Protein AF-A0AB33KQP3-F1 (afdb_monomer_lite)

Secondary structure (DSSP, 8-state):
------------------------------------PPP-----------PPP---------------------------GGG----GGGB--S-HHHHSSSTT-SEEEEEETTEEEEEEGGGGGGT--TT-EEEEE-BPBP--EEEEEETTEEEEEEEEEEPTTS-EEEEEEEE-GGG-EE--PPPPTTPEEE-GGG-EEEEEEES-GGGTTTEEEEE-PPP---------------------------------------PPPPPPP------------TTHHHHHHHHHHHHHHTT-SPPSSHHHHHHHH-BPPPPTTSSS---HHHH--TT-B--TTS--BSS--GGGTT--HHHHHHHHHTT-EEEEEEEE--S--TTTTPPPPPEEEEE-HHHHHHHHHHHHTTTT-TTSS--EEEESHHHHHHHHHSB-TTS-B--EEEEE-----TTT--SS-SEEEEE---TTSTHHHHHHHHH-HHHHHHHHHHHHHTT--BSTTS-EEEEE--TT-----------

Sequence (527 aa):
MSAPGRRPGGVRMDEGRTSAPGPGRAGPSDLFRTAGPPRSGGARAAAEGVAAPGPGSAGAGDGPTGETAGRWGGGGGAGGLEALRVPDDLSARVPAEQRGAGRDDVRLLVSRGRAVSHRAFRELPGELRAGDVLVVNTSMTLPAAVNGRVGGERVVVHFSTRGADGRWAVELRAPGAAGVTGPRPGGPAGAVVRLPGGRTLVVEEPLGPASGARLWWARVPEPMSMSLSGPQSVPQSVPGAESMPGPERTRPGAEWRPTSVPKLDPMPESRSEAKSAQGLVPGLVRESEAAEEAARSMRGPVPDSVPEFLRRYGRPIRYGYTERDQPLSAYQTVFAAPSPDGSGSAEMPSAARPFTAALVAELVRRGVLFAPLSLHTGVASAEVHEPPYPERFSVPPATAWLVNSVRAARGGDRTTGGRVIAVGTTAVRALESAAGADGLVRPVAGWTDLVVTPRRGVRVVDGLLTGLHEPRASHLLMLEAVAGREALRLGYEAALQERYLWHEFGDVHLLLRDEERNAPDCSSNEW

Radius of gyration: 33.33 Å; chains: 1; bounding box: 126×97×94 Å

Structure (mmCIF, N/CA/C/O backbone):
data_AF-A0AB33KQP3-F1
#
_entry.id   AF-A0AB33KQP3-F1
#
loop_
_atom_site.group_PDB
_atom_site.id
_atom_site.type_symbol
_atom_site.label_atom_id
_atom_site.label_alt_id
_atom_site.label_comp_id
_atom_site.label_asym_id
_atom_site.label_entity_id
_atom_site.label_seq_id
_atom_site.pdbx_PDB_ins_code
_atom_site.Cartn_x
_atom_site.Cartn_y
_atom_site.Cartn_z
_atom_site.occupancy
_atom_site.B_iso_or_equiv
_atom_site.auth_seq_id
_atom_site.auth_comp_id
_atom_site.auth_asym_id
_atom_site.auth_atom_id
_atom_site.pdbx_PDB_model_num
ATOM 1 N N . MET A 1 1 ? 73.602 -33.283 -23.261 1.00 36.41 1 MET A N 1
ATOM 2 C CA . MET A 1 1 ? 74.527 -32.417 -24.025 1.00 36.41 1 MET A CA 1
ATOM 3 C C . MET A 1 1 ? 73.963 -31.003 -23.949 1.00 36.41 1 MET A C 1
ATOM 5 O O . MET A 1 1 ? 72.947 -30.744 -24.566 1.00 36.41 1 MET A O 1
ATOM 9 N N . SER A 1 2 ? 74.272 -30.271 -22.880 1.00 34.12 2 SER A N 1
ATOM 10 C CA . SER A 1 2 ? 75.409 -29.338 -22.730 1.00 34.12 2 SER A CA 1
ATOM 11 C C . SER A 1 2 ? 75.106 -27.954 -23.321 1.00 34.12 2 SER A C 1
ATOM 13 O O . SER A 1 2 ? 75.013 -27.793 -24.530 1.00 34.12 2 SER A O 1
ATOM 15 N N . ALA A 1 3 ? 74.936 -26.990 -22.410 1.00 38.94 3 ALA A N 1
ATOM 16 C CA . ALA A 1 3 ? 74.880 -25.534 -22.606 1.00 38.94 3 ALA A CA 1
ATOM 17 C C . ALA A 1 3 ? 76.307 -24.969 -22.902 1.00 38.94 3 ALA A C 1
ATOM 19 O O . ALA A 1 3 ? 77.156 -25.780 -23.276 1.00 38.94 3 ALA A O 1
ATOM 20 N N . PRO A 1 4 ? 76.708 -23.701 -22.605 1.00 66.19 4 PRO A N 1
ATOM 21 C CA . PRO A 1 4 ? 76.002 -22.417 -22.361 1.00 66.19 4 PRO A CA 1
ATOM 22 C C . PRO A 1 4 ? 76.714 -21.146 -22.947 1.00 66.19 4 PRO A C 1
ATOM 24 O O . PRO A 1 4 ? 77.852 -21.196 -23.397 1.00 66.19 4 PRO A O 1
ATOM 27 N N . GLY A 1 5 ? 76.103 -19.960 -22.759 1.00 36.47 5 GLY A N 1
ATOM 28 C CA . GLY A 1 5 ? 76.749 -18.850 -22.019 1.00 36.47 5 GLY A CA 1
ATOM 29 C C . GLY A 1 5 ? 77.304 -17.620 -22.768 1.00 36.47 5 GLY A C 1
ATOM 30 O O . GLY A 1 5 ? 78.184 -17.747 -23.609 1.00 36.47 5 GLY A O 1
ATOM 31 N N . ARG A 1 6 ? 76.899 -16.407 -22.332 1.00 34.81 6 ARG A N 1
ATOM 32 C CA . ARG A 1 6 ? 77.751 -15.408 -21.622 1.00 34.81 6 ARG A CA 1
ATOM 33 C C . ARG A 1 6 ? 77.057 -14.035 -21.430 1.00 34.81 6 ARG A C 1
ATOM 35 O O . ARG A 1 6 ? 76.687 -13.366 -22.384 1.00 34.81 6 ARG A O 1
ATOM 42 N N . ARG A 1 7 ? 76.960 -13.599 -20.167 1.00 39.78 7 ARG A N 1
ATOM 43 C CA . ARG A 1 7 ? 77.234 -12.217 -19.674 1.00 39.78 7 ARG A CA 1
ATOM 44 C C . ARG A 1 7 ? 78.721 -12.201 -19.198 1.00 39.78 7 ARG A C 1
ATOM 46 O O . ARG A 1 7 ? 79.265 -13.311 -19.182 1.00 39.78 7 ARG A O 1
ATOM 53 N N . PRO A 1 8 ? 79.409 -11.104 -18.766 1.00 54.09 8 PRO A N 1
ATOM 54 C CA . PRO A 1 8 ? 78.910 -9.858 -18.139 1.00 54.09 8 PRO A CA 1
ATOM 55 C C . PRO A 1 8 ? 79.732 -8.561 -18.415 1.00 54.09 8 PRO A C 1
ATOM 57 O O . PRO A 1 8 ? 80.705 -8.570 -19.158 1.00 54.09 8 PRO A O 1
ATOM 60 N N . GLY A 1 9 ? 79.367 -7.449 -17.758 1.00 32.12 9 GLY A N 1
ATOM 61 C CA . GLY A 1 9 ? 80.229 -6.267 -17.590 1.00 32.12 9 GLY A CA 1
ATOM 62 C C . GLY A 1 9 ? 79.466 -5.043 -17.069 1.00 32.12 9 GLY A C 1
ATOM 63 O O . GLY A 1 9 ? 78.677 -4.466 -17.805 1.00 32.12 9 GLY A O 1
ATOM 64 N N . GLY A 1 10 ? 79.665 -4.678 -15.799 1.00 29.55 10 GLY A N 1
ATOM 65 C CA . GLY A 1 10 ? 79.155 -3.438 -15.191 1.00 29.55 10 GLY A CA 1
ATOM 66 C C . GLY A 1 10 ? 80.271 -2.422 -14.924 1.00 29.55 10 GLY A C 1
ATOM 67 O O . GLY A 1 10 ? 81.421 -2.726 -15.223 1.00 29.55 10 GLY A O 1
ATOM 68 N N . VAL A 1 11 ? 79.919 -1.263 -14.338 1.00 32.75 11 VAL A N 1
ATOM 69 C CA . VAL A 1 11 ? 80.592 -0.554 -13.211 1.00 32.75 11 VAL A CA 1
ATOM 70 C C . VAL A 1 11 ? 79.998 0.870 -13.026 1.00 32.75 11 VAL A C 1
ATOM 72 O O . VAL A 1 11 ? 80.044 1.652 -13.964 1.00 32.75 11 VAL A O 1
ATOM 75 N N . ARG A 1 12 ? 79.457 1.117 -11.805 1.00 35.53 12 ARG A N 1
ATOM 76 C CA . ARG A 1 12 ? 79.526 2.279 -10.847 1.00 35.53 12 ARG A CA 1
ATOM 77 C C . ARG A 1 12 ? 79.388 3.740 -11.333 1.00 35.53 12 ARG A C 1
ATOM 79 O O . ARG A 1 12 ? 79.754 4.023 -12.456 1.00 35.53 12 ARG A O 1
ATOM 86 N N . MET A 1 13 ? 79.048 4.775 -10.546 1.00 31.12 13 MET A N 1
ATOM 87 C CA . MET A 1 13 ? 78.504 5.149 -9.199 1.00 31.12 13 MET A CA 1
ATOM 88 C C . MET A 1 13 ? 78.206 6.677 -9.346 1.00 31.12 13 MET A C 1
ATOM 90 O O . MET A 1 13 ? 78.775 7.288 -10.247 1.00 31.12 13 MET A O 1
ATOM 94 N N . ASP A 1 14 ? 77.268 7.330 -8.650 1.00 30.78 14 ASP A N 1
ATOM 95 C CA . ASP A 1 14 ? 77.466 8.045 -7.361 1.00 30.78 14 ASP A CA 1
ATOM 96 C C . ASP A 1 14 ? 76.129 8.766 -7.021 1.00 30.78 14 ASP A C 1
ATOM 98 O O . ASP A 1 14 ? 75.520 9.352 -7.914 1.00 30.78 14 ASP A O 1
ATOM 102 N N . GLU A 1 15 ? 75.429 8.436 -5.929 1.00 34.69 15 GLU A N 1
ATOM 103 C CA . GLU A 1 15 ? 75.382 9.071 -4.587 1.00 34.69 15 GLU A CA 1
ATOM 104 C C . GLU A 1 15 ? 74.583 10.386 -4.435 1.00 34.69 15 GLU A C 1
ATOM 106 O O . GLU A 1 15 ? 74.758 11.365 -5.149 1.00 34.69 15 GLU A O 1
ATOM 111 N N . GLY A 1 16 ? 73.700 10.386 -3.422 1.00 29.48 16 GLY A N 1
ATOM 112 C CA . GLY A 1 16 ? 72.908 11.533 -2.966 1.00 29.48 16 GLY A CA 1
ATOM 113 C C . GLY A 1 16 ? 71.768 11.150 -2.006 1.00 29.48 16 GLY A C 1
ATOM 114 O O . GLY A 1 16 ? 70.606 11.147 -2.393 1.00 29.48 16 GLY A O 1
ATOM 115 N N . ARG A 1 17 ? 72.116 10.783 -0.760 1.00 35.72 17 ARG A N 1
ATOM 116 C CA . ARG A 1 17 ? 71.227 10.560 0.417 1.00 35.72 17 ARG A CA 1
ATOM 117 C C . ARG A 1 17 ? 70.385 11.830 0.726 1.00 35.72 17 ARG A C 1
ATOM 119 O O . ARG A 1 17 ? 70.818 12.911 0.360 1.00 35.72 17 ARG A O 1
ATOM 126 N N . THR A 1 18 ? 69.226 11.802 1.406 1.00 33.19 18 THR A N 1
ATOM 127 C CA . THR A 1 18 ? 69.090 11.511 2.853 1.00 33.19 18 THR A CA 1
ATOM 128 C C . THR A 1 18 ? 67.635 11.285 3.349 1.00 33.19 18 THR A C 1
ATOM 130 O O . THR A 1 18 ? 66.735 12.085 3.128 1.00 33.19 18 THR A O 1
ATOM 133 N N . SER A 1 19 ? 67.483 10.181 4.102 1.00 31.70 19 SER A N 1
ATOM 134 C CA . SER A 1 19 ? 66.739 9.951 5.370 1.00 31.70 19 SER A CA 1
ATOM 135 C C . SER A 1 19 ? 65.216 10.157 5.522 1.00 31.70 19 SER A C 1
ATOM 137 O O . SER A 1 19 ? 64.724 11.270 5.673 1.00 31.70 19 SER A O 1
ATOM 139 N N . ALA A 1 20 ? 64.531 9.022 5.729 1.00 39.00 20 ALA A N 1
ATOM 140 C CA . ALA A 1 20 ? 63.404 8.842 6.661 1.00 39.00 20 ALA A CA 1
ATOM 141 C C . ALA A 1 20 ? 63.897 8.727 8.132 1.00 39.00 20 ALA A C 1
ATOM 143 O O . ALA A 1 20 ? 65.106 8.593 8.350 1.00 39.00 20 ALA A O 1
ATOM 144 N N . PRO A 1 21 ? 62.997 8.709 9.141 1.00 41.88 21 PRO A N 1
ATOM 145 C CA . PRO A 1 21 ? 62.577 7.404 9.677 1.00 41.88 21 PRO A CA 1
ATOM 146 C C . PRO A 1 21 ? 61.093 7.309 10.096 1.00 41.88 21 PRO A C 1
ATOM 148 O O . PRO A 1 21 ? 60.410 8.307 10.303 1.00 41.88 21 PRO A O 1
ATOM 151 N N . GLY A 1 22 ? 60.610 6.064 10.192 1.00 31.89 22 GLY A N 1
ATOM 152 C CA . GLY A 1 22 ? 59.230 5.685 10.511 1.00 31.89 22 GLY A CA 1
ATOM 153 C C . GLY A 1 22 ? 58.926 5.454 12.011 1.00 31.89 22 GLY A C 1
ATOM 154 O O . GLY A 1 22 ? 59.384 6.226 12.847 1.00 31.89 22 GLY A O 1
ATOM 155 N N . PRO A 1 23 ? 58.093 4.451 12.368 1.00 52.56 23 PRO A N 1
ATOM 156 C CA . PRO A 1 23 ? 56.886 4.672 13.172 1.00 52.56 23 PRO A CA 1
ATOM 157 C C . PRO A 1 23 ? 56.972 4.163 14.625 1.00 52.56 23 PRO A C 1
ATOM 159 O O . PRO A 1 23 ? 57.749 3.263 14.936 1.00 52.56 23 PRO A O 1
ATOM 162 N N . GLY A 1 24 ? 56.101 4.676 15.504 1.00 28.30 24 GLY A N 1
ATOM 163 C CA . GLY A 1 24 ? 55.976 4.246 16.902 1.00 28.30 24 GLY A CA 1
ATOM 164 C C . GLY A 1 24 ? 54.518 4.107 17.357 1.00 28.30 24 GLY A C 1
ATOM 165 O O . GLY A 1 24 ? 53.701 4.994 17.135 1.00 28.30 24 GLY A O 1
ATOM 166 N N . ARG A 1 25 ? 54.211 2.962 17.978 1.00 34.84 25 ARG A N 1
ATOM 167 C CA . ARG A 1 25 ? 52.941 2.587 18.629 1.00 34.84 25 ARG A CA 1
ATOM 168 C C . ARG A 1 25 ? 52.799 3.226 20.021 1.00 34.84 25 ARG A C 1
ATOM 170 O O . ARG A 1 25 ? 53.786 3.236 20.746 1.00 34.84 25 ARG A O 1
ATOM 177 N N . ALA A 1 26 ? 51.569 3.551 20.441 1.00 30.27 26 ALA A N 1
ATOM 178 C CA . ALA A 1 26 ? 51.039 3.366 21.809 1.00 30.27 26 ALA A CA 1
ATOM 179 C C . ALA A 1 26 ? 49.524 3.691 21.860 1.00 30.27 26 ALA A C 1
ATOM 181 O O . ALA A 1 26 ? 49.081 4.643 21.228 1.00 30.27 26 ALA A O 1
ATOM 182 N N . GLY A 1 27 ? 48.736 2.914 22.612 1.00 25.69 27 GLY A N 1
ATOM 183 C CA . GLY A 1 27 ? 47.415 3.316 23.148 1.00 25.69 27 GLY A CA 1
ATOM 184 C C . GLY A 1 27 ? 47.476 3.314 24.686 1.00 25.69 27 GLY A C 1
ATOM 185 O O . GLY A 1 27 ? 48.584 3.220 25.213 1.00 25.69 27 GLY A O 1
ATOM 186 N N . PRO A 1 28 ? 46.356 3.196 25.424 1.00 50.06 28 PRO A N 1
ATOM 187 C CA . PRO A 1 28 ? 45.097 3.957 25.406 1.00 50.06 28 PRO A CA 1
ATOM 188 C C . PRO A 1 28 ? 44.859 4.688 26.759 1.00 50.06 28 PRO A C 1
ATOM 190 O O . PRO A 1 28 ? 45.430 4.271 27.762 1.00 50.06 28 PRO A O 1
ATOM 193 N N . SER A 1 29 ? 44.007 5.725 26.824 1.00 30.06 29 SER A N 1
ATOM 194 C CA . SER A 1 29 ? 43.044 6.016 27.927 1.00 30.06 29 SER A CA 1
ATOM 195 C C . SER A 1 29 ? 42.424 7.425 27.832 1.00 30.06 29 SER A C 1
ATOM 197 O O . SER A 1 29 ? 43.120 8.415 27.638 1.00 30.06 29 SER A O 1
ATOM 199 N N . ASP A 1 30 ? 41.092 7.430 27.939 1.00 29.44 30 ASP A N 1
ATOM 200 C CA . ASP A 1 30 ? 40.150 8.384 28.541 1.00 29.44 30 ASP A CA 1
ATOM 201 C C . ASP A 1 30 ? 40.352 9.903 28.440 1.00 29.44 30 ASP A C 1
ATOM 203 O O . ASP A 1 30 ? 41.336 10.458 28.909 1.00 29.44 30 ASP A O 1
ATOM 207 N N . LEU A 1 31 ? 39.287 10.589 27.993 1.00 30.88 31 LEU A N 1
ATOM 208 C CA . LEU A 1 31 ? 38.600 11.617 28.790 1.00 30.88 31 LEU A CA 1
ATOM 209 C C . LEU A 1 31 ? 37.241 11.984 28.158 1.00 30.88 31 LEU A C 1
ATOM 211 O O . LEU A 1 31 ? 37.148 12.533 27.062 1.00 30.88 31 LEU A O 1
ATOM 215 N N . PHE A 1 32 ? 36.175 11.683 28.901 1.00 28.48 32 PHE A N 1
ATOM 216 C CA . PHE A 1 32 ? 34.813 12.186 28.718 1.00 28.48 32 PHE A CA 1
ATOM 217 C C . PHE A 1 32 ? 34.775 13.725 28.682 1.00 28.48 32 PHE A C 1
ATOM 219 O O . PHE A 1 32 ? 35.292 14.369 29.595 1.00 28.48 32 PHE A O 1
ATOM 226 N N . ARG A 1 33 ? 34.019 14.318 27.746 1.00 28.78 33 ARG A N 1
ATOM 227 C CA . ARG A 1 33 ? 33.221 15.523 28.042 1.00 28.78 33 ARG A CA 1
ATOM 228 C C . ARG A 1 33 ? 32.064 15.724 27.064 1.00 28.78 33 ARG A C 1
ATOM 230 O O . ARG A 1 33 ? 32.234 15.897 25.865 1.00 28.78 33 ARG A O 1
ATOM 237 N N . THR A 1 34 ? 30.879 15.712 27.654 1.00 30.91 34 THR A N 1
ATOM 238 C CA . THR A 1 34 ? 29.571 16.103 27.133 1.00 30.91 34 THR A CA 1
ATOM 239 C C . THR A 1 34 ? 29.511 17.597 26.801 1.00 30.91 34 THR A C 1
ATOM 241 O O . THR A 1 34 ? 29.961 18.408 27.611 1.00 30.91 34 THR A O 1
ATOM 244 N N . ALA A 1 35 ? 28.861 17.976 25.697 1.00 31.45 35 ALA A N 1
ATOM 245 C CA . ALA A 1 35 ? 28.413 19.350 25.461 1.00 31.45 35 ALA A CA 1
ATOM 246 C C . ALA A 1 35 ? 26.940 19.348 25.021 1.00 31.45 35 ALA A C 1
ATOM 248 O O . ALA A 1 35 ? 26.581 18.737 24.017 1.00 31.45 35 ALA A O 1
ATOM 249 N N . GLY A 1 36 ? 26.098 19.982 25.843 1.00 29.47 36 GLY A N 1
ATOM 250 C CA . GLY A 1 36 ? 24.672 20.210 25.610 1.00 29.47 36 GLY A CA 1
ATOM 251 C C . GLY A 1 36 ? 24.387 21.394 24.669 1.00 29.47 36 GLY A C 1
ATOM 252 O O . GLY A 1 36 ? 25.313 21.976 24.105 1.00 29.47 36 GLY A O 1
ATOM 253 N N . PRO A 1 37 ? 23.102 21.751 24.484 1.00 33.66 37 PRO A N 1
ATOM 254 C CA . PRO A 1 37 ? 22.644 22.582 23.374 1.00 33.66 37 PRO A CA 1
ATOM 255 C C . PRO A 1 37 ? 22.757 24.085 23.683 1.00 33.66 37 PRO A C 1
ATOM 257 O O . PRO A 1 37 ? 22.613 24.478 24.845 1.00 33.66 37 PRO A O 1
ATOM 260 N N . PRO A 1 38 ? 22.923 24.960 22.674 1.00 35.31 38 PRO A N 1
ATOM 261 C CA . PRO A 1 38 ? 22.830 26.393 22.899 1.00 35.31 38 PRO A CA 1
ATOM 262 C C . PRO A 1 38 ? 21.366 26.857 22.921 1.00 35.31 38 PRO A C 1
ATOM 264 O O . PRO A 1 38 ? 20.568 26.556 22.033 1.00 35.31 38 PRO A O 1
ATOM 267 N N . ARG A 1 39 ? 21.031 27.627 23.962 1.00 29.61 39 ARG A N 1
ATOM 268 C CA . ARG A 1 39 ? 19.798 28.408 24.103 1.00 29.61 39 ARG A CA 1
ATOM 269 C C . ARG A 1 39 ? 20.002 29.846 23.606 1.00 29.61 39 ARG A C 1
ATOM 271 O O . ARG A 1 39 ? 21.007 30.468 23.919 1.00 29.61 39 ARG A O 1
ATOM 278 N N . SER A 1 40 ? 18.978 30.328 22.901 1.00 32.44 40 SER A N 1
ATOM 279 C CA . SER A 1 40 ? 18.376 31.676 22.876 1.00 32.44 40 SER A CA 1
ATOM 280 C C . SER A 1 40 ? 19.236 32.939 23.062 1.00 32.44 40 SER A C 1
ATOM 282 O O . SER A 1 40 ? 19.749 33.205 24.146 1.00 32.44 40 SER A O 1
ATOM 284 N N . GLY A 1 41 ? 19.137 33.838 22.081 1.00 26.69 41 GLY A N 1
ATOM 285 C CA . GLY A 1 41 ? 19.290 35.285 22.250 1.00 26.69 41 GLY A CA 1
ATOM 286 C C . GLY A 1 41 ? 18.542 36.002 21.126 1.00 26.69 41 GLY A C 1
ATOM 287 O O . GLY A 1 41 ? 18.900 35.848 19.964 1.00 26.69 41 GLY A O 1
ATOM 288 N N . GLY A 1 42 ? 17.453 36.699 21.457 1.00 24.55 42 GLY A N 1
ATOM 289 C CA . GLY A 1 42 ? 16.604 37.405 20.496 1.00 24.55 42 GLY A CA 1
ATOM 290 C C . GLY A 1 42 ? 16.926 38.892 20.357 1.00 24.55 42 GLY A C 1
ATOM 291 O O . GLY A 1 42 ? 17.575 39.464 21.225 1.00 24.55 42 GLY A O 1
ATOM 292 N N . ALA A 1 43 ? 16.382 39.518 19.308 1.00 27.44 43 ALA A N 1
ATOM 293 C CA . ALA A 1 43 ? 15.942 40.917 19.302 1.00 27.44 43 ALA A CA 1
ATOM 294 C C . ALA A 1 43 ? 15.069 41.237 18.064 1.00 27.44 43 ALA A C 1
ATOM 296 O O . ALA A 1 43 ? 15.524 41.097 16.937 1.00 27.44 43 ALA A O 1
ATOM 297 N N . ARG A 1 44 ? 13.821 41.659 18.345 1.00 26.81 44 ARG A N 1
ATOM 298 C CA . ARG A 1 44 ? 12.986 42.737 17.744 1.00 26.81 44 ARG A CA 1
ATOM 299 C C . ARG A 1 44 ? 13.062 42.984 16.220 1.00 26.81 44 ARG A C 1
ATOM 301 O O . ARG A 1 44 ? 14.102 43.354 15.706 1.00 26.81 44 ARG A O 1
ATOM 308 N N . ALA A 1 45 ? 11.988 42.748 15.460 1.00 25.28 45 ALA A N 1
ATOM 309 C CA . ALA A 1 45 ? 10.745 43.536 15.295 1.00 25.28 45 ALA A CA 1
ATOM 310 C C . ALA A 1 45 ? 10.835 44.664 14.244 1.00 25.28 45 ALA A C 1
ATOM 312 O O . ALA A 1 45 ? 11.468 45.686 14.484 1.00 25.28 45 ALA A O 1
ATOM 313 N N . ALA A 1 46 ? 10.090 44.498 13.147 1.00 25.91 46 ALA A N 1
ATOM 314 C CA . ALA A 1 46 ? 9.417 45.563 12.402 1.00 25.91 46 ALA A CA 1
ATOM 315 C C . ALA A 1 46 ? 8.188 44.950 11.704 1.00 25.91 46 ALA A C 1
ATOM 317 O O . ALA A 1 46 ? 8.272 43.870 11.122 1.00 25.91 46 ALA A O 1
ATOM 318 N N . ALA A 1 47 ? 7.045 45.608 11.865 1.00 24.59 47 ALA A N 1
ATOM 319 C CA . ALA A 1 47 ? 5.736 45.213 11.372 1.00 24.59 47 ALA A CA 1
ATOM 320 C C . ALA A 1 47 ? 5.382 46.023 10.123 1.00 24.59 47 ALA A C 1
ATOM 322 O O . ALA A 1 47 ? 5.695 47.205 10.087 1.00 24.59 47 ALA A O 1
ATOM 323 N N . GLU A 1 48 ? 4.657 45.417 9.185 1.00 26.12 48 GLU A N 1
ATOM 324 C CA . GLU A 1 48 ? 3.734 46.089 8.264 1.00 26.12 48 GLU A CA 1
ATOM 325 C C . GLU A 1 48 ? 2.736 45.034 7.756 1.00 26.12 48 GLU A C 1
ATOM 327 O O . GLU A 1 48 ? 3.123 43.931 7.373 1.00 26.12 48 GLU A O 1
ATOM 332 N N . GLY A 1 49 ? 1.439 45.324 7.880 1.00 22.34 49 GLY A N 1
ATOM 333 C CA . GLY A 1 49 ? 0.348 44.381 7.630 1.00 22.34 49 GLY A CA 1
ATOM 334 C C . GLY A 1 49 ? -0.470 44.723 6.392 1.00 22.34 49 GLY A C 1
ATOM 335 O O . GLY A 1 49 ? -0.473 45.870 5.970 1.00 22.34 49 GLY A O 1
ATOM 336 N N . VAL A 1 50 ? -1.226 43.750 5.873 1.00 27.44 50 VAL A N 1
ATOM 337 C CA . VAL A 1 50 ? -2.416 43.969 5.030 1.00 27.44 50 VAL A CA 1
ATOM 338 C C . VAL A 1 50 ? -3.438 42.850 5.297 1.00 27.44 50 VAL A C 1
ATOM 340 O O . VAL A 1 50 ? -3.080 41.710 5.581 1.00 27.44 50 VAL A O 1
ATOM 343 N N . ALA A 1 51 ? -4.710 43.244 5.275 1.00 25.98 51 ALA A N 1
ATOM 344 C CA . ALA A 1 51 ? -5.901 42.602 5.818 1.00 25.98 51 ALA A CA 1
ATOM 345 C C . ALA A 1 51 ? -6.441 41.364 5.069 1.00 25.98 51 ALA A C 1
ATOM 347 O O . ALA A 1 51 ? -6.232 41.180 3.872 1.00 25.98 51 ALA A O 1
ATOM 348 N N . ALA A 1 52 ? -7.225 40.568 5.804 1.00 25.94 52 ALA A N 1
ATOM 349 C CA . ALA A 1 52 ? -8.035 39.444 5.334 1.00 25.94 52 ALA A CA 1
ATOM 350 C C . ALA A 1 52 ? -9.428 39.890 4.830 1.00 25.94 52 ALA A C 1
ATOM 352 O O . ALA A 1 52 ? -9.977 40.852 5.375 1.00 25.94 52 ALA A O 1
ATOM 353 N N . PRO A 1 53 ? -10.064 39.165 3.887 1.00 30.80 53 PRO A N 1
ATOM 354 C CA . PRO A 1 53 ? -11.490 39.305 3.613 1.00 30.80 53 PRO A CA 1
ATOM 355 C C . PRO A 1 53 ? -12.326 38.251 4.365 1.00 30.80 53 PRO A C 1
ATOM 357 O O . PRO A 1 53 ? -11.955 37.082 4.462 1.00 30.80 53 PRO A O 1
ATOM 360 N N . GLY A 1 54 ? -13.462 38.697 4.911 1.00 26.95 54 GLY A N 1
ATOM 361 C CA . GLY A 1 54 ? -14.464 37.879 5.606 1.00 26.95 54 GLY A CA 1
ATOM 362 C C . GLY A 1 54 ? -15.471 37.180 4.671 1.00 26.95 54 GLY A C 1
ATOM 363 O O . GLY A 1 54 ? -15.410 37.356 3.454 1.00 26.95 54 GLY A O 1
ATOM 364 N N . PRO A 1 55 ? -16.405 36.380 5.226 1.00 32.47 55 PRO A N 1
ATOM 365 C CA . PRO A 1 55 ? -17.255 35.476 4.456 1.00 32.47 55 PRO A CA 1
ATOM 366 C C . PRO A 1 55 ? -18.596 36.114 4.050 1.00 32.47 55 PRO A C 1
ATOM 368 O O . PRO A 1 55 ? -19.239 36.794 4.847 1.00 32.47 55 PRO A O 1
ATOM 371 N N . GLY A 1 56 ? -19.036 35.844 2.817 1.00 26.48 56 GLY A N 1
ATOM 372 C CA . GLY A 1 56 ? -20.353 36.212 2.287 1.00 26.48 56 GLY A CA 1
ATOM 373 C C . GLY A 1 56 ? -21.260 34.991 2.109 1.00 26.48 56 GLY A C 1
ATOM 374 O O . GLY A 1 56 ? -20.831 33.946 1.626 1.00 26.48 56 GLY A O 1
ATOM 375 N N . SER A 1 57 ? -22.512 35.137 2.531 1.00 26.62 57 SER A N 1
ATOM 376 C CA . SER A 1 57 ? -23.569 34.125 2.616 1.00 26.62 57 SER A CA 1
ATOM 377 C C . SER A 1 57 ? -24.472 34.029 1.373 1.00 26.62 57 SER A C 1
ATOM 379 O O . SER A 1 57 ? -24.851 35.057 0.828 1.00 26.62 57 SER A O 1
ATOM 381 N N . ALA A 1 58 ? -24.906 32.793 1.082 1.00 28.06 58 ALA A N 1
ATOM 382 C CA . ALA A 1 58 ? -26.222 32.321 0.603 1.00 28.06 58 ALA A CA 1
ATOM 383 C C . ALA A 1 58 ? -26.889 32.881 -0.680 1.00 28.06 58 ALA A C 1
ATOM 385 O O . ALA A 1 58 ? -27.144 34.071 -0.821 1.00 28.06 58 ALA A O 1
ATOM 386 N N . GLY A 1 59 ? -27.362 31.949 -1.521 1.00 24.11 59 GLY A N 1
ATOM 387 C CA . GLY A 1 59 ? -28.416 32.164 -2.519 1.00 24.11 59 GLY A CA 1
ATOM 388 C C . GLY A 1 59 ? -28.809 30.861 -3.233 1.00 24.11 59 GLY A C 1
ATOM 389 O O . GLY A 1 59 ? -27.974 30.249 -3.889 1.00 24.11 59 GLY A O 1
ATOM 390 N N . ALA A 1 60 ? -30.063 30.432 -3.068 1.00 28.06 60 ALA A N 1
ATOM 391 C CA . ALA A 1 60 ? -30.699 29.289 -3.732 1.00 28.06 60 ALA A CA 1
ATOM 392 C C . ALA A 1 60 ? -31.313 29.687 -5.093 1.00 28.06 60 ALA A C 1
ATOM 394 O O . ALA A 1 60 ? -31.679 30.848 -5.272 1.00 28.06 60 ALA A O 1
ATOM 395 N N . GLY A 1 61 ? -31.491 28.727 -6.011 1.00 25.25 61 GLY A N 1
ATOM 396 C CA . GLY A 1 61 ? -32.269 28.904 -7.247 1.00 25.25 61 GLY A CA 1
ATOM 397 C C . GLY A 1 61 ? -32.357 27.634 -8.110 1.00 25.25 61 GLY A C 1
ATOM 398 O O . GLY A 1 61 ? -31.338 27.001 -8.371 1.00 25.25 61 GLY A O 1
ATOM 399 N N . ASP A 1 62 ? -33.586 27.288 -8.501 1.00 27.28 62 ASP A N 1
ATOM 400 C CA . ASP A 1 62 ? -34.069 26.123 -9.269 1.00 27.28 62 ASP A CA 1
ATOM 401 C C . ASP A 1 62 ? -33.523 25.957 -10.715 1.00 27.28 62 ASP A C 1
ATOM 403 O O . ASP A 1 62 ? -32.977 26.889 -11.302 1.00 27.28 62 ASP A O 1
ATOM 407 N N . GLY A 1 63 ? -33.720 24.753 -11.298 1.00 25.08 63 GLY A N 1
ATOM 408 C CA . GLY A 1 63 ? -33.442 24.367 -12.709 1.00 25.08 63 GLY A CA 1
ATOM 409 C C . GLY A 1 63 ? -34.379 25.011 -13.765 1.00 25.08 63 GLY A C 1
ATOM 410 O O . GLY A 1 63 ? -35.058 25.969 -13.402 1.00 25.08 63 GLY A O 1
ATOM 411 N N . PRO A 1 64 ? -34.502 24.530 -15.042 1.00 38.94 64 PRO A N 1
ATOM 412 C CA . PRO A 1 64 ? -34.337 23.139 -15.523 1.00 38.94 64 PRO A CA 1
ATOM 413 C C . PRO A 1 64 ? -33.709 22.916 -16.947 1.00 38.94 64 PRO A C 1
ATOM 415 O O . PRO A 1 64 ? -33.435 23.849 -17.691 1.00 38.94 64 PRO A O 1
ATOM 418 N N . THR A 1 65 ? -33.534 21.626 -17.302 1.00 30.75 65 THR A N 1
ATOM 419 C CA . THR A 1 65 ? -33.600 20.932 -18.629 1.00 30.75 65 THR A CA 1
ATOM 420 C C . THR A 1 65 ? -32.930 21.482 -19.904 1.00 30.75 65 THR A C 1
ATOM 422 O O . THR A 1 65 ? -33.267 22.556 -20.388 1.00 30.75 65 THR A O 1
ATOM 425 N N . GLY A 1 66 ? -32.167 20.609 -20.585 1.00 25.12 66 GLY A N 1
ATOM 426 C CA . GLY A 1 66 ? -31.879 20.715 -22.022 1.00 25.12 66 GLY A CA 1
ATOM 427 C C . GLY A 1 66 ? -30.897 19.655 -22.538 1.00 25.12 66 GLY A C 1
ATOM 428 O O . GLY A 1 66 ? -29.690 19.802 -22.379 1.00 25.12 66 GLY A O 1
ATOM 429 N N . GLU A 1 67 ? -31.413 18.594 -23.166 1.00 31.91 67 GLU A N 1
ATOM 430 C CA . GLU A 1 67 ? -30.642 17.675 -24.014 1.00 31.91 67 GLU A CA 1
ATOM 431 C C . GLU A 1 67 ? -29.948 18.433 -25.153 1.00 31.91 67 GLU A C 1
ATOM 433 O O . GLU A 1 67 ? -30.575 19.246 -25.822 1.00 31.91 67 GLU A O 1
ATOM 438 N N . THR A 1 68 ? -28.692 18.102 -25.453 1.00 25.95 68 THR A N 1
ATOM 439 C CA . THR A 1 68 ? -28.213 18.009 -26.843 1.00 25.95 68 THR A CA 1
ATOM 440 C C . THR A 1 68 ? -26.972 17.125 -26.912 1.00 25.95 68 THR A C 1
ATOM 442 O O . THR A 1 68 ? -25.949 17.371 -26.276 1.00 25.95 68 THR A O 1
ATOM 445 N N . ALA A 1 69 ? -27.077 16.068 -27.715 1.00 33.72 69 ALA A N 1
ATOM 446 C CA . ALA A 1 69 ? -25.964 15.242 -28.141 1.00 33.72 69 ALA A CA 1
ATOM 447 C C . ALA A 1 69 ? -24.954 16.087 -28.938 1.00 33.72 69 ALA A C 1
ATOM 449 O O . ALA A 1 69 ? -25.293 16.672 -29.966 1.00 33.72 69 ALA A O 1
ATOM 450 N N . GLY A 1 70 ? -23.705 16.126 -28.470 1.00 25.28 70 GLY A N 1
ATOM 451 C CA . GLY A 1 70 ? -22.605 16.867 -29.083 1.00 25.28 70 GLY A CA 1
ATOM 452 C C . GLY A 1 70 ? -21.403 15.969 -29.356 1.00 25.28 70 GLY A C 1
ATOM 453 O O . GLY A 1 70 ? -20.545 15.782 -28.505 1.00 25.28 70 GLY A O 1
ATOM 454 N N . ARG A 1 71 ? -21.381 15.405 -30.565 1.00 25.00 71 ARG A N 1
ATOM 455 C CA . ARG A 1 71 ? -20.222 14.975 -31.367 1.00 25.00 71 ARG A CA 1
ATOM 456 C C . ARG A 1 71 ? -18.850 15.414 -30.805 1.00 25.00 71 ARG A C 1
ATOM 458 O O . ARG A 1 71 ? -18.516 16.594 -30.855 1.00 25.00 71 ARG A O 1
ATOM 465 N N . TRP A 1 72 ? -18.030 14.455 -30.361 1.00 31.83 72 TRP A N 1
ATOM 466 C CA . TRP A 1 72 ? -16.633 14.678 -29.961 1.00 31.83 72 TRP A CA 1
ATOM 467 C C . TRP A 1 72 ? -15.780 15.022 -31.192 1.00 31.83 72 TRP A C 1
ATOM 469 O O . TRP A 1 72 ? -15.256 14.150 -31.883 1.00 31.83 72 TRP A O 1
ATOM 479 N N . GLY A 1 73 ? -15.709 16.314 -31.509 1.00 24.92 73 GLY A N 1
ATOM 480 C CA . GLY A 1 73 ? -14.768 16.880 -32.467 1.00 24.92 73 GLY A CA 1
ATOM 481 C C . GLY A 1 73 ? -13.421 17.131 -31.797 1.00 24.92 73 GLY A C 1
ATOM 482 O O . GLY A 1 73 ? -13.360 17.721 -30.721 1.00 24.92 73 GLY A O 1
ATOM 483 N N . GLY A 1 74 ? -12.348 16.672 -32.441 1.00 35.72 74 GLY A N 1
ATOM 484 C CA . GLY A 1 74 ? -10.977 16.892 -32.003 1.00 35.72 74 GLY A CA 1
ATOM 485 C C . GLY A 1 74 ? -10.647 18.377 -31.857 1.00 35.72 74 GLY A C 1
ATOM 486 O O . GLY A 1 74 ? -10.805 19.163 -32.788 1.00 35.72 74 GLY A O 1
ATOM 487 N N . GLY A 1 75 ? -10.147 18.729 -30.679 1.00 25.28 75 GLY A N 1
ATOM 488 C CA . GLY A 1 75 ? -9.534 20.010 -30.373 1.00 25.28 75 GLY A CA 1
ATOM 489 C C . GLY A 1 75 ? -8.520 19.779 -29.265 1.00 25.28 75 GLY A C 1
ATOM 490 O O . GLY A 1 75 ? -8.897 19.538 -28.122 1.00 25.28 75 GLY A O 1
ATOM 491 N N . GLY A 1 76 ? -7.234 19.792 -29.618 1.00 34.75 76 GLY A N 1
ATOM 492 C CA . GLY A 1 76 ? -6.135 19.764 -28.660 1.00 34.75 76 GLY A CA 1
ATOM 493 C C . GLY A 1 76 ? -6.158 21.035 -27.817 1.00 34.75 76 GLY A C 1
ATOM 494 O O . GLY A 1 76 ? -5.633 22.064 -28.227 1.00 34.75 76 GLY A O 1
ATOM 495 N N . GLY A 1 77 ? -6.802 20.963 -26.657 1.00 30.97 77 GLY A N 1
ATOM 496 C CA . GLY A 1 77 ? -6.705 21.953 -25.594 1.00 30.97 77 GLY A CA 1
ATOM 497 C C . GLY A 1 77 ? -5.799 21.416 -24.493 1.00 30.97 77 GLY A C 1
ATOM 498 O O . GLY A 1 77 ? -5.950 20.272 -24.076 1.00 30.97 77 GLY A O 1
ATOM 499 N N . ALA A 1 78 ? -4.859 22.240 -24.035 1.00 36.75 78 ALA A N 1
ATOM 500 C CA . ALA A 1 78 ? -3.945 21.967 -22.932 1.00 36.75 78 ALA A CA 1
ATOM 501 C C . ALA A 1 78 ? -4.693 21.824 -21.589 1.00 36.75 78 ALA A C 1
ATOM 503 O O . ALA A 1 78 ? -4.665 22.716 -20.744 1.00 36.75 78 ALA A O 1
ATOM 504 N N . GLY A 1 79 ? -5.392 20.708 -21.394 1.00 45.34 79 GLY A N 1
ATOM 505 C CA . GLY A 1 79 ? -5.879 20.286 -20.087 1.00 45.34 79 GLY A CA 1
ATOM 506 C C . GLY A 1 79 ? -4.729 19.656 -19.309 1.00 45.34 79 GLY A C 1
ATOM 507 O O . GLY A 1 79 ? -4.230 18.601 -19.691 1.00 45.34 79 GLY A O 1
ATOM 508 N N . GLY A 1 80 ? -4.275 20.310 -18.240 1.00 64.06 80 GLY A N 1
ATOM 509 C CA . GLY A 1 80 ? -3.323 19.707 -17.304 1.00 64.06 80 GLY A CA 1
ATOM 510 C C . GLY A 1 80 ? -3.909 18.466 -16.615 1.00 64.06 80 GLY A C 1
ATOM 511 O O . GLY A 1 80 ? -5.128 18.276 -16.598 1.00 64.06 80 GLY A O 1
ATOM 512 N N . LEU A 1 81 ? -3.050 17.636 -16.009 1.00 74.62 81 LEU A N 1
ATOM 513 C CA . LEU A 1 81 ? -3.449 16.485 -15.175 1.00 74.62 81 LEU A CA 1
ATOM 514 C C . LEU A 1 81 ? -4.521 16.867 -14.136 1.00 74.62 81 LEU A C 1
ATOM 516 O O . LEU A 1 81 ? -5.400 16.075 -13.816 1.00 74.62 81 LEU A O 1
ATOM 520 N N . GLU A 1 82 ? -4.483 18.110 -13.666 1.00 72.56 82 GLU A N 1
ATOM 521 C CA . GLU A 1 82 ? -5.359 18.709 -12.662 1.00 72.56 82 GLU A CA 1
ATOM 522 C C . GLU A 1 82 ? -6.819 18.885 -13.146 1.00 72.56 82 GLU A C 1
ATOM 524 O O . GLU A 1 82 ? -7.765 18.974 -12.347 1.00 72.56 82 GLU A O 1
ATOM 529 N N . ALA A 1 83 ? -7.026 18.932 -14.465 1.00 76.06 83 ALA A N 1
ATOM 530 C CA . ALA A 1 83 ? -8.342 19.055 -15.083 1.00 76.06 83 ALA A CA 1
ATOM 531 C C . ALA A 1 83 ? -9.056 17.703 -15.228 1.00 76.06 83 ALA A C 1
ATOM 533 O O . ALA A 1 83 ? -10.281 17.681 -15.367 1.00 76.06 83 ALA A O 1
ATOM 534 N N . LEU A 1 84 ? -8.323 16.587 -15.152 1.00 81.38 84 LEU A N 1
ATOM 535 C CA . LEU A 1 84 ? -8.907 15.257 -15.282 1.00 81.38 84 LEU A CA 1
ATOM 536 C C . LEU A 1 84 ? -9.911 14.994 -14.150 1.00 81.38 84 LEU A C 1
ATOM 538 O O . LEU A 1 84 ? -9.739 15.410 -12.997 1.00 81.38 84 LEU A O 1
ATOM 542 N N . ARG A 1 85 ? -10.999 14.313 -14.500 1.00 84.00 85 ARG A N 1
ATOM 543 C CA . ARG A 1 85 ? -12.035 13.847 -13.577 1.00 84.00 85 ARG A CA 1
ATOM 544 C C . ARG A 1 85 ? -12.269 12.375 -13.854 1.00 84.00 85 ARG A C 1
ATOM 546 O O . ARG A 1 85 ? -12.369 11.985 -15.014 1.00 84.00 85 ARG A O 1
ATOM 553 N N . VAL A 1 86 ? -12.331 11.587 -12.790 1.00 87.69 86 VAL A N 1
ATOM 554 C CA . VAL A 1 86 ? -12.627 10.157 -12.859 1.00 87.69 86 VAL A CA 1
ATOM 555 C C . VAL A 1 86 ? -14.128 10.004 -12.636 1.00 87.69 86 VAL A C 1
ATOM 557 O O . VAL A 1 86 ? -14.607 10.433 -11.589 1.00 87.69 86 VAL A O 1
ATOM 560 N N . PRO A 1 87 ? -14.883 9.470 -13.605 1.00 91.75 87 PRO A N 1
ATOM 561 C CA . PRO A 1 87 ? -16.289 9.147 -13.401 1.00 91.75 87 PRO A CA 1
ATOM 562 C C . PRO A 1 87 ? -16.488 8.090 -12.301 1.00 91.75 87 PRO A C 1
ATOM 564 O O . PRO A 1 87 ? -15.751 7.104 -12.251 1.00 91.75 87 PRO A O 1
ATOM 567 N N . ASP A 1 88 ? -17.512 8.259 -11.459 1.00 89.62 88 ASP A N 1
ATOM 568 C CA . ASP A 1 88 ? -17.819 7.375 -10.316 1.00 89.62 88 ASP A CA 1
ATOM 569 C C . ASP A 1 88 ? -18.106 5.910 -10.707 1.00 89.62 88 ASP A C 1
ATOM 571 O O . ASP A 1 88 ? -18.038 4.996 -9.877 1.00 89.62 88 ASP A O 1
ATOM 575 N N . ASP A 1 89 ? -18.491 5.666 -11.961 1.00 93.12 89 ASP A N 1
ATOM 576 C CA . ASP A 1 89 ? -18.715 4.329 -12.514 1.00 93.12 89 ASP A CA 1
ATOM 577 C C . ASP A 1 89 ? -17.408 3.601 -12.859 1.00 93.12 89 ASP A C 1
ATOM 579 O O . ASP A 1 89 ? -17.426 2.386 -13.059 1.00 93.12 89 ASP A O 1
ATOM 583 N N . LEU A 1 90 ? -16.271 4.307 -12.882 1.00 95.50 90 LEU A N 1
ATOM 584 C CA . LEU A 1 90 ? -14.950 3.704 -13.060 1.00 95.50 90 LEU A CA 1
ATOM 585 C C . LEU A 1 90 ? -14.309 3.257 -11.738 1.00 95.50 90 LEU A C 1
ATOM 587 O O . LEU A 1 90 ? -13.258 2.619 -11.760 1.00 95.50 90 LEU A O 1
ATOM 591 N N . SER A 1 91 ? -14.915 3.527 -10.580 1.00 93.31 91 SER A N 1
ATOM 592 C CA . SER A 1 91 ? -14.421 3.000 -9.305 1.00 93.31 91 SER A CA 1
ATOM 593 C C . SER A 1 91 ? -14.696 1.497 -9.183 1.00 93.31 91 SER A C 1
ATOM 595 O O . SER A 1 91 ? -15.835 1.043 -9.303 1.00 93.31 91 SER A O 1
ATOM 597 N N . ALA A 1 92 ? -13.670 0.698 -8.883 1.00 94.38 92 ALA A N 1
ATOM 598 C CA . ALA A 1 92 ? -13.814 -0.747 -8.720 1.00 94.38 92 ALA A CA 1
ATOM 599 C C . ALA A 1 92 ? -14.530 -1.127 -7.408 1.00 94.38 92 ALA A C 1
ATOM 601 O O . ALA A 1 92 ? -13.901 -1.367 -6.381 1.00 94.38 92 ALA A O 1
ATOM 602 N N . ARG A 1 93 ? -15.864 -1.218 -7.431 1.00 93.56 93 ARG A N 1
ATOM 603 C CA . ARG A 1 93 ? -16.690 -1.355 -6.210 1.00 93.56 93 ARG A CA 1
ATOM 604 C C . ARG A 1 93 ? -16.615 -2.706 -5.492 1.00 93.56 93 ARG A C 1
ATOM 606 O O . ARG A 1 93 ? -17.010 -2.817 -4.328 1.00 93.56 93 ARG A O 1
ATOM 613 N N . VAL A 1 94 ? -16.105 -3.723 -6.173 1.00 94.31 94 VAL A N 1
ATOM 614 C CA . VAL A 1 94 ? -15.869 -5.077 -5.652 1.00 94.31 94 VAL A CA 1
ATOM 615 C C . VAL A 1 94 ? -14.490 -5.556 -6.105 1.00 94.31 94 VAL A C 1
ATOM 617 O O . VAL A 1 94 ? -13.983 -5.013 -7.074 1.00 94.31 94 VAL A O 1
ATOM 620 N N . PRO A 1 95 ? -13.873 -6.563 -5.475 1.00 94.88 95 PRO A N 1
ATOM 621 C CA . PRO A 1 95 ? -12.638 -7.187 -5.953 1.00 94.88 95 PRO A CA 1
ATOM 622 C C . PRO A 1 95 ? -12.713 -7.802 -7.359 1.00 94.88 95 PRO A C 1
ATOM 624 O O . PRO A 1 95 ? -13.778 -8.238 -7.790 1.00 94.88 95 PRO A O 1
ATOM 627 N N . ALA A 1 96 ? -11.569 -7.912 -8.044 1.00 94.81 96 ALA A N 1
ATOM 628 C CA . ALA A 1 96 ? -11.475 -8.484 -9.395 1.00 94.81 96 ALA A CA 1
ATOM 629 C C . ALA A 1 96 ? -12.032 -9.913 -9.496 1.00 94.81 96 ALA A C 1
ATOM 631 O O . ALA A 1 96 ? -12.802 -10.209 -10.401 1.00 94.81 96 ALA A O 1
ATOM 632 N N . GLU A 1 97 ? -11.764 -10.767 -8.509 1.00 93.88 97 GLU A N 1
ATOM 633 C CA . GLU A 1 97 ? -12.266 -12.145 -8.453 1.00 93.88 97 GLU A CA 1
ATOM 634 C C . GLU A 1 97 ? -13.792 -12.265 -8.271 1.00 93.88 97 GLU A C 1
ATOM 636 O O . GLU A 1 97 ? -14.331 -13.363 -8.339 1.00 93.88 97 GLU A O 1
ATOM 641 N N . GLN A 1 98 ? -14.495 -11.157 -8.009 1.00 94.56 98 GLN A N 1
ATOM 642 C CA . GLN A 1 98 ? -15.964 -11.110 -8.012 1.00 94.56 98 GLN A CA 1
ATOM 643 C C . GLN A 1 98 ? -16.528 -10.601 -9.344 1.00 94.56 98 GLN A C 1
ATOM 645 O O . GLN A 1 98 ? -17.728 -10.719 -9.574 1.00 94.56 98 GLN A O 1
ATOM 650 N N . ARG A 1 99 ? -15.681 -10.028 -10.208 1.00 91.94 99 ARG A N 1
ATOM 651 C CA . ARG A 1 99 ? -16.039 -9.559 -11.555 1.00 91.94 99 ARG A CA 1
ATOM 652 C C . ARG A 1 99 ? -15.601 -10.535 -12.646 1.00 91.94 99 ARG A C 1
ATOM 654 O O . ARG A 1 99 ? -16.235 -10.589 -13.692 1.00 91.94 99 ARG A O 1
ATOM 661 N N . GLY A 1 100 ? -14.507 -11.253 -12.410 1.00 87.31 100 GLY A N 1
ATOM 662 C CA . GLY A 1 100 ? -13.795 -12.042 -13.407 1.00 87.31 100 GLY A CA 1
ATOM 663 C C . GLY A 1 100 ? -13.289 -13.381 -12.873 1.00 87.31 100 GLY A C 1
ATOM 664 O O . GLY A 1 100 ? -13.782 -13.904 -11.874 1.00 87.31 100 GLY A O 1
ATOM 665 N N . ALA A 1 101 ? -12.298 -13.952 -13.555 1.00 88.88 101 ALA A N 1
ATOM 666 C CA . ALA A 1 101 ? -11.820 -15.316 -13.316 1.00 88.88 101 ALA A CA 1
ATOM 667 C C . ALA A 1 101 ? -10.835 -15.455 -12.137 1.00 88.88 101 ALA A C 1
ATOM 669 O O . ALA A 1 101 ? -10.542 -16.571 -11.704 1.00 88.88 101 ALA A O 1
ATOM 670 N N . GLY A 1 102 ? -10.303 -14.348 -11.615 1.00 93.12 102 GLY A N 1
ATOM 671 C CA . GLY A 1 102 ? -9.292 -14.370 -10.563 1.00 93.12 102 GLY A CA 1
ATOM 672 C C . GLY A 1 102 ? -8.806 -12.980 -10.170 1.00 93.12 102 GLY A C 1
ATOM 673 O O . GLY A 1 102 ? -9.247 -11.967 -10.705 1.00 93.12 102 GLY A O 1
ATOM 674 N N . ARG A 1 103 ? -7.877 -12.923 -9.210 1.00 93.50 103 ARG A N 1
ATOM 675 C CA . ARG A 1 103 ? -7.300 -11.648 -8.742 1.00 93.50 103 ARG A CA 1
ATOM 676 C C . ARG A 1 103 ? -6.396 -10.971 -9.776 1.00 93.50 103 ARG A C 1
ATOM 678 O O . ARG A 1 103 ? -6.241 -9.758 -9.716 1.00 93.50 103 ARG A O 1
ATOM 685 N N . ASP A 1 104 ? -5.808 -11.749 -10.681 1.00 95.69 104 ASP A N 1
ATOM 686 C CA . ASP A 1 104 ? -4.995 -11.310 -11.819 1.00 95.69 104 ASP A CA 1
ATOM 687 C C . ASP A 1 104 ? -5.830 -10.980 -13.067 1.00 95.69 104 ASP A C 1
ATOM 689 O O . ASP A 1 104 ? -5.265 -10.551 -14.075 1.00 95.69 104 ASP A O 1
ATOM 693 N N . ASP A 1 105 ? -7.160 -11.124 -13.003 1.00 96.44 105 ASP A N 1
ATOM 694 C CA . ASP A 1 105 ? -8.088 -10.713 -14.062 1.00 96.44 105 ASP A CA 1
ATOM 695 C C . ASP A 1 105 ? -8.374 -9.205 -13.988 1.00 96.44 105 ASP A C 1
ATOM 697 O O . ASP A 1 105 ? -9.491 -8.737 -13.759 1.00 96.44 105 ASP A O 1
ATOM 701 N N . VAL A 1 106 ? -7.292 -8.437 -14.104 1.00 97.88 106 VAL A N 1
ATOM 702 C CA . VAL A 1 106 ? -7.287 -6.977 -14.177 1.00 97.88 106 VAL A CA 1
ATOM 703 C C . VAL A 1 106 ? -6.458 -6.534 -15.373 1.00 97.88 106 VAL A C 1
ATOM 705 O O . VAL A 1 106 ? -5.599 -7.266 -15.884 1.00 97.88 106 VAL A O 1
ATOM 708 N N . ARG A 1 107 ? -6.701 -5.314 -15.835 1.00 98.50 107 ARG A N 1
ATOM 709 C CA . ARG A 1 107 ? -5.936 -4.721 -16.928 1.00 98.50 107 ARG A CA 1
ATOM 710 C C . ARG A 1 107 ? -4.631 -4.146 -16.398 1.00 98.50 107 ARG A C 1
ATOM 712 O O . ARG A 1 107 ? -4.510 -3.755 -15.238 1.00 98.50 107 ARG A O 1
ATOM 719 N N . LEU A 1 108 ? -3.653 -4.086 -17.287 1.00 98.75 108 LEU A N 1
ATOM 720 C CA . LEU A 1 108 ? -2.366 -3.454 -17.076 1.00 98.75 108 LEU A CA 1
ATOM 721 C C . LEU A 1 108 ? -2.189 -2.361 -18.128 1.00 98.75 108 LEU A C 1
ATOM 723 O 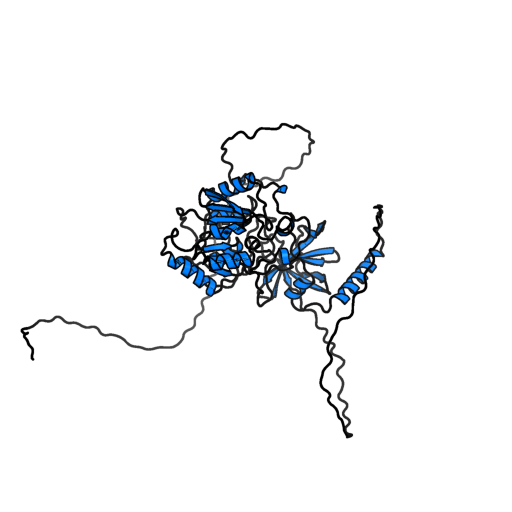O . LEU A 1 108 ? -2.136 -2.625 -19.328 1.00 98.75 108 LEU A O 1
ATOM 727 N N . LEU A 1 109 ? -2.123 -1.118 -17.678 1.00 98.69 109 LEU A N 1
ATOM 728 C CA . LEU A 1 109 ? -1.653 -0.003 -18.480 1.00 98.69 109 LEU A CA 1
ATOM 729 C C . LEU A 1 109 ? -0.132 0.057 -18.366 1.00 98.69 109 LEU A C 1
ATOM 731 O O . LEU A 1 109 ? 0.401 -0.044 -17.264 1.00 98.69 109 LEU A O 1
ATOM 735 N N . VAL A 1 110 ? 0.578 0.241 -19.472 1.00 98.12 110 VAL A N 1
ATOM 736 C CA . VAL A 1 110 ? 2.035 0.406 -19.463 1.00 98.12 110 VAL A CA 1
ATOM 737 C C . VAL A 1 110 ? 2.375 1.742 -20.095 1.00 98.12 110 VAL A C 1
ATOM 739 O O . VAL A 1 110 ? 2.093 1.949 -21.274 1.00 98.12 110 VAL A O 1
ATOM 742 N N . SER A 1 111 ? 3.011 2.622 -19.325 1.00 95.88 111 SER A N 1
ATOM 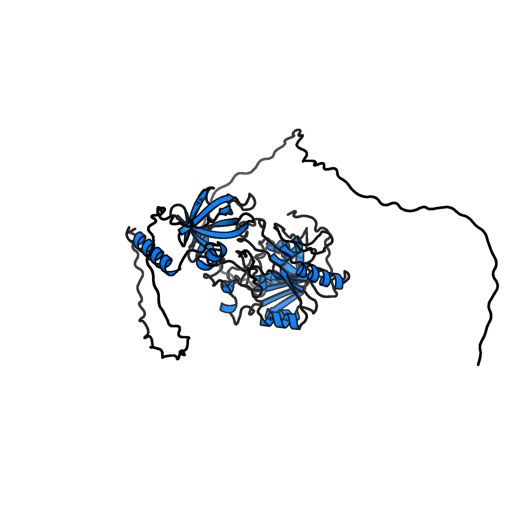743 C CA . SER A 1 111 ? 3.556 3.888 -19.818 1.00 95.88 111 SER A CA 1
ATOM 744 C C . SER A 1 111 ? 5.079 3.856 -19.763 1.00 95.88 111 SER A C 1
ATOM 746 O O . SER A 1 111 ? 5.665 3.563 -18.718 1.00 95.88 111 SER A O 1
ATOM 748 N N . ARG A 1 112 ? 5.720 4.185 -20.884 1.00 90.38 112 ARG A N 1
ATOM 749 C CA . ARG A 1 112 ? 7.176 4.329 -21.011 1.00 90.38 112 ARG A CA 1
ATOM 750 C C . ARG A 1 112 ? 7.466 5.578 -21.830 1.00 90.38 112 ARG A C 1
ATOM 752 O O . ARG A 1 112 ? 7.233 5.585 -23.039 1.00 90.38 112 ARG A O 1
ATOM 759 N N . GLY A 1 113 ? 7.926 6.635 -21.167 1.00 85.44 113 GLY A N 1
ATOM 760 C CA . GLY A 1 113 ? 8.049 7.942 -21.808 1.00 85.44 113 GLY A CA 1
ATOM 761 C C . GLY A 1 113 ? 6.714 8.382 -22.408 1.00 85.44 113 GLY A C 1
ATOM 762 O O . GLY A 1 113 ? 5.693 8.412 -21.723 1.00 85.44 113 GLY A O 1
ATOM 763 N N . ARG A 1 114 ? 6.696 8.666 -23.711 1.00 88.06 114 ARG A N 1
ATOM 764 C CA . ARG A 1 114 ? 5.472 9.039 -24.447 1.00 88.06 114 ARG A CA 1
ATOM 765 C C . ARG A 1 114 ? 4.639 7.849 -24.941 1.00 88.06 114 ARG A C 1
ATOM 767 O O . ARG A 1 114 ? 3.545 8.059 -25.458 1.00 88.06 114 ARG A O 1
ATOM 774 N N . ALA A 1 115 ? 5.147 6.622 -24.835 1.00 92.31 115 ALA A N 1
ATOM 775 C CA . ALA A 1 115 ? 4.448 5.432 -25.303 1.00 92.31 115 ALA A CA 1
ATOM 776 C C . ALA A 1 115 ? 3.484 4.906 -24.234 1.00 92.31 115 ALA A C 1
ATOM 778 O O . ALA A 1 115 ? 3.856 4.765 -23.066 1.00 92.31 115 ALA A O 1
ATOM 779 N N . VAL A 1 116 ? 2.266 4.568 -24.659 1.00 96.62 116 VAL A N 1
ATOM 780 C CA . VAL A 1 116 ? 1.234 3.938 -23.831 1.00 96.62 116 VAL A CA 1
ATOM 781 C C . VAL A 1 116 ? 0.773 2.655 -24.513 1.00 96.62 116 VAL A C 1
ATOM 783 O O . VAL A 1 116 ? 0.576 2.632 -25.727 1.00 96.62 116 VAL A O 1
ATOM 786 N N . SER A 1 117 ? 0.622 1.577 -23.748 1.00 97.62 117 SER A N 1
ATOM 787 C CA . SER A 1 117 ? 0.077 0.314 -24.248 1.00 97.62 117 SER A CA 1
ATOM 788 C C . SER A 1 117 ? -0.835 -0.357 -23.227 1.00 97.62 117 SER A C 1
ATOM 790 O O . SER A 1 117 ? -0.716 -0.141 -22.019 1.00 97.62 117 SER A O 1
ATOM 792 N N . HIS A 1 118 ? -1.753 -1.174 -23.738 1.00 98.50 118 HIS A N 1
ATOM 793 C CA . HIS A 1 118 ? -2.797 -1.841 -22.971 1.00 98.50 118 HIS A CA 1
ATOM 794 C C . HIS A 1 118 ? -2.561 -3.350 -22.984 1.00 98.50 118 HIS A C 1
ATOM 796 O O . HIS A 1 118 ? -2.396 -3.950 -24.047 1.00 98.50 118 HIS A O 1
ATOM 802 N N . ARG A 1 119 ? -2.536 -3.957 -21.801 1.00 98.38 119 ARG A N 1
ATOM 803 C CA . ARG A 1 119 ? -2.263 -5.379 -21.570 1.00 98.38 119 ARG A CA 1
ATOM 804 C C . ARG A 1 119 ? -3.250 -5.946 -20.552 1.00 98.38 119 ARG A C 1
ATOM 806 O O . ARG A 1 119 ? -3.896 -5.198 -19.818 1.00 98.38 119 ARG A O 1
ATOM 813 N N . ALA A 1 120 ? -3.329 -7.265 -20.452 1.00 98.19 120 ALA A N 1
ATOM 814 C CA . ALA A 1 120 ? -3.822 -7.933 -19.253 1.00 98.19 120 ALA A CA 1
ATOM 815 C C . ALA A 1 120 ? -2.692 -8.058 -18.218 1.00 98.19 120 ALA A C 1
ATOM 817 O O . ALA A 1 120 ? -1.523 -8.206 -18.575 1.00 98.19 120 ALA A O 1
ATOM 818 N N . PHE A 1 121 ? -3.012 -8.059 -16.923 1.00 98.38 121 PHE A N 1
ATOM 819 C CA . PHE A 1 121 ? -1.990 -8.143 -15.873 1.00 98.38 121 PHE A CA 1
ATOM 820 C C . PHE A 1 121 ? -1.164 -9.434 -15.919 1.00 98.38 121 PHE A C 1
ATOM 822 O O . PHE A 1 121 ? 0.043 -9.414 -15.681 1.00 98.38 121 PHE A O 1
ATOM 829 N N . ARG A 1 122 ? -1.773 -10.547 -16.338 1.00 97.50 122 ARG A N 1
ATOM 830 C CA . ARG A 1 122 ? -1.074 -11.816 -16.615 1.00 97.50 122 ARG A CA 1
ATOM 831 C C . ARG A 1 122 ? 0.042 -11.711 -17.667 1.00 97.50 122 ARG A C 1
ATOM 833 O O . ARG A 1 122 ? 0.887 -12.596 -17.736 1.00 97.50 122 ARG A O 1
ATOM 840 N N . GLU A 1 123 ? 0.057 -10.650 -18.476 1.00 98.25 123 GLU A N 1
ATOM 841 C CA . GLU A 1 123 ? 1.100 -10.372 -19.471 1.00 98.25 123 GLU A CA 1
ATOM 842 C C . GLU A 1 123 ? 2.270 -9.548 -18.905 1.00 98.25 123 GLU A C 1
ATOM 844 O O . GLU A 1 123 ? 3.253 -9.336 -19.614 1.00 98.25 123 GLU A O 1
ATOM 849 N N . LEU A 1 124 ? 2.238 -9.154 -17.621 1.00 98.44 124 LEU A N 1
ATOM 850 C CA . LEU A 1 124 ? 3.357 -8.497 -16.929 1.00 98.44 124 LEU A CA 1
ATOM 851 C C . LEU A 1 124 ? 4.728 -9.172 -17.168 1.00 98.44 124 LEU A C 1
ATOM 853 O O . LEU A 1 124 ? 5.705 -8.444 -17.351 1.00 98.44 124 LEU A O 1
ATOM 857 N N . PRO A 1 125 ? 4.857 -10.517 -17.244 1.00 98.00 125 PRO A N 1
ATOM 858 C CA . PRO A 1 125 ? 6.136 -11.164 -17.543 1.00 98.00 125 PRO A CA 1
ATOM 859 C C . PRO A 1 125 ? 6.741 -10.805 -18.911 1.00 98.00 125 PRO A C 1
ATOM 861 O O . PRO A 1 125 ? 7.914 -11.097 -19.140 1.00 98.00 125 PRO A O 1
ATOM 864 N N . GLY A 1 126 ? 5.962 -10.233 -19.837 1.00 96.44 126 GLY A N 1
ATOM 865 C CA . GLY A 1 126 ? 6.440 -9.706 -21.120 1.00 96.44 126 GLY A CA 1
ATOM 866 C C . GLY A 1 126 ? 6.993 -8.278 -21.043 1.00 96.44 126 GLY A C 1
ATOM 867 O O . GLY A 1 126 ? 7.747 -7.871 -21.920 1.00 96.44 126 GLY A O 1
ATOM 868 N N . GLU A 1 127 ? 6.668 -7.534 -19.984 1.00 96.06 127 GLU A N 1
ATOM 869 C CA . GLU A 1 127 ? 7.124 -6.152 -19.767 1.00 96.06 127 GLU A CA 1
ATOM 870 C C . GLU A 1 127 ? 8.383 -6.074 -18.883 1.00 96.06 127 GLU A C 1
ATOM 872 O O . GLU A 1 127 ? 8.989 -5.005 -18.717 1.00 96.06 127 GLU A O 1
ATOM 877 N N . LEU A 1 128 ? 8.789 -7.217 -18.322 1.00 95.56 128 LEU A N 1
ATOM 878 C CA . LEU A 1 128 ? 9.935 -7.386 -17.433 1.00 95.56 128 LEU A CA 1
ATOM 879 C C . LEU A 1 128 ? 11.062 -8.172 -18.112 1.00 95.56 128 LEU A C 1
ATOM 881 O O . LEU A 1 128 ? 10.836 -8.986 -19.006 1.00 95.56 128 LEU A O 1
ATOM 885 N N . ARG A 1 129 ? 12.295 -7.908 -17.686 1.00 92.38 129 ARG A N 1
ATOM 886 C CA . ARG A 1 129 ? 13.524 -8.525 -18.195 1.00 92.38 129 ARG A CA 1
ATOM 887 C C . ARG A 1 129 ? 14.183 -9.347 -17.089 1.00 92.38 129 ARG A C 1
ATOM 889 O O . ARG A 1 129 ? 14.018 -9.056 -15.905 1.00 92.38 129 ARG A O 1
ATOM 896 N N . ALA A 1 130 ? 14.973 -10.347 -17.475 1.00 94.25 130 ALA A N 1
ATOM 897 C CA . ALA A 1 130 ? 15.826 -11.059 -16.527 1.00 94.25 130 ALA A CA 1
ATOM 898 C C . ALA A 1 130 ? 16.764 -10.070 -15.811 1.00 94.25 130 ALA A C 1
ATOM 900 O O . ALA A 1 130 ? 17.351 -9.191 -16.443 1.00 94.25 130 ALA A O 1
ATOM 901 N N . GLY A 1 131 ? 16.886 -10.211 -14.492 1.00 94.06 131 GLY A N 1
ATOM 902 C CA . GLY A 1 131 ? 17.646 -9.307 -13.630 1.00 94.06 131 GLY A CA 1
ATOM 903 C C . GLY A 1 131 ? 16.857 -8.106 -13.102 1.00 94.06 131 GLY A C 1
ATOM 904 O O . GLY A 1 131 ? 17.350 -7.447 -12.186 1.00 94.06 131 GLY A O 1
ATOM 905 N N . ASP A 1 132 ? 15.657 -7.811 -13.623 1.00 96.44 132 ASP A N 1
ATOM 906 C CA . ASP A 1 132 ? 14.762 -6.848 -12.969 1.00 96.44 132 ASP A CA 1
ATOM 907 C C . ASP A 1 132 ? 14.453 -7.327 -11.544 1.00 96.44 132 ASP A C 1
ATOM 909 O O . ASP A 1 132 ? 14.259 -8.520 -11.309 1.00 96.44 132 ASP A O 1
ATOM 913 N N . VAL A 1 133 ? 14.370 -6.398 -10.596 1.00 98.31 133 VAL A N 1
ATOM 914 C CA . VAL A 1 133 ? 13.965 -6.662 -9.217 1.00 98.31 133 VAL A CA 1
ATOM 915 C C . VAL A 1 133 ? 12.656 -5.950 -8.901 1.00 98.31 133 VAL A C 1
ATOM 917 O O . VAL A 1 133 ? 12.552 -4.727 -9.005 1.00 98.31 133 VAL A O 1
ATOM 920 N N . LEU A 1 134 ? 11.657 -6.729 -8.489 1.00 98.88 134 LEU A N 1
ATOM 921 C CA . LEU A 1 134 ? 10.401 -6.236 -7.943 1.00 98.88 134 LEU A CA 1
ATOM 922 C C . LEU A 1 134 ? 10.539 -6.058 -6.431 1.00 98.88 134 LEU A C 1
ATOM 924 O O . LEU A 1 134 ? 10.701 -7.026 -5.684 1.00 98.88 134 LEU A O 1
ATOM 928 N N . VAL A 1 135 ? 10.467 -4.811 -5.972 1.00 98.81 135 VAL A N 1
ATOM 929 C CA . VAL A 1 135 ? 10.496 -4.476 -4.546 1.00 98.81 135 VAL A CA 1
ATOM 930 C C . VAL A 1 135 ? 9.066 -4.475 -4.017 1.00 98.81 135 VAL A C 1
ATOM 932 O O . VAL A 1 135 ? 8.255 -3.642 -4.422 1.00 98.81 135 VAL A O 1
ATOM 935 N N . VAL A 1 136 ? 8.748 -5.413 -3.124 1.00 98.69 136 VAL A N 1
ATOM 936 C CA . VAL A 1 136 ? 7.372 -5.688 -2.677 1.00 98.69 136 VAL A CA 1
ATOM 937 C C . VAL A 1 136 ? 7.183 -5.371 -1.195 1.00 98.69 136 VAL A C 1
ATOM 939 O O . VAL A 1 136 ? 8.013 -5.732 -0.359 1.00 98.69 136 VAL A O 1
ATOM 942 N N . ASN A 1 137 ? 6.070 -4.714 -0.853 1.00 98.38 137 ASN A N 1
ATOM 943 C CA . ASN A 1 137 ? 5.659 -4.540 0.540 1.00 98.38 137 ASN A CA 1
ATOM 944 C C . ASN A 1 137 ? 4.976 -5.816 1.047 1.00 98.38 137 ASN A C 1
ATOM 946 O O . ASN A 1 137 ? 3.956 -6.242 0.510 1.00 98.38 137 ASN A O 1
ATOM 950 N N . THR A 1 138 ? 5.541 -6.394 2.101 1.00 97.88 138 THR A N 1
ATOM 951 C CA . THR A 1 138 ? 5.111 -7.659 2.715 1.00 97.88 138 THR A CA 1
ATOM 952 C C . THR A 1 138 ? 4.204 -7.469 3.928 1.00 97.88 138 THR A C 1
ATOM 954 O O . THR A 1 138 ? 3.815 -8.440 4.569 1.00 97.88 138 THR A O 1
ATOM 957 N N . SER A 1 139 ? 3.841 -6.231 4.268 1.00 96.69 139 SER A N 1
ATOM 958 C CA . SER A 1 139 ? 2.980 -5.966 5.424 1.00 96.69 139 SER A CA 1
ATOM 959 C C . SER A 1 139 ? 1.606 -6.613 5.254 1.00 96.69 139 SER A C 1
ATOM 961 O O . SER A 1 139 ? 0.921 -6.374 4.261 1.00 96.69 139 SER A O 1
ATOM 963 N N . MET A 1 140 ? 1.191 -7.409 6.241 1.00 95.56 140 MET A N 1
ATOM 964 C CA . MET A 1 140 ? -0.167 -7.952 6.300 1.00 95.56 140 MET A CA 1
ATOM 965 C C . MET A 1 140 ? -1.179 -6.852 6.591 1.00 95.56 140 MET A C 1
ATOM 967 O O . MET A 1 140 ? -0.967 -6.053 7.503 1.00 95.56 140 MET A O 1
ATOM 971 N N . THR A 1 141 ? -2.320 -6.872 5.905 1.00 96.31 141 THR A N 1
ATOM 972 C CA . THR A 1 141 ? -3.444 -6.011 6.285 1.00 96.31 141 THR A CA 1
ATOM 973 C C . THR A 1 141 ? -4.086 -6.524 7.570 1.00 96.31 141 THR A C 1
ATOM 975 O O . THR A 1 141 ? -4.341 -7.719 7.726 1.00 96.31 141 THR A O 1
ATOM 978 N N . LEU A 1 142 ? -4.350 -5.634 8.513 1.00 96.00 142 LEU A N 1
ATOM 979 C CA . LEU A 1 142 ? -5.036 -5.941 9.753 1.00 96.00 142 LEU A CA 1
ATOM 980 C C . LEU A 1 142 ? -6.547 -5.742 9.568 1.00 96.00 142 LEU A C 1
ATOM 982 O O . LEU A 1 142 ? -6.975 -4.821 8.871 1.00 96.00 142 LEU A O 1
ATOM 986 N N . PRO A 1 143 ? -7.384 -6.549 10.236 1.00 96.31 143 PRO A N 1
ATOM 987 C CA . PRO A 1 143 ? -8.799 -6.244 10.410 1.00 96.31 143 PRO A CA 1
ATOM 988 C C . PRO A 1 143 ? -8.951 -5.092 11.418 1.00 96.31 143 PRO A C 1
ATOM 990 O O . PRO A 1 143 ? -9.313 -5.278 12.576 1.00 96.31 143 PRO A O 1
ATOM 993 N N . ALA A 1 144 ? -8.574 -3.895 10.982 1.00 96.06 144 ALA A N 1
ATOM 994 C CA . ALA A 1 144 ? -8.279 -2.772 11.853 1.00 96.06 144 ALA A CA 1
ATOM 995 C C . ALA A 1 144 ? -9.507 -1.957 12.294 1.00 96.06 144 ALA A C 1
ATOM 997 O O . ALA A 1 144 ? -9.369 -1.081 13.141 1.00 96.06 144 ALA A O 1
ATOM 998 N N . ALA A 1 145 ? -10.705 -2.227 11.775 1.00 95.38 145 ALA A N 1
ATOM 999 C CA . ALA A 1 145 ? -11.933 -1.560 12.198 1.00 95.38 145 ALA A CA 1
ATOM 1000 C C . ALA A 1 145 ? -12.669 -2.377 13.268 1.00 95.38 145 ALA A C 1
ATOM 1002 O O . ALA A 1 145 ? -13.114 -3.497 13.011 1.00 95.38 145 ALA A O 1
ATOM 1003 N N . VAL A 1 146 ? -12.861 -1.800 14.454 1.00 96.00 146 VAL A N 1
ATOM 1004 C CA . VAL A 1 146 ? -13.562 -2.431 15.582 1.00 96.00 146 VAL A CA 1
ATOM 1005 C C . VAL A 1 146 ? -14.717 -1.542 16.030 1.00 96.00 146 VAL A C 1
ATOM 1007 O O . VAL A 1 146 ? -14.538 -0.355 16.285 1.00 96.00 146 VAL A O 1
ATOM 1010 N N . ASN A 1 147 ? -15.919 -2.102 16.150 1.00 94.94 147 ASN A N 1
ATOM 1011 C CA . ASN A 1 147 ? -17.055 -1.361 16.706 1.00 94.94 147 ASN A CA 1
ATOM 1012 C C . ASN A 1 147 ? -16.838 -1.125 18.204 1.00 94.94 147 ASN A C 1
ATOM 1014 O O . ASN A 1 147 ? -16.350 -2.012 18.891 1.00 94.94 147 ASN A O 1
ATOM 1018 N N . GLY A 1 148 ? -17.230 0.031 18.725 1.00 94.31 148 GLY A N 1
ATOM 1019 C CA . GLY A 1 148 ? -17.100 0.359 20.141 1.00 94.31 148 GLY A CA 1
ATOM 1020 C C . GLY A 1 148 ? -18.162 1.344 20.610 1.00 94.31 148 GLY A C 1
ATOM 1021 O O . GLY A 1 148 ? -19.067 1.720 19.858 1.00 94.31 148 GLY A O 1
ATOM 1022 N N . ARG A 1 149 ? -18.060 1.764 21.874 1.00 93.69 149 ARG A N 1
ATOM 1023 C CA . ARG A 1 149 ? -18.951 2.770 22.465 1.00 93.69 149 ARG A CA 1
ATOM 1024 C C . ARG A 1 149 ? -18.211 3.777 23.337 1.00 93.69 149 ARG A C 1
ATOM 1026 O O . ARG A 1 149 ? -17.387 3.379 24.155 1.00 93.69 149 ARG A O 1
ATOM 1033 N N . VAL A 1 150 ? -18.568 5.055 23.225 1.00 91.81 150 VAL A N 1
ATOM 1034 C CA . VAL A 1 150 ? -18.104 6.147 24.103 1.00 91.81 150 VAL A CA 1
ATOM 1035 C C . VAL A 1 150 ? -19.325 6.767 24.767 1.00 91.81 150 VAL A C 1
ATOM 1037 O O . VAL A 1 150 ? -20.225 7.222 24.073 1.00 91.81 150 VAL A O 1
ATOM 1040 N N . GLY A 1 151 ? -19.408 6.737 26.101 1.00 86.56 151 GLY A N 1
ATOM 1041 C CA . GLY A 1 151 ? -20.559 7.307 26.823 1.00 86.56 151 GLY A CA 1
ATOM 1042 C C . GLY A 1 151 ? -21.929 6.744 26.396 1.00 86.56 151 GLY A C 1
ATOM 1043 O O . GLY A 1 151 ? -22.930 7.439 26.495 1.00 86.56 151 GLY A O 1
ATOM 1044 N N . GLY A 1 152 ? -21.976 5.511 25.874 1.00 84.12 152 GLY A N 1
ATOM 1045 C CA . GLY A 1 152 ? -23.183 4.872 25.323 1.00 84.12 152 GLY A CA 1
ATOM 1046 C C . GLY A 1 152 ? -23.381 5.064 23.813 1.00 84.12 152 GLY A C 1
ATOM 1047 O O . GLY A 1 152 ? -23.997 4.210 23.165 1.00 84.12 152 GLY A O 1
ATOM 1048 N N . GLU A 1 153 ? -22.789 6.106 23.230 1.00 90.38 153 GLU A N 1
ATOM 1049 C CA . GLU A 1 153 ? -22.822 6.383 21.795 1.00 90.38 153 GLU A CA 1
ATOM 1050 C C . GLU A 1 153 ? -21.981 5.364 21.016 1.00 90.38 153 GLU A C 1
ATOM 1052 O O . GLU A 1 153 ? -20.885 4.997 21.442 1.00 90.38 153 GLU A O 1
ATOM 1057 N N . ARG A 1 154 ? -22.481 4.897 19.867 1.00 93.25 154 ARG A N 1
ATOM 1058 C CA . ARG A 1 154 ? -21.743 3.964 19.003 1.00 93.25 154 ARG A CA 1
ATOM 1059 C C . ARG A 1 154 ? -20.630 4.690 18.253 1.00 93.25 154 ARG A C 1
ATOM 1061 O O . ARG A 1 154 ? -20.872 5.721 17.635 1.00 93.25 154 ARG A O 1
ATOM 1068 N N . VAL A 1 155 ? -19.452 4.080 18.222 1.00 93.69 155 VAL A N 1
ATOM 1069 C CA . VAL A 1 155 ? -18.295 4.524 17.436 1.00 93.69 155 VAL A CA 1
ATOM 1070 C C . VAL A 1 155 ? -17.685 3.341 16.689 1.00 93.69 155 VAL A C 1
ATOM 1072 O O . VAL A 1 155 ? -17.929 2.183 17.035 1.00 93.69 155 VAL A O 1
ATOM 1075 N N . VAL A 1 156 ? -16.867 3.616 15.679 1.00 94.31 156 VAL A N 1
ATOM 1076 C CA . VAL A 1 156 ? -15.947 2.626 15.106 1.00 94.31 156 VAL A CA 1
ATOM 1077 C C . VAL A 1 156 ? -14.528 3.116 15.348 1.00 94.31 156 VAL A C 1
ATOM 1079 O O . VAL A 1 156 ? -14.208 4.254 15.028 1.00 94.31 156 VAL A O 1
ATOM 1082 N N . VAL A 1 157 ? -13.690 2.270 15.936 1.00 94.88 157 VAL A N 1
ATOM 1083 C CA . VAL A 1 157 ? -12.264 2.531 16.120 1.00 94.88 157 VAL A CA 1
ATOM 1084 C C . VAL A 1 157 ? -11.527 1.945 14.930 1.00 94.88 157 VAL A C 1
ATOM 1086 O O . VAL A 1 157 ? -11.554 0.729 14.734 1.00 94.88 157 VAL A O 1
ATOM 1089 N N . HIS A 1 158 ? -10.872 2.788 14.141 1.00 94.81 158 HIS A N 1
ATOM 1090 C CA . HIS A 1 158 ? -9.880 2.330 13.182 1.00 94.81 158 HIS A CA 1
ATOM 1091 C C . HIS A 1 158 ? -8.514 2.326 13.861 1.00 94.81 158 HIS A C 1
ATOM 1093 O O . HIS A 1 158 ? -7.990 3.373 14.236 1.00 94.81 158 HIS A O 1
ATOM 1099 N N . PHE A 1 159 ? -7.939 1.144 14.034 1.00 94.81 159 PHE A N 1
ATOM 1100 C CA . PHE A 1 159 ? -6.555 0.992 14.446 1.00 94.81 159 PHE A CA 1
ATOM 1101 C C . PHE A 1 159 ? -5.650 1.344 13.272 1.00 94.81 159 PHE A C 1
ATOM 1103 O O . PHE A 1 159 ? -5.887 0.930 12.142 1.00 94.81 159 PHE A O 1
ATOM 1110 N N . SER A 1 160 ? -4.626 2.135 13.545 1.00 92.31 160 SER A N 1
ATOM 1111 C CA . SER A 1 160 ? -3.677 2.592 12.546 1.00 92.31 160 SER A CA 1
ATOM 1112 C C . SER A 1 160 ? -2.305 1.970 12.820 1.00 92.31 160 SER A C 1
ATOM 1114 O O . SER A 1 160 ? -2.122 0.764 12.652 1.00 92.31 160 SER A O 1
ATOM 1116 N N . THR A 1 161 ? -1.352 2.764 13.300 1.00 89.94 161 THR A N 1
ATOM 1117 C CA . THR A 1 161 ? 0.029 2.347 13.523 1.00 89.94 161 THR A CA 1
ATOM 1118 C C . THR A 1 161 ? 0.280 2.027 14.990 1.00 89.94 161 THR A C 1
ATOM 1120 O O . THR A 1 161 ? -0.080 2.792 15.884 1.00 89.94 161 THR A O 1
ATOM 1123 N N . ARG A 1 162 ? 0.959 0.911 15.257 1.00 90.94 162 ARG A N 1
ATOM 1124 C CA . ARG A 1 162 ? 1.438 0.580 16.602 1.00 90.94 162 ARG A CA 1
ATOM 1125 C C . ARG A 1 162 ? 2.715 1.365 16.924 1.00 90.94 162 ARG A C 1
ATOM 1127 O O . ARG A 1 162 ? 3.709 1.246 16.209 1.00 90.94 162 ARG A O 1
ATOM 1134 N N . GLY A 1 163 ? 2.687 2.130 18.009 1.00 88.56 163 GLY A N 1
ATOM 1135 C CA . GLY A 1 163 ? 3.836 2.824 18.584 1.00 88.56 163 GLY A CA 1
ATOM 1136 C C . GLY A 1 163 ? 4.808 1.872 19.285 1.00 88.56 163 GLY A C 1
ATOM 1137 O O . GLY A 1 163 ? 4.450 0.766 19.698 1.00 88.56 163 GLY A O 1
ATOM 1138 N N . ALA A 1 164 ? 6.061 2.309 19.434 1.00 84.94 164 ALA A N 1
ATOM 1139 C CA . ALA A 1 164 ? 7.109 1.523 20.093 1.00 84.94 164 ALA A CA 1
ATOM 1140 C C . ALA A 1 164 ? 6.857 1.319 21.602 1.00 84.94 164 ALA A C 1
ATOM 1142 O O . ALA A 1 164 ? 7.325 0.346 22.182 1.00 84.94 164 ALA A O 1
ATOM 1143 N N . ASP A 1 165 ? 6.079 2.206 22.221 1.00 87.25 165 ASP A N 1
ATOM 1144 C CA . ASP A 1 165 ? 5.669 2.186 23.632 1.00 87.25 165 ASP A CA 1
ATOM 1145 C C . ASP A 1 165 ? 4.410 1.332 23.899 1.00 87.25 165 ASP A C 1
ATOM 1147 O O . ASP A 1 165 ? 3.836 1.357 24.993 1.00 87.25 165 ASP A O 1
ATOM 1151 N N . GLY A 1 166 ? 3.955 0.587 22.885 1.00 86.12 166 GLY A N 1
ATOM 1152 C CA . GLY A 1 166 ? 2.773 -0.267 22.949 1.00 86.12 166 GLY A CA 1
ATOM 1153 C C . GLY A 1 166 ? 1.447 0.458 22.719 1.00 86.12 166 GLY A C 1
ATOM 1154 O O . GLY A 1 166 ? 0.415 -0.215 22.644 1.00 86.12 166 GLY A O 1
ATOM 1155 N N . ARG A 1 167 ? 1.450 1.789 22.562 1.00 92.62 167 ARG A N 1
ATOM 1156 C CA . ARG A 1 167 ? 0.256 2.539 22.156 1.00 92.62 167 ARG A CA 1
ATOM 1157 C C . ARG A 1 167 ? -0.089 2.264 20.698 1.00 92.62 167 ARG A C 1
ATOM 1159 O O . ARG A 1 167 ? 0.722 1.770 19.917 1.00 92.62 167 ARG A O 1
ATOM 1166 N N . TRP A 1 168 ? -1.315 2.591 20.330 1.00 93.50 168 TRP A N 1
ATOM 1167 C CA . TRP A 1 168 ? -1.810 2.542 18.965 1.00 93.50 168 TRP A CA 1
ATOM 1168 C C . TRP A 1 168 ? -2.278 3.926 18.559 1.00 93.50 168 TRP A C 1
ATOM 1170 O O . TRP A 1 168 ? -3.038 4.560 19.286 1.00 93.50 168 TRP A O 1
ATOM 1180 N N . ALA A 1 169 ? -1.844 4.380 17.390 1.00 92.31 169 ALA A N 1
ATOM 1181 C CA . ALA A 1 169 ? -2.530 5.448 16.697 1.00 92.31 169 ALA A CA 1
ATOM 1182 C C . ALA A 1 169 ? -3.899 4.903 16.283 1.00 92.31 169 ALA A C 1
ATOM 1184 O O . ALA A 1 169 ? -3.992 3.814 15.707 1.00 92.31 169 ALA A O 1
ATOM 1185 N N . VAL A 1 170 ? -4.958 5.636 16.599 1.00 93.31 170 VAL A N 1
ATOM 1186 C CA . VAL A 1 170 ? -6.330 5.262 16.270 1.00 93.31 170 VAL A CA 1
ATOM 1187 C C . VAL A 1 170 ? -7.114 6.451 15.748 1.00 93.31 170 VAL A C 1
ATOM 1189 O O . VAL A 1 170 ? -6.844 7.601 16.092 1.00 93.31 170 VAL A O 1
ATOM 1192 N N . GLU A 1 171 ? -8.127 6.146 14.951 1.00 92.25 171 GLU A N 1
ATOM 1193 C CA . GLU A 1 171 ? -9.151 7.083 14.521 1.00 92.25 171 GLU A CA 1
ATOM 1194 C C . GLU A 1 171 ? -10.495 6.663 15.107 1.00 92.25 171 GLU A C 1
ATOM 1196 O O . GLU A 1 171 ? -10.907 5.507 14.966 1.00 92.25 171 GLU A O 1
ATOM 1201 N N . LEU A 1 172 ? -11.204 7.591 15.746 1.00 91.81 172 LEU A N 1
ATOM 1202 C CA . LEU A 1 172 ? -12.599 7.364 16.108 1.00 91.81 172 LEU A CA 1
ATOM 1203 C C . LEU A 1 172 ? -13.483 7.861 14.972 1.00 91.81 172 LEU A C 1
ATOM 1205 O O . LEU A 1 172 ? -13.366 9.003 14.546 1.00 91.81 172 LEU A O 1
ATOM 1209 N N . ARG A 1 173 ? -14.392 7.008 14.506 1.00 91.56 173 ARG A N 1
ATOM 1210 C CA . ARG A 1 173 ? -15.314 7.300 13.408 1.00 91.56 173 ARG A CA 1
ATOM 1211 C C . ARG A 1 173 ? -16.760 7.190 13.854 1.00 91.56 173 ARG A C 1
ATOM 1213 O O . ARG A 1 173 ? -17.101 6.385 14.728 1.00 91.56 173 ARG A O 1
ATOM 1220 N N . ALA A 1 174 ? -17.625 7.952 13.198 1.00 90.31 174 ALA A N 1
ATOM 1221 C CA . ALA A 1 174 ? -19.061 7.779 13.313 1.00 90.31 174 ALA A CA 1
ATOM 1222 C C . ALA A 1 174 ? -19.486 6.532 12.513 1.00 90.31 174 ALA A C 1
ATOM 1224 O O . ALA A 1 174 ? -19.058 6.362 11.367 1.00 90.31 174 ALA A O 1
ATOM 1225 N N . PRO A 1 175 ? -20.315 5.638 13.075 1.00 88.62 175 PRO A N 1
ATOM 1226 C CA . PRO A 1 175 ? -20.868 4.529 12.312 1.00 88.62 175 PRO A CA 1
ATOM 1227 C C . PRO A 1 175 ? -21.852 5.077 11.270 1.00 88.62 175 PRO A C 1
ATOM 1229 O O . PRO A 1 175 ? -22.818 5.749 11.627 1.00 88.62 175 PRO A O 1
ATOM 1232 N N . GLY A 1 176 ? -21.612 4.793 9.992 1.00 80.19 176 GLY A N 1
ATOM 1233 C CA . GLY A 1 176 ? -22.490 5.177 8.890 1.00 80.19 176 GLY A CA 1
ATOM 1234 C C . GLY A 1 176 ? -23.348 4.020 8.379 1.00 80.19 176 GLY A C 1
ATOM 1235 O O . GLY A 1 176 ? -23.338 2.904 8.911 1.00 80.19 176 GLY A O 1
ATOM 1236 N N . ALA A 1 177 ? -24.121 4.301 7.329 1.00 70.94 177 ALA A N 1
ATOM 1237 C CA . ALA A 1 177 ? -24.969 3.312 6.679 1.00 70.94 177 ALA A CA 1
ATOM 1238 C C . ALA A 1 177 ? -24.135 2.195 6.031 1.00 70.94 177 ALA A C 1
ATOM 1240 O O . ALA A 1 177 ? -23.034 2.417 5.526 1.00 70.94 177 ALA A O 1
ATOM 1241 N N . ALA A 1 178 ? -24.682 0.980 6.058 1.00 68.38 178 ALA A N 1
ATOM 1242 C CA . ALA A 1 178 ? -24.119 -0.215 5.433 1.00 68.38 178 ALA A CA 1
ATOM 1243 C C . ALA A 1 178 ? -22.685 -0.604 5.855 1.00 68.38 178 ALA A C 1
ATOM 1245 O O . ALA A 1 178 ? -22.156 -1.533 5.269 1.00 68.38 178 ALA A O 1
ATOM 1246 N N . GLY A 1 179 ? -22.060 0.029 6.856 1.00 70.88 179 GLY A N 1
ATOM 1247 C CA . GLY A 1 179 ? -20.694 -0.285 7.310 1.00 70.88 179 GLY A CA 1
ATOM 1248 C C . GLY A 1 179 ? -19.622 0.722 6.876 1.00 70.88 179 GLY A C 1
ATOM 1249 O O . GLY A 1 179 ? -18.494 0.637 7.364 1.00 70.88 179 GLY A O 1
ATOM 1250 N N . VAL A 1 180 ? -19.975 1.703 6.035 1.00 79.06 180 VAL A N 1
ATOM 1251 C CA . VAL A 1 180 ? -19.135 2.884 5.774 1.00 79.06 180 VAL A CA 1
ATOM 1252 C C . VAL A 1 180 ? -19.062 3.716 7.052 1.00 79.06 180 VAL A C 1
ATOM 1254 O O . VAL A 1 180 ? -20.054 3.841 7.768 1.00 79.06 180 VAL A O 1
ATOM 1257 N N . THR A 1 181 ? -17.897 4.273 7.372 1.00 84.44 181 THR A N 1
ATOM 1258 C CA . THR A 1 181 ? -17.724 5.109 8.565 1.00 84.44 181 THR A CA 1
ATOM 1259 C C . THR A 1 181 ? -17.497 6.560 8.167 1.00 84.44 181 THR A C 1
ATOM 1261 O O . THR A 1 181 ? -16.834 6.842 7.172 1.00 84.44 181 THR A O 1
ATOM 1264 N N . GLY A 1 182 ? -18.072 7.485 8.931 1.00 84.00 182 GLY A N 1
ATOM 1265 C CA . GLY A 1 182 ? -17.992 8.923 8.681 1.00 84.00 182 GLY A CA 1
ATOM 1266 C C . GLY A 1 182 ? -17.013 9.633 9.619 1.00 84.00 182 GLY A C 1
ATOM 1267 O O . GLY A 1 182 ? -16.700 9.089 10.690 1.00 84.00 182 GLY A O 1
ATOM 1268 N N . PRO A 1 183 ? -16.552 10.843 9.252 1.00 82.31 183 PRO A N 1
ATOM 1269 C CA . PRO A 1 183 ? -15.707 11.660 10.109 1.00 82.31 183 PRO A CA 1
ATOM 1270 C C . PRO A 1 183 ? -16.352 11.882 11.470 1.00 82.31 183 PRO A C 1
ATOM 1272 O O . PRO A 1 183 ? -17.565 12.068 11.593 1.00 82.31 183 PRO A O 1
ATOM 1275 N N . ARG A 1 184 ? -15.525 11.870 12.506 1.00 82.62 184 ARG A N 1
ATOM 1276 C CA . ARG A 1 184 ? -15.923 12.209 13.865 1.00 82.62 184 ARG A CA 1
ATOM 1277 C C . ARG A 1 184 ? -14.748 12.934 14.514 1.00 82.62 184 ARG A C 1
ATOM 1279 O O . ARG A 1 184 ? -13.619 12.465 14.374 1.00 82.62 184 ARG A O 1
ATOM 1286 N N . PRO A 1 185 ? -14.984 14.043 15.231 1.00 71.44 185 PRO A N 1
ATOM 1287 C CA . PRO A 1 185 ? -13.968 14.590 16.113 1.00 71.44 185 PRO A CA 1
ATOM 1288 C C . PRO A 1 185 ? -13.464 13.491 17.053 1.00 71.44 185 PRO A C 1
ATOM 1290 O O . PRO A 1 185 ? -14.252 12.667 17.534 1.00 71.44 185 PRO A O 1
ATOM 1293 N N . GLY A 1 186 ? -12.159 13.457 17.306 1.00 66.44 186 GLY A N 1
ATOM 1294 C CA . GLY A 1 186 ? -11.611 12.519 18.277 1.00 66.44 186 GLY A CA 1
ATOM 1295 C C . GLY A 1 186 ? -12.246 12.667 19.662 1.00 66.44 186 GLY A C 1
ATOM 1296 O O . GLY A 1 186 ? -12.932 13.645 19.968 1.00 66.44 186 GLY A O 1
ATOM 1297 N N . GLY A 1 187 ? -12.028 11.670 20.517 1.00 67.31 187 GLY A N 1
ATOM 1298 C CA . GLY A 1 187 ? -12.419 11.781 21.920 1.00 67.31 187 GLY A CA 1
ATOM 1299 C C . GLY A 1 187 ? -11.493 12.759 22.648 1.00 67.31 187 GLY A C 1
ATOM 1300 O O . GLY A 1 187 ? -10.323 12.839 22.281 1.00 67.31 187 GLY A O 1
ATOM 1301 N N . PRO A 1 188 ? -11.962 13.483 23.682 1.00 76.44 188 PRO A N 1
ATOM 1302 C CA . PRO A 1 188 ? -11.047 14.215 24.550 1.00 76.44 188 PRO A CA 1
ATOM 1303 C C . PRO A 1 188 ? -10.024 13.251 25.171 1.00 76.44 188 PRO A C 1
ATOM 1305 O O . PRO A 1 188 ? -10.310 12.064 25.354 1.00 76.44 188 PRO A O 1
ATOM 1308 N N . ALA A 1 189 ? -8.850 13.768 25.533 1.00 84.81 189 ALA A N 1
ATOM 1309 C CA . ALA A 1 189 ? -7.874 13.028 26.328 1.00 84.81 189 ALA A CA 1
ATOM 1310 C C . ALA A 1 189 ? -8.550 12.401 27.564 1.00 84.81 189 ALA A C 1
ATOM 1312 O O . ALA A 1 189 ? -9.321 13.057 28.266 1.00 84.81 189 ALA A O 1
ATOM 1313 N N . GLY A 1 190 ? -8.295 11.117 27.803 1.00 88.50 190 GLY A N 1
ATOM 1314 C CA . GLY A 1 190 ? -8.934 10.314 28.845 1.00 88.50 190 GLY A CA 1
ATOM 1315 C C . GLY A 1 190 ? -10.262 9.662 28.443 1.00 88.50 190 GLY A C 1
ATOM 1316 O O . GLY A 1 190 ? -10.820 8.903 29.237 1.00 88.50 190 GLY A O 1
ATOM 1317 N N . ALA A 1 191 ? -10.785 9.901 27.234 1.00 90.62 191 ALA A N 1
ATOM 1318 C CA . ALA A 1 191 ? -11.996 9.229 26.772 1.00 90.62 191 ALA A CA 1
ATOM 1319 C C . ALA A 1 191 ? -11.795 7.707 26.723 1.00 90.62 191 ALA A C 1
ATOM 1321 O O . ALA A 1 191 ? -10.852 7.198 26.114 1.00 90.62 191 ALA A O 1
ATOM 1322 N N . VAL A 1 192 ? -12.724 6.974 27.339 1.00 94.19 192 VAL A N 1
ATOM 1323 C CA . VAL A 1 192 ? -12.713 5.509 27.361 1.00 94.19 192 VAL A CA 1
ATOM 1324 C C . VAL A 1 192 ? -13.699 4.976 26.331 1.00 94.19 192 VAL A C 1
ATOM 1326 O O . VAL A 1 192 ? -14.911 5.180 26.436 1.00 94.19 192 VAL A O 1
ATOM 1329 N N . VAL A 1 193 ? -13.176 4.244 25.353 1.00 94.88 193 VAL A N 1
ATOM 1330 C CA . VAL A 1 193 ? -13.957 3.472 24.393 1.00 94.88 193 VAL A CA 1
ATOM 1331 C C . VAL A 1 193 ? -14.139 2.061 24.941 1.00 94.88 193 VAL A C 1
ATOM 1333 O O . VAL A 1 193 ? -13.169 1.335 25.159 1.00 94.88 193 VAL A O 1
ATOM 1336 N N . ARG A 1 194 ? -15.387 1.644 25.148 1.00 95.19 194 ARG A N 1
ATOM 1337 C CA . ARG A 1 194 ? -15.718 0.244 25.431 1.00 95.19 194 ARG A CA 1
ATOM 1338 C C . ARG A 1 194 ? -15.686 -0.543 24.127 1.00 95.19 194 ARG A C 1
ATOM 1340 O O . ARG A 1 194 ? -16.367 -0.176 23.169 1.00 95.19 194 ARG A O 1
ATOM 1347 N N . LEU A 1 195 ? -14.896 -1.605 24.103 1.00 94.75 195 LEU A N 1
ATOM 1348 C CA . LEU A 1 195 ? -14.711 -2.501 22.970 1.00 94.75 195 LEU A CA 1
ATOM 1349 C C . LEU A 1 195 ? -15.384 -3.864 23.241 1.00 94.75 195 LEU A C 1
ATOM 1351 O O . LEU A 1 195 ? -15.692 -4.195 24.392 1.00 94.75 195 LEU A O 1
ATOM 1355 N N . PRO A 1 196 ? -15.612 -4.681 22.195 1.00 92.38 196 PRO A N 1
ATOM 1356 C CA . PRO A 1 196 ? -16.140 -6.029 22.328 1.00 92.38 196 PRO A CA 1
ATOM 1357 C C . PRO A 1 196 ? -15.334 -6.880 23.306 1.00 92.38 196 PRO A C 1
ATOM 1359 O O . PRO A 1 196 ? -14.141 -6.671 23.520 1.00 92.38 196 PRO A O 1
ATOM 1362 N N . GLY A 1 197 ? -16.001 -7.855 23.922 1.00 86.12 197 GLY A N 1
ATOM 1363 C CA . GLY A 1 197 ? -15.363 -8.706 24.924 1.00 86.12 197 GLY A CA 1
ATOM 1364 C C . GLY A 1 197 ? -15.004 -7.978 26.226 1.00 86.12 197 GLY A C 1
ATOM 1365 O O . GLY A 1 197 ? -14.234 -8.501 27.011 1.00 86.12 197 GLY A O 1
ATOM 1366 N N . GLY A 1 198 ? -15.521 -6.773 26.478 1.00 86.75 198 GLY A N 1
ATOM 1367 C CA . GLY A 1 198 ? -15.226 -6.038 27.713 1.00 86.75 198 GLY A CA 1
ATOM 1368 C C . GLY A 1 198 ? -13.839 -5.389 27.743 1.00 86.75 198 GLY A C 1
ATOM 1369 O O . GLY A 1 198 ? -13.462 -4.832 28.772 1.00 86.75 198 GLY A O 1
ATOM 1370 N N . ARG A 1 199 ? -13.092 -5.406 26.626 1.00 90.56 199 ARG A N 1
ATOM 1371 C CA . ARG A 1 199 ? -11.880 -4.591 26.495 1.00 90.56 199 ARG A CA 1
ATOM 1372 C C . ARG A 1 199 ? -12.226 -3.111 26.542 1.00 90.56 199 ARG A C 1
ATOM 1374 O O . ARG A 1 199 ? -13.308 -2.683 26.142 1.00 90.56 199 ARG A O 1
ATOM 1381 N N . THR A 1 200 ? -11.256 -2.318 26.957 1.00 94.00 200 THR A N 1
ATOM 1382 C CA . THR A 1 200 ? -11.317 -0.866 26.858 1.00 94.00 200 THR A CA 1
ATOM 1383 C C . THR A 1 200 ? -10.159 -0.355 26.022 1.00 94.00 200 THR A C 1
ATOM 1385 O O . THR A 1 200 ? -9.117 -0.995 25.899 1.00 94.00 200 THR A O 1
ATOM 1388 N N . LEU A 1 201 ? -10.363 0.804 25.418 1.00 95.44 201 LEU A N 1
ATOM 1389 C CA . LEU A 1 201 ? -9.317 1.605 24.815 1.00 95.44 201 LEU A CA 1
ATOM 1390 C C . LEU A 1 201 ? -9.404 2.998 25.423 1.00 95.44 201 LEU A C 1
ATOM 1392 O O . LEU A 1 201 ? -10.485 3.579 25.488 1.00 95.44 201 LEU A O 1
ATOM 1396 N N . VAL A 1 202 ? -8.277 3.511 25.895 1.00 95.12 202 VAL A N 1
ATOM 1397 C CA . VAL A 1 202 ? -8.170 4.841 26.490 1.00 95.12 202 VAL A CA 1
ATOM 1398 C C . VAL A 1 202 ? -7.485 5.742 25.479 1.00 95.12 202 VAL A C 1
ATOM 1400 O O . VAL A 1 202 ? -6.351 5.476 25.086 1.00 95.12 202 VAL A O 1
ATOM 1403 N N . VAL A 1 203 ? -8.191 6.778 25.039 1.00 93.56 203 VAL A N 1
ATOM 1404 C CA . VAL A 1 203 ? -7.647 7.840 24.191 1.00 93.56 203 VAL A CA 1
ATOM 1405 C C . VAL A 1 203 ? -6.779 8.731 25.071 1.00 93.56 203 VAL A C 1
ATOM 1407 O O . VAL A 1 203 ? -7.263 9.242 26.076 1.00 93.56 203 VAL A O 1
ATOM 1410 N N . GLU A 1 204 ? -5.504 8.896 24.738 1.00 92.69 204 GLU A N 1
ATOM 1411 C CA . GLU A 1 204 ? -4.553 9.616 25.590 1.00 92.69 204 GLU A CA 1
ATOM 1412 C C . GLU A 1 204 ? -4.291 11.025 25.058 1.00 92.69 204 GLU A C 1
ATOM 1414 O O . GLU A 1 204 ? -4.636 12.002 25.715 1.00 92.69 204 GLU A O 1
ATOM 1419 N N . GLU A 1 205 ? -3.727 11.149 23.859 1.00 90.12 205 GLU A N 1
ATOM 1420 C CA . GLU A 1 205 ? -3.323 12.441 23.294 1.00 90.12 205 GLU A CA 1
ATOM 1421 C C . GLU A 1 205 ? -3.395 12.433 21.760 1.00 90.12 205 GLU A C 1
ATOM 1423 O O . GLU A 1 205 ? -3.346 11.359 21.154 1.00 90.12 205 GLU A O 1
ATOM 1428 N N . PRO A 1 206 ? -3.510 13.597 21.099 1.00 87.56 206 PRO A N 1
ATOM 1429 C CA . PRO A 1 206 ? -3.460 13.668 19.642 1.00 87.56 206 PRO A CA 1
ATOM 1430 C C . PRO A 1 206 ? -2.122 13.141 19.101 1.00 87.56 206 PRO A C 1
ATOM 1432 O O . PRO A 1 206 ? -1.067 13.426 19.665 1.00 87.56 206 PRO A O 1
ATOM 1435 N N . LEU A 1 207 ? -2.147 12.429 17.969 1.00 82.50 207 LEU A N 1
ATOM 1436 C CA . LEU A 1 207 ? -0.942 11.890 17.310 1.00 82.50 207 LEU A CA 1
ATOM 1437 C C . LEU A 1 207 ? 0.040 13.000 16.880 1.00 82.50 207 LEU A C 1
ATOM 1439 O O . LEU A 1 207 ? 1.240 12.772 16.746 1.00 82.50 207 LEU A O 1
ATOM 1443 N N . GLY A 1 208 ? -0.476 14.211 16.681 1.00 73.81 208 GLY A N 1
ATOM 1444 C CA . GLY A 1 208 ? 0.287 15.415 16.384 1.00 73.81 208 GLY A CA 1
ATOM 1445 C C . GLY A 1 208 ? -0.523 16.405 15.542 1.00 73.81 208 GLY A C 1
ATOM 1446 O O . GLY A 1 208 ? -1.573 16.041 15.000 1.00 73.81 208 GLY A O 1
ATOM 1447 N N . PRO A 1 209 ? -0.037 17.649 15.384 1.00 60.62 209 PRO A N 1
ATOM 1448 C CA . PRO A 1 209 ? -0.741 18.696 14.641 1.00 60.62 209 PRO A CA 1
ATOM 1449 C C . PRO A 1 209 ? -0.958 18.351 13.157 1.00 60.62 209 PRO A C 1
ATOM 1451 O O . PRO A 1 209 ? -1.932 18.806 12.569 1.00 60.62 209 PRO A O 1
ATOM 1454 N N . ALA A 1 210 ? -0.106 17.501 12.570 1.00 55.41 210 ALA A N 1
ATOM 1455 C CA . ALA A 1 210 ? -0.194 17.069 11.171 1.00 55.41 210 ALA A CA 1
ATOM 1456 C C . ALA A 1 210 ? -1.372 16.120 10.858 1.00 55.41 210 ALA A C 1
ATOM 1458 O O . ALA A 1 210 ? -1.639 15.866 9.693 1.00 55.41 210 ALA A O 1
ATOM 1459 N N . SER A 1 211 ? -2.069 15.597 11.875 1.00 59.53 211 SER A N 1
ATOM 1460 C CA . SER A 1 211 ? -3.147 14.599 11.720 1.00 59.53 211 SER A CA 1
ATOM 1461 C C . SER A 1 211 ? -4.572 15.177 11.787 1.00 59.53 211 SER A C 1
ATOM 1463 O O . SER A 1 211 ? -5.526 14.458 12.101 1.00 59.53 211 SER A O 1
ATOM 1465 N N . GLY A 1 212 ? -4.708 16.498 11.616 1.00 59.19 212 GLY A N 1
ATOM 1466 C CA . GLY A 1 212 ? -6.009 17.177 11.535 1.00 59.19 212 GLY A CA 1
ATOM 1467 C C . GLY A 1 212 ? -6.896 17.054 12.783 1.00 59.19 212 GLY A C 1
ATOM 1468 O O . GLY A 1 212 ? -8.112 17.174 12.680 1.00 59.19 212 GLY A O 1
ATOM 1469 N N . ALA A 1 213 ? -6.319 16.769 13.962 1.00 66.12 213 ALA A N 1
ATOM 1470 C CA . ALA A 1 213 ? -7.027 16.434 15.215 1.00 66.12 213 ALA A CA 1
ATOM 1471 C C . ALA A 1 213 ? -7.898 15.152 15.166 1.00 66.12 213 ALA A C 1
ATOM 1473 O O . ALA A 1 213 ? -8.669 14.868 16.091 1.00 66.12 213 ALA A O 1
ATOM 1474 N N . ARG A 1 214 ? -7.749 14.348 14.107 1.00 79.81 214 ARG A N 1
ATOM 1475 C CA . ARG A 1 214 ? -8.530 13.134 13.841 1.00 79.81 214 ARG A CA 1
ATOM 1476 C C . ARG A 1 214 ? -7.890 11.881 14.448 1.00 79.81 214 ARG A C 1
ATOM 1478 O O . ARG A 1 214 ? -8.605 11.014 14.953 1.00 79.81 214 ARG A O 1
ATOM 1485 N N . LEU A 1 215 ? -6.555 11.800 14.440 1.00 87.88 215 LEU A N 1
ATOM 1486 C CA . LEU A 1 215 ? -5.795 10.663 14.973 1.00 87.88 215 LEU A CA 1
ATOM 1487 C C . LEU A 1 215 ? -5.275 10.907 16.385 1.00 87.88 215 LEU A C 1
ATOM 1489 O O . LEU A 1 215 ? -4.780 11.984 16.720 1.00 87.88 215 LEU A O 1
ATOM 1493 N N . TRP A 1 216 ? -5.342 9.856 17.193 1.00 90.12 216 TRP A N 1
ATOM 1494 C CA . TRP A 1 216 ? -4.990 9.892 18.604 1.00 90.12 216 TRP A CA 1
ATOM 1495 C C . TRP A 1 216 ? -4.110 8.710 18.973 1.00 90.12 216 TRP A C 1
ATOM 1497 O O . TRP A 1 216 ? -4.349 7.589 18.527 1.00 90.12 216 TRP A O 1
ATOM 1507 N N . TRP A 1 217 ? -3.125 8.943 19.833 1.00 92.81 217 TRP A N 1
ATOM 1508 C CA . TRP A 1 217 ? -2.503 7.872 20.587 1.00 92.81 217 TRP A CA 1
ATOM 1509 C C . TRP A 1 217 ? -3.492 7.338 21.611 1.00 92.81 217 TRP A C 1
ATOM 1511 O O . TRP A 1 217 ? -4.093 8.086 22.385 1.00 92.81 217 TRP A O 1
ATOM 1521 N N . ALA A 1 218 ? -3.647 6.023 21.617 1.00 94.19 218 ALA A N 1
ATOM 1522 C CA . ALA A 1 218 ? -4.502 5.324 22.546 1.00 94.19 218 ALA A CA 1
ATOM 1523 C C . ALA A 1 218 ? -3.829 4.063 23.075 1.00 94.19 218 ALA A C 1
ATOM 1525 O O . ALA A 1 218 ? -3.029 3.412 22.397 1.00 94.19 218 ALA A O 1
ATOM 1526 N N . ARG A 1 219 ? -4.197 3.682 24.292 1.00 94.69 219 ARG A N 1
ATOM 1527 C CA . ARG A 1 219 ? -3.740 2.450 24.929 1.00 94.69 219 ARG A CA 1
ATOM 1528 C C . ARG A 1 219 ? -4.905 1.494 25.072 1.00 94.69 219 ARG A C 1
ATOM 1530 O O . ARG A 1 219 ? -6.003 1.890 25.448 1.00 94.69 219 ARG A O 1
ATOM 1537 N N . VAL A 1 220 ? -4.654 0.224 24.786 1.00 92.69 220 VAL A N 1
ATOM 1538 C CA . VAL A 1 220 ? -5.576 -0.865 25.105 1.00 92.69 220 VAL A CA 1
ATOM 1539 C C . VAL A 1 220 ? -5.004 -1.541 26.346 1.00 92.69 220 VAL A C 1
ATOM 1541 O O . VAL A 1 220 ? -4.005 -2.249 26.203 1.00 92.69 220 VAL A O 1
ATOM 1544 N N . PRO A 1 221 ? -5.538 -1.274 27.552 1.00 87.19 221 PRO A N 1
ATOM 1545 C CA . PRO A 1 221 ? -5.032 -1.890 28.768 1.00 87.19 221 PRO A CA 1
ATOM 1546 C C . PRO A 1 221 ? -5.089 -3.411 28.659 1.00 87.19 221 PRO A C 1
ATOM 1548 O O . PRO A 1 221 ? -5.991 -3.968 28.022 1.00 87.19 221 PRO A O 1
ATOM 1551 N N . GLU A 1 222 ? -4.125 -4.080 29.283 1.00 76.44 222 GLU A N 1
ATOM 1552 C CA . GLU A 1 222 ? -4.211 -5.525 29.446 1.00 76.44 222 GLU A CA 1
ATOM 1553 C C . GLU A 1 222 ? -5.476 -5.858 30.247 1.00 76.44 222 GLU A C 1
ATOM 1555 O O . GLU A 1 222 ? -5.841 -5.109 31.164 1.00 76.44 222 GLU A O 1
ATOM 1560 N N . PRO A 1 223 ? -6.195 -6.933 29.885 1.00 66.19 223 PRO A N 1
ATOM 1561 C CA . PRO A 1 223 ? -7.331 -7.370 30.674 1.00 66.19 223 PRO A CA 1
ATOM 1562 C C . PRO A 1 223 ? -6.829 -7.607 32.098 1.00 66.19 223 PRO A C 1
ATOM 1564 O O . PRO A 1 223 ? -5.847 -8.320 32.290 1.00 66.19 223 PRO A O 1
ATOM 1567 N N . MET A 1 224 ? -7.464 -6.979 33.096 1.00 55.97 224 MET A N 1
ATOM 1568 C CA . MET A 1 224 ? -7.122 -7.254 34.490 1.00 55.97 224 MET A CA 1
ATOM 1569 C C . MET A 1 224 ? -7.269 -8.758 34.695 1.00 55.97 224 MET A C 1
ATOM 1571 O O . MET A 1 224 ? -8.387 -9.277 34.702 1.00 55.97 224 MET A O 1
ATOM 1575 N N . SER A 1 225 ? -6.148 -9.460 34.864 1.00 50.06 225 SER A N 1
ATOM 1576 C CA . SER A 1 225 ? -6.183 -10.799 35.415 1.00 50.06 225 SER A CA 1
ATOM 1577 C C . SER A 1 225 ? -6.777 -10.629 36.804 1.00 50.06 225 SER A C 1
ATOM 1579 O O . SER A 1 225 ? -6.114 -10.115 37.711 1.00 50.06 225 SER A O 1
ATOM 1581 N N . MET A 1 226 ? -8.040 -11.006 36.983 1.00 41.62 226 MET A N 1
ATOM 1582 C CA . MET A 1 226 ? -8.529 -11.294 38.317 1.00 41.62 226 MET A CA 1
ATOM 1583 C C . MET A 1 226 ? -7.753 -12.523 38.778 1.00 41.62 226 MET A C 1
ATOM 1585 O O . MET A 1 226 ? -8.178 -13.658 38.591 1.00 41.62 226 MET A O 1
ATOM 1589 N N . SER A 1 227 ? -6.569 -12.283 39.344 1.00 38.25 227 SER A N 1
ATOM 1590 C CA . SER A 1 227 ? -6.010 -13.189 40.324 1.00 38.25 227 SER A CA 1
ATOM 1591 C C . SER A 1 227 ? -7.074 -13.261 41.403 1.00 38.25 227 SER A C 1
ATOM 1593 O O . SER A 1 227 ? -7.252 -12.331 42.191 1.00 38.25 227 SER A O 1
ATOM 1595 N N . LEU A 1 228 ? -7.860 -14.332 41.377 1.00 43.97 228 LEU A N 1
ATOM 1596 C CA . LEU A 1 228 ? -8.569 -14.779 42.553 1.00 43.97 228 LEU A CA 1
ATOM 1597 C C . LEU A 1 228 ? -7.470 -15.163 43.543 1.00 43.97 228 LEU A C 1
ATOM 1599 O O . LEU A 1 228 ? -7.088 -16.326 43.647 1.00 43.97 228 LEU A O 1
ATOM 1603 N N . SER A 1 229 ? -6.920 -14.174 44.247 1.00 38.78 229 SER A N 1
ATOM 1604 C CA . SER A 1 229 ? -6.275 -14.407 45.525 1.00 38.78 229 SER A CA 1
ATOM 1605 C C . SER A 1 229 ? -7.377 -14.927 46.435 1.00 38.78 229 SER A C 1
ATOM 1607 O O . SER A 1 229 ? -8.086 -14.160 47.087 1.00 38.78 229 SER A O 1
ATOM 1609 N N . GLY A 1 230 ? -7.578 -16.245 46.384 1.00 39.69 230 GLY A N 1
ATOM 1610 C CA . GLY A 1 230 ? -8.349 -16.968 47.375 1.00 39.69 230 GLY A CA 1
ATOM 1611 C C . GLY A 1 230 ? -7.815 -16.605 48.762 1.00 39.69 230 GLY A C 1
ATOM 1612 O O . GLY A 1 230 ? -6.622 -16.306 48.898 1.00 39.69 230 GLY A O 1
ATOM 1613 N N . PRO A 1 231 ? -8.680 -16.567 49.788 1.00 38.31 231 PRO A N 1
ATOM 1614 C CA . PRO A 1 231 ? -8.245 -16.248 51.137 1.00 38.31 231 PRO A CA 1
ATOM 1615 C C . PRO A 1 231 ? -7.094 -17.179 51.520 1.00 38.31 231 PRO A C 1
ATOM 1617 O O . PRO A 1 231 ? -7.181 -18.393 51.330 1.00 38.31 231 PRO A O 1
ATOM 1620 N N . GLN A 1 232 ? -6.001 -16.584 52.003 1.00 35.75 232 GLN A N 1
ATOM 1621 C CA . GLN A 1 232 ? -4.819 -17.299 52.467 1.00 35.75 232 GLN A CA 1
ATOM 1622 C C . GLN A 1 232 ? -5.249 -18.418 53.420 1.00 35.75 232 GLN A C 1
ATOM 1624 O O . GLN A 1 232 ? -5.764 -18.160 54.509 1.00 35.75 232 GLN A O 1
ATOM 1629 N N . SER A 1 233 ? -5.055 -19.667 53.002 1.00 33.84 233 SER A N 1
ATOM 1630 C CA . SER A 1 233 ? -5.235 -20.817 53.874 1.00 33.84 233 SER A CA 1
ATOM 1631 C C . SER A 1 233 ? -4.111 -20.815 54.906 1.00 33.84 233 SER A C 1
ATOM 1633 O O . SER A 1 233 ? -2.945 -21.034 54.575 1.00 33.84 233 SER A O 1
ATOM 1635 N N . VAL A 1 234 ? -4.482 -20.547 56.155 1.00 36.34 234 VAL A N 1
ATOM 1636 C CA . VAL A 1 234 ? -3.654 -20.753 57.347 1.00 36.34 234 VAL A CA 1
ATOM 1637 C C . VAL A 1 234 ? -3.186 -22.218 57.370 1.00 36.34 234 VAL A C 1
ATOM 1639 O O . VAL A 1 234 ? -4.020 -23.109 57.189 1.00 36.34 234 VAL A O 1
ATOM 1642 N N . PRO A 1 235 ? -1.891 -22.513 57.583 1.00 30.69 235 PRO A N 1
ATOM 1643 C CA . PRO A 1 235 ? -1.421 -23.889 57.613 1.00 30.69 235 PRO A CA 1
ATOM 1644 C C . PRO A 1 235 ? -1.843 -24.543 58.933 1.00 30.69 235 PRO A C 1
ATOM 1646 O O . PRO A 1 235 ? -1.325 -24.204 59.996 1.00 30.69 235 PRO A O 1
ATOM 1649 N N . GLN A 1 236 ? -2.777 -25.494 58.873 1.00 33.94 236 GLN A N 1
ATOM 1650 C CA . GLN A 1 236 ? -2.977 -26.459 59.952 1.00 33.94 236 GLN A CA 1
ATOM 1651 C C . GLN A 1 236 ? -2.214 -27.741 59.627 1.00 33.94 236 GLN A C 1
ATOM 1653 O O . GLN A 1 236 ? -2.541 -28.485 58.707 1.00 33.94 236 GLN A O 1
ATOM 1658 N N . SER A 1 237 ? -1.164 -27.966 60.403 1.00 32.56 237 SER A N 1
ATOM 1659 C CA . SER A 1 237 ? -0.423 -29.215 60.505 1.00 32.56 237 SER A CA 1
ATOM 1660 C C . SER A 1 237 ? -1.201 -30.241 61.331 1.00 32.56 237 SER A C 1
ATOM 1662 O O . SER A 1 237 ? -1.509 -29.940 62.482 1.00 32.56 237 SER A O 1
ATOM 1664 N N . VAL A 1 238 ? -1.398 -31.461 60.818 1.00 32.78 238 VAL A N 1
ATOM 1665 C CA . VAL A 1 238 ? -1.484 -32.701 61.622 1.00 32.78 238 VAL A CA 1
ATOM 1666 C C . VAL A 1 238 ? -0.907 -33.875 60.796 1.00 32.78 238 VAL A C 1
ATOM 1668 O O . VAL A 1 238 ? -1.151 -33.918 59.589 1.00 32.78 238 VAL A O 1
ATOM 1671 N N . PRO A 1 239 ? -0.119 -34.796 61.393 1.00 34.00 239 PRO A N 1
ATOM 1672 C CA . PRO A 1 239 ? 0.649 -35.814 60.674 1.00 34.00 239 PRO A CA 1
ATOM 1673 C C . PRO A 1 239 ? -0.033 -37.195 60.592 1.00 34.00 239 PRO A C 1
ATOM 1675 O O . PRO A 1 239 ? -0.770 -37.581 61.490 1.00 34.00 239 PRO A O 1
ATOM 1678 N N . GLY A 1 240 ? 0.355 -37.959 59.560 1.00 31.11 240 GLY A N 1
ATOM 1679 C CA . GLY A 1 240 ? 0.521 -39.422 59.587 1.00 31.11 240 GLY A CA 1
ATOM 1680 C C . GLY A 1 240 ? -0.717 -40.312 59.408 1.00 31.11 240 GLY A C 1
ATOM 1681 O O . GLY A 1 240 ? -1.530 -40.421 60.314 1.00 31.11 240 GLY A O 1
ATOM 1682 N N . ALA A 1 241 ? -0.771 -41.052 58.294 1.00 30.05 241 ALA A N 1
ATOM 1683 C CA . ALA A 1 241 ? -1.014 -42.503 58.273 1.00 30.05 241 ALA A CA 1
ATOM 1684 C C . ALA A 1 241 ? -0.841 -43.068 56.850 1.00 30.05 241 ALA A C 1
ATOM 1686 O O . ALA A 1 241 ? -1.034 -42.380 55.851 1.00 30.05 241 ALA A O 1
ATOM 1687 N N . GLU A 1 242 ? -0.407 -44.320 56.803 1.00 29.75 242 GLU A N 1
ATOM 1688 C CA . GLU A 1 242 ? 0.243 -45.026 55.705 1.00 29.75 242 GLU A CA 1
ATOM 1689 C C . GLU A 1 242 ? -0.693 -45.664 54.657 1.00 29.75 242 GLU A C 1
ATOM 1691 O O . GLU A 1 242 ? -1.869 -45.922 54.899 1.00 29.75 242 GLU A O 1
ATOM 1696 N N . SER A 1 243 ? -0.042 -46.091 53.566 1.00 28.91 243 SER A N 1
ATOM 1697 C CA . SER A 1 243 ? -0.207 -47.367 52.837 1.00 28.91 243 SER A CA 1
ATOM 1698 C C . SER A 1 243 ? -0.990 -47.414 51.502 1.00 28.91 243 SER A C 1
ATOM 1700 O O . SER A 1 243 ? -2.181 -47.156 51.392 1.00 28.91 243 SER A O 1
ATOM 1702 N N . MET A 1 244 ? -0.208 -47.792 50.483 1.00 30.94 244 MET A N 1
ATOM 1703 C CA . MET A 1 244 ? -0.468 -48.204 49.087 1.00 30.94 244 MET A CA 1
ATOM 1704 C C . MET A 1 244 ? -1.024 -49.657 49.029 1.00 30.94 244 MET A C 1
ATOM 1706 O O . MET A 1 244 ? -0.855 -50.343 50.040 1.00 30.94 244 MET A O 1
ATOM 1710 N N . PRO A 1 245 ? -1.594 -50.201 47.912 1.00 36.94 245 PRO A N 1
ATOM 1711 C CA . PRO A 1 245 ? -0.965 -50.218 46.573 1.00 36.94 245 PRO A CA 1
ATOM 1712 C C . PRO A 1 245 ? -1.868 -50.134 45.311 1.00 36.94 245 PRO A C 1
ATOM 1714 O O . PRO A 1 245 ? -3.083 -50.276 45.367 1.00 36.94 245 PRO A O 1
ATOM 1717 N N . GLY A 1 246 ? -1.223 -49.884 44.153 1.00 28.34 246 GLY A N 1
ATOM 1718 C CA . GLY A 1 246 ? -1.792 -49.969 42.785 1.00 28.34 246 GLY A CA 1
ATOM 1719 C C . GLY A 1 246 ? -1.906 -51.421 42.270 1.00 28.34 246 GLY A C 1
ATOM 1720 O O . GLY A 1 246 ? -1.880 -52.315 43.115 1.00 28.34 246 GLY A O 1
ATOM 1721 N N . PRO A 1 247 ? -1.952 -51.728 40.945 1.00 45.19 247 PRO A N 1
ATOM 1722 C CA . PRO A 1 247 ? -1.657 -50.928 39.736 1.00 45.19 247 PRO A CA 1
ATOM 1723 C C . PRO A 1 247 ? -2.859 -50.918 38.735 1.00 45.19 247 PRO A C 1
ATOM 1725 O O . PRO A 1 247 ? -3.931 -51.391 39.073 1.00 45.19 247 PRO A O 1
ATOM 1728 N N . GLU A 1 248 ? -2.850 -50.279 37.557 1.00 28.75 248 GLU A N 1
ATOM 1729 C CA . GLU A 1 248 ? -2.323 -50.852 36.307 1.00 28.75 248 GLU A CA 1
ATOM 1730 C C . GLU A 1 248 ? -2.405 -49.861 35.130 1.00 28.75 248 GLU A C 1
ATOM 1732 O O . GLU A 1 248 ? -3.322 -49.049 35.010 1.00 28.75 248 GLU A O 1
ATOM 1737 N N . ARG A 1 249 ? -1.415 -49.958 34.238 1.00 33.44 249 ARG A N 1
ATOM 1738 C CA . ARG A 1 249 ? -1.331 -49.272 32.945 1.00 33.44 249 ARG A CA 1
ATOM 1739 C C . ARG A 1 249 ? -1.998 -50.130 31.871 1.00 33.44 249 ARG A C 1
ATOM 1741 O O . ARG A 1 249 ? -1.629 -51.290 31.737 1.00 33.44 249 ARG A O 1
ATOM 1748 N N . THR A 1 250 ? -2.779 -49.525 30.981 1.00 32.06 250 THR A N 1
ATOM 1749 C CA . THR A 1 250 ? -2.976 -50.044 29.616 1.00 32.06 250 THR A CA 1
ATOM 1750 C C . THR A 1 250 ? -2.832 -48.933 28.575 1.00 32.06 250 THR A C 1
ATOM 1752 O O . THR A 1 250 ? -3.085 -47.755 28.822 1.00 32.06 250 THR A O 1
ATOM 1755 N N . ARG A 1 251 ? -2.266 -49.333 27.435 1.00 32.06 251 ARG A N 1
ATOM 1756 C CA . ARG A 1 251 ? -1.831 -48.540 26.275 1.00 32.06 251 ARG A CA 1
ATOM 1757 C C . ARG A 1 251 ? -2.913 -48.554 25.168 1.00 32.06 251 ARG A C 1
ATOM 1759 O O . ARG A 1 251 ? -3.894 -49.274 25.313 1.00 32.06 251 ARG A O 1
ATOM 1766 N N . PRO A 1 252 ? -2.755 -47.758 24.089 1.00 38.56 252 PRO A N 1
ATOM 1767 C CA . PRO A 1 252 ? -3.852 -47.260 23.262 1.00 38.56 252 PRO A CA 1
ATOM 1768 C C . PRO A 1 252 ? -4.158 -48.142 22.044 1.00 38.56 252 PRO A C 1
ATOM 1770 O O . PRO A 1 252 ? -3.276 -48.827 21.530 1.00 38.56 252 PRO A O 1
ATOM 1773 N N . GLY A 1 253 ? -5.381 -48.029 21.523 1.00 29.34 253 GLY A N 1
ATOM 1774 C CA . GLY A 1 253 ? -5.733 -48.514 20.189 1.00 29.34 253 GLY A CA 1
ATOM 1775 C C . GLY A 1 253 ? -7.238 -48.665 19.994 1.00 29.34 253 GLY A C 1
ATOM 1776 O O . GLY A 1 253 ? -7.822 -49.590 20.541 1.00 29.34 253 GLY A O 1
ATOM 1777 N N . ALA A 1 254 ? -7.851 -47.785 19.201 1.00 31.95 254 ALA A N 1
ATOM 1778 C CA . ALA A 1 254 ? -9.043 -48.115 18.421 1.00 31.95 254 ALA A CA 1
ATOM 1779 C C . ALA A 1 254 ? -9.273 -47.060 17.331 1.00 31.95 254 ALA A C 1
ATOM 1781 O O . ALA A 1 254 ? -9.338 -45.860 17.593 1.00 31.95 254 ALA A O 1
ATOM 1782 N N . GLU A 1 255 ? -9.345 -47.562 16.105 1.00 28.67 255 GLU A N 1
ATOM 1783 C CA . GLU A 1 255 ? -9.542 -46.865 14.843 1.00 28.67 255 GLU A CA 1
ATOM 1784 C C . GLU A 1 255 ? -10.889 -46.138 14.765 1.00 28.67 255 GLU A C 1
ATOM 1786 O O . GLU A 1 255 ? -11.916 -46.616 15.246 1.00 28.67 255 GLU A O 1
ATOM 1791 N N . TRP A 1 256 ? -10.892 -45.001 14.070 1.00 27.30 256 TRP A N 1
ATOM 1792 C CA . TRP A 1 256 ? -12.097 -44.271 13.696 1.00 27.30 256 TRP A CA 1
ATOM 1793 C C . TRP A 1 256 ? -12.545 -44.712 12.294 1.00 27.30 256 TRP A C 1
ATOM 1795 O O . TRP A 1 256 ? -11.766 -44.643 11.341 1.00 27.30 256 TRP A O 1
ATOM 1805 N N . ARG A 1 257 ? -13.802 -45.154 12.152 1.00 28.66 257 ARG A N 1
ATOM 1806 C CA . ARG A 1 257 ? -14.482 -45.354 10.859 1.00 28.66 257 ARG A CA 1
ATOM 1807 C C . ARG A 1 257 ? -15.771 -44.523 10.810 1.00 28.66 257 ARG A C 1
ATOM 1809 O O . ARG A 1 257 ? -16.418 -44.371 11.844 1.00 28.66 257 ARG A O 1
ATOM 1816 N N . PRO A 1 258 ? -16.145 -43.983 9.634 1.00 31.67 258 PRO A N 1
ATOM 1817 C CA . PRO A 1 258 ? -17.162 -42.947 9.523 1.00 31.67 258 PRO A CA 1
ATOM 1818 C C . PRO A 1 258 ? -18.568 -43.540 9.389 1.00 31.67 258 PRO A C 1
ATOM 1820 O O . PRO A 1 258 ? -18.772 -44.518 8.669 1.00 31.67 258 PRO A O 1
ATOM 1823 N N . THR A 1 259 ? -19.552 -42.895 10.013 1.00 30.72 259 THR A N 1
ATOM 1824 C CA . THR A 1 259 ? -20.977 -43.139 9.759 1.00 30.72 259 THR A CA 1
ATOM 1825 C C . THR A 1 259 ? -21.650 -41.911 9.157 1.00 30.72 259 THR A C 1
ATOM 1827 O O . THR A 1 259 ? -21.313 -40.766 9.443 1.00 30.72 259 THR A O 1
ATOM 1830 N N . SER A 1 260 ? -22.581 -42.226 8.269 1.00 29.47 260 SER A N 1
ATOM 1831 C CA . SER A 1 260 ? -23.291 -41.421 7.286 1.00 29.47 260 SER A CA 1
ATOM 1832 C C . SER A 1 260 ? -24.200 -40.304 7.816 1.00 29.47 260 SER A C 1
ATOM 1834 O O . SER A 1 260 ? -24.757 -40.365 8.907 1.00 29.47 260 SER A O 1
ATOM 1836 N N . VAL A 1 261 ? -24.367 -39.330 6.921 1.00 34.38 261 VAL A N 1
ATOM 1837 C CA . VAL A 1 261 ? -25.199 -38.113 6.892 1.00 34.38 261 VAL A CA 1
ATOM 1838 C C . VAL A 1 261 ? -26.696 -38.353 7.162 1.00 34.38 261 VAL A C 1
ATOM 1840 O O . VAL A 1 261 ? -27.235 -39.348 6.675 1.00 34.38 261 VAL A O 1
ATOM 1843 N N . PRO A 1 262 ? -27.416 -37.371 7.743 1.00 31.20 262 PRO A N 1
ATOM 1844 C CA . PRO A 1 262 ? -28.824 -37.139 7.416 1.00 31.20 262 PRO A CA 1
ATOM 1845 C C . PRO A 1 262 ? -29.037 -35.842 6.612 1.00 31.20 262 PRO A C 1
ATOM 1847 O O . PRO A 1 262 ? -28.501 -34.782 6.935 1.00 31.20 262 PRO A O 1
ATOM 1850 N N . LYS A 1 263 ? -29.844 -35.964 5.551 1.00 28.12 263 LYS A N 1
ATOM 1851 C CA . LYS A 1 263 ? -30.399 -34.900 4.695 1.00 28.12 263 LYS A CA 1
ATOM 1852 C C . LYS A 1 263 ? -31.144 -33.841 5.524 1.00 28.12 263 LYS A C 1
ATOM 1854 O O . LYS A 1 263 ? -31.949 -34.208 6.372 1.00 28.12 263 LYS A O 1
ATOM 1859 N N . LEU A 1 264 ? -30.932 -32.558 5.215 1.00 33.50 264 LEU A N 1
ATOM 1860 C CA . LEU A 1 264 ? -31.810 -31.458 5.629 1.00 33.50 264 LEU A CA 1
ATOM 1861 C C . LEU A 1 264 ? -32.829 -31.154 4.522 1.00 33.50 264 LEU A C 1
ATOM 1863 O O . LEU A 1 264 ? -32.450 -31.000 3.360 1.00 33.50 264 LEU A O 1
ATOM 1867 N N . ASP A 1 265 ? -34.097 -31.041 4.909 1.00 30.50 265 ASP A N 1
ATOM 1868 C CA . ASP A 1 265 ? -35.191 -30.544 4.073 1.00 30.50 265 ASP A CA 1
ATOM 1869 C C . ASP A 1 265 ? -35.105 -29.013 3.884 1.00 30.50 265 ASP A C 1
ATOM 1871 O O . ASP A 1 265 ? -34.594 -28.309 4.763 1.00 30.50 265 ASP A O 1
ATOM 1875 N N . PRO A 1 266 ? -35.593 -28.460 2.756 1.00 31.11 266 PRO A N 1
ATOM 1876 C CA . PRO A 1 266 ? -35.545 -27.023 2.498 1.00 31.11 266 PRO A CA 1
ATOM 1877 C C . PRO A 1 266 ? -36.593 -26.241 3.312 1.00 31.11 266 PRO A C 1
ATOM 1879 O O . PRO A 1 266 ? -37.761 -26.619 3.391 1.00 31.11 266 PRO A O 1
ATOM 1882 N N . MET A 1 267 ? -36.166 -25.109 3.885 1.00 29.16 267 MET A N 1
ATOM 1883 C CA . MET A 1 267 ? -37.025 -24.134 4.570 1.00 29.16 267 MET A CA 1
ATOM 1884 C C . MET A 1 267 ? -37.908 -23.341 3.587 1.00 29.16 267 MET A C 1
ATOM 1886 O O . MET A 1 267 ? -37.440 -23.001 2.499 1.00 29.16 267 MET A O 1
ATOM 1890 N N . PRO A 1 268 ? -39.141 -22.965 3.978 1.00 29.78 268 PRO A N 1
ATOM 1891 C CA . PRO A 1 268 ? -40.010 -22.128 3.162 1.00 29.78 268 PRO A CA 1
ATOM 1892 C C . PRO A 1 268 ? -39.625 -20.643 3.233 1.00 29.78 268 PRO A C 1
ATOM 1894 O O . PRO A 1 268 ? -39.245 -20.120 4.283 1.00 29.78 268 PRO A O 1
ATOM 1897 N N . GLU A 1 269 ? -39.775 -19.962 2.097 1.00 31.05 269 GLU A N 1
ATOM 1898 C CA . GLU A 1 269 ? -39.670 -18.511 1.958 1.00 31.05 269 GLU A CA 1
ATOM 1899 C C . GLU A 1 269 ? -40.796 -17.807 2.730 1.00 31.05 269 GLU A C 1
ATOM 1901 O O . GLU A 1 269 ? -41.976 -18.088 2.517 1.00 31.05 269 GLU A O 1
ATOM 1906 N N . SER A 1 270 ? -40.451 -16.839 3.583 1.00 29.50 270 SER A N 1
ATOM 1907 C CA . SER A 1 270 ? -41.417 -15.885 4.130 1.00 29.50 270 SER A CA 1
ATOM 1908 C C . SER A 1 270 ? -41.095 -14.467 3.662 1.00 29.50 270 SER A C 1
ATOM 1910 O O . SER A 1 270 ? -40.090 -13.853 4.016 1.00 29.50 270 SER A O 1
ATOM 1912 N N . ARG A 1 271 ? -42.000 -13.935 2.836 1.00 31.23 271 ARG A N 1
ATOM 1913 C CA . ARG A 1 271 ? -42.194 -12.496 2.650 1.00 31.23 271 ARG A CA 1
ATOM 1914 C C . ARG A 1 271 ? -42.832 -11.940 3.924 1.00 31.23 271 ARG A C 1
ATOM 1916 O O . ARG A 1 271 ? -43.829 -12.493 4.381 1.00 31.23 271 ARG A O 1
ATOM 1923 N N . SER A 1 272 ? -42.347 -10.812 4.436 1.00 29.00 272 SER A N 1
ATOM 1924 C CA . SER A 1 272 ? -43.186 -9.942 5.264 1.00 29.00 272 SER A CA 1
ATOM 1925 C C . SER A 1 272 ? -42.880 -8.475 5.009 1.00 29.00 272 SER A C 1
ATOM 1927 O O . SER A 1 272 ? -41.731 -8.038 5.027 1.00 29.00 272 SER A O 1
ATOM 1929 N N . GLU A 1 273 ? -43.962 -7.758 4.762 1.00 27.53 273 GLU A N 1
ATOM 1930 C CA . GLU A 1 273 ? -44.086 -6.361 4.387 1.00 27.53 273 GLU A CA 1
ATOM 1931 C C . GLU A 1 273 ? -43.585 -5.400 5.472 1.00 27.53 273 GLU A C 1
ATOM 1933 O O . GLU A 1 273 ? -43.701 -5.647 6.673 1.00 27.53 273 GLU A O 1
ATOM 1938 N N . ALA A 1 274 ? -43.070 -4.256 5.026 1.00 28.53 274 ALA A N 1
ATOM 1939 C CA . ALA A 1 274 ? -42.735 -3.129 5.877 1.00 28.53 274 ALA A CA 1
ATOM 1940 C C . ALA A 1 274 ? -44.014 -2.457 6.406 1.00 28.53 274 ALA A C 1
ATOM 1942 O O . ALA A 1 274 ? -44.846 -1.988 5.629 1.00 28.53 274 ALA A O 1
ATOM 1943 N N . LYS A 1 275 ? -44.134 -2.339 7.732 1.00 26.17 275 LYS A N 1
ATOM 1944 C CA . LYS A 1 275 ? -45.024 -1.369 8.378 1.00 26.17 275 LYS A CA 1
ATOM 1945 C C . LYS A 1 275 ? -44.221 -0.460 9.296 1.00 26.17 275 LYS A C 1
ATOM 1947 O O . LYS A 1 275 ? -43.564 -0.905 10.231 1.00 26.17 275 LYS A O 1
ATOM 1952 N N . SER A 1 276 ? -44.311 0.829 8.993 1.00 35.22 276 SER A N 1
ATOM 1953 C CA . SER A 1 276 ? -43.881 1.951 9.815 1.00 35.22 276 SER A CA 1
ATOM 1954 C C . SER A 1 276 ? -44.540 1.909 11.195 1.00 35.22 276 SER A C 1
ATOM 1956 O O . SER A 1 276 ? -45.761 1.809 11.286 1.00 35.22 276 SER A O 1
ATOM 1958 N N . ALA A 1 277 ? -43.750 2.070 12.255 1.00 31.25 277 ALA A N 1
ATOM 1959 C CA . ALA A 1 277 ? -44.243 2.508 13.556 1.00 31.25 277 ALA A CA 1
ATOM 1960 C C . ALA A 1 277 ? -43.128 3.239 14.318 1.00 31.25 277 ALA A C 1
ATOM 1962 O O . ALA A 1 277 ? -42.121 2.657 14.715 1.00 31.25 277 ALA A O 1
ATOM 1963 N N . GLN A 1 278 ? -43.324 4.545 14.489 1.00 38.12 278 GLN A N 1
ATOM 1964 C CA . GLN A 1 278 ? -42.639 5.368 15.478 1.00 38.12 278 GLN A CA 1
ATOM 1965 C C . GLN A 1 278 ? -43.067 4.920 16.882 1.00 38.12 278 GLN A C 1
ATOM 1967 O O . GLN A 1 278 ? -44.258 4.817 17.163 1.00 38.12 278 GLN A O 1
ATOM 1972 N N . GLY A 1 279 ? -42.093 4.680 17.761 1.00 30.91 279 GLY A N 1
ATOM 1973 C CA . GLY A 1 279 ? -42.315 4.398 19.179 1.00 30.91 279 GLY A CA 1
ATOM 1974 C C . GLY A 1 279 ? -41.100 3.721 19.810 1.00 30.91 279 GLY A C 1
ATOM 1975 O O . GLY A 1 279 ? -40.859 2.541 19.579 1.00 30.91 279 GLY A O 1
ATOM 1976 N N . LEU A 1 280 ? -40.310 4.462 20.595 1.00 43.12 280 LEU A N 1
ATOM 1977 C CA . LEU A 1 280 ? -39.239 3.885 21.414 1.00 43.12 280 LEU A CA 1
ATOM 1978 C C . LEU A 1 280 ? -39.852 2.981 22.495 1.00 43.12 280 LEU A C 1
ATOM 1980 O O . LEU A 1 280 ? -40.569 3.469 23.367 1.00 43.12 280 LEU A O 1
ATOM 1984 N N . VAL A 1 281 ? -39.535 1.682 22.464 1.00 34.50 281 VAL A N 1
ATOM 1985 C CA . VAL A 1 281 ? -39.946 0.710 23.490 1.00 34.50 281 VAL A CA 1
ATOM 1986 C C . VAL A 1 281 ? -38.727 0.319 24.349 1.00 34.50 281 VAL A C 1
ATOM 1988 O O . VAL A 1 281 ? -37.729 -0.145 23.793 1.00 34.50 281 VAL A O 1
ATOM 1991 N N . PRO A 1 282 ? -38.775 0.435 25.692 1.00 36.03 282 PRO A N 1
ATOM 1992 C CA . PRO A 1 282 ? -37.653 0.121 26.596 1.00 36.03 282 PRO A CA 1
ATOM 1993 C C . PRO A 1 282 ? -37.181 -1.350 26.613 1.00 36.03 282 PRO A C 1
ATOM 1995 O O . PRO A 1 282 ? -36.173 -1.659 27.245 1.00 36.03 282 PRO A O 1
ATOM 1998 N N . GLY A 1 283 ? -37.891 -2.267 25.942 1.00 32.66 283 GLY A N 1
ATOM 1999 C CA . GLY A 1 283 ? -37.585 -3.706 25.919 1.00 32.66 283 GLY A CA 1
ATOM 2000 C C . GLY A 1 283 ? -36.446 -4.116 24.977 1.00 32.66 283 GLY A C 1
ATOM 2001 O O . GLY A 1 283 ? -35.756 -5.093 25.253 1.00 32.66 283 GLY A O 1
ATOM 2002 N N . LEU A 1 284 ? -36.176 -3.336 23.921 1.00 36.19 284 LEU A N 1
ATOM 2003 C CA . LEU A 1 284 ? -35.185 -3.690 22.890 1.00 36.19 284 LEU A CA 1
ATOM 2004 C C . LEU A 1 284 ? -33.728 -3.635 23.396 1.00 36.19 284 LEU A C 1
ATOM 2006 O O . LEU A 1 284 ? -32.842 -4.292 22.854 1.00 36.19 284 LEU A O 1
ATOM 2010 N N . VAL A 1 285 ? -33.465 -2.841 24.441 1.00 40.19 285 VAL A N 1
ATOM 2011 C CA . VAL A 1 285 ? -32.116 -2.679 25.010 1.00 40.19 285 VAL A CA 1
ATOM 2012 C C . VAL A 1 285 ? -31.685 -3.943 25.762 1.00 40.19 285 VAL A C 1
ATOM 2014 O O . VAL A 1 285 ? -30.557 -4.397 25.585 1.00 40.19 285 VAL A O 1
ATOM 2017 N N . ARG A 1 286 ? -32.598 -4.570 26.519 1.00 36.00 286 ARG A N 1
ATOM 2018 C CA . ARG A 1 286 ? -32.317 -5.797 27.286 1.00 36.00 286 ARG A CA 1
ATOM 2019 C C . ARG A 1 286 ? -32.076 -7.017 26.399 1.00 36.00 286 ARG A C 1
ATOM 2021 O O . ARG A 1 286 ? -31.180 -7.804 26.687 1.00 36.00 286 ARG A O 1
ATOM 2028 N N . GLU A 1 287 ? -32.823 -7.151 25.304 1.00 39.09 287 GLU A N 1
ATOM 2029 C CA . GLU A 1 287 ? -32.593 -8.219 24.319 1.00 39.09 287 GLU A CA 1
ATOM 2030 C C . GLU A 1 287 ? -31.236 -8.060 23.619 1.00 39.09 287 GLU A C 1
ATOM 2032 O O . GLU A 1 287 ? -30.557 -9.052 23.356 1.00 39.09 287 GLU A O 1
ATOM 2037 N N . SER A 1 288 ? -30.789 -6.817 23.391 1.00 52.34 288 SER A N 1
ATOM 2038 C CA . SER A 1 288 ? -29.469 -6.551 22.808 1.00 52.34 288 SER A CA 1
ATOM 2039 C C . SER A 1 288 ? -28.310 -6.924 23.743 1.00 52.34 288 SER A C 1
ATOM 2041 O O . SER A 1 288 ? -27.327 -7.495 23.277 1.00 52.34 288 SER A O 1
ATOM 2043 N N . GLU A 1 289 ? -28.438 -6.684 25.054 1.00 46.62 289 GLU A N 1
ATOM 2044 C CA . GLU A 1 289 ? -27.407 -7.033 26.044 1.00 46.62 289 GLU A CA 1
ATOM 2045 C C . GLU A 1 289 ? -27.296 -8.550 26.245 1.00 46.62 289 GLU A C 1
ATOM 2047 O O . GLU A 1 289 ? -26.187 -9.086 26.259 1.00 46.62 289 GLU A O 1
ATOM 2052 N N . ALA A 1 290 ? -28.430 -9.255 26.313 1.00 43.81 290 ALA A N 1
ATOM 2053 C CA . ALA A 1 290 ? -28.466 -10.713 26.427 1.00 43.81 290 ALA A CA 1
ATOM 2054 C C . ALA A 1 290 ? -27.936 -11.412 25.161 1.00 43.81 290 ALA A C 1
ATOM 2056 O O . ALA A 1 290 ? -27.184 -12.384 25.254 1.00 43.81 290 ALA A O 1
ATOM 2057 N N . ALA A 1 291 ? -28.263 -10.897 23.970 1.00 53.72 291 ALA A N 1
ATOM 2058 C CA . ALA A 1 291 ? -27.713 -11.399 22.711 1.00 53.72 291 ALA A CA 1
ATOM 2059 C C . ALA A 1 291 ? -26.198 -11.148 22.603 1.00 53.72 291 ALA A C 1
ATOM 2061 O O . ALA A 1 291 ? -25.453 -12.009 22.130 1.00 53.72 291 ALA A O 1
ATOM 2062 N N . GLU A 1 292 ? -25.719 -9.994 23.074 1.00 51.53 292 GLU A N 1
ATOM 2063 C CA . GLU A 1 292 ? -24.295 -9.658 23.104 1.00 51.53 292 GLU A CA 1
ATOM 2064 C C . GLU A 1 292 ? -23.528 -10.498 24.142 1.00 51.53 292 GLU A C 1
ATOM 2066 O O . GLU A 1 292 ? -22.380 -10.873 23.908 1.00 51.53 292 GLU A O 1
ATOM 2071 N N . GLU A 1 293 ? -24.165 -10.865 25.255 1.00 50.81 293 GLU A N 1
ATOM 2072 C CA . GLU A 1 293 ? -23.626 -11.762 26.281 1.00 50.81 293 GLU A CA 1
ATOM 2073 C C . GLU A 1 293 ? -23.584 -13.231 25.830 1.00 50.81 293 GLU A C 1
ATOM 2075 O O . GLU A 1 293 ? -22.558 -13.897 25.993 1.00 50.81 293 GLU A O 1
ATOM 2080 N N . ALA A 1 294 ? -24.621 -13.714 25.144 1.00 51.94 294 ALA A N 1
ATOM 2081 C CA . ALA A 1 294 ? -24.607 -15.022 24.489 1.00 51.94 294 ALA A CA 1
ATOM 2082 C C . ALA A 1 294 ? -23.535 -15.087 23.382 1.00 51.94 294 ALA A C 1
ATOM 2084 O O . ALA A 1 294 ? -22.766 -16.049 23.295 1.00 51.94 294 ALA A O 1
ATOM 2085 N N . ALA A 1 295 ? -23.399 -14.022 22.583 1.00 54.84 295 ALA A N 1
ATOM 2086 C CA . ALA A 1 295 ? -22.340 -13.902 21.582 1.00 54.84 295 ALA A CA 1
ATOM 2087 C C . ALA A 1 295 ? -20.934 -13.795 22.200 1.00 54.84 295 ALA A C 1
ATOM 2089 O O . ALA A 1 295 ? -19.957 -14.173 21.551 1.00 54.84 295 ALA A O 1
ATOM 2090 N N . ARG A 1 296 ? -20.810 -13.289 23.435 1.00 55.72 296 ARG A N 1
ATOM 2091 C CA . ARG A 1 296 ? -19.558 -13.245 24.208 1.00 55.72 296 ARG A CA 1
ATOM 2092 C C . ARG A 1 296 ? -19.177 -14.634 24.714 1.00 55.72 296 ARG A C 1
ATOM 2094 O O . ARG A 1 296 ? -18.025 -15.027 24.554 1.00 55.72 296 ARG A O 1
ATOM 2101 N N . SER A 1 297 ? -20.149 -15.386 25.235 1.00 52.91 297 SER A N 1
ATOM 2102 C CA . SER A 1 297 ? -19.968 -16.763 25.716 1.00 52.91 297 SER A CA 1
ATOM 2103 C C . SER A 1 297 ? -19.486 -17.706 24.604 1.00 52.91 297 SER A C 1
ATOM 2105 O O . SER A 1 297 ? -18.534 -18.458 24.797 1.00 52.91 297 SER A O 1
ATOM 2107 N N . MET A 1 298 ? -20.036 -17.579 23.389 1.00 59.00 298 MET A N 1
ATOM 2108 C CA . MET A 1 298 ? -19.637 -18.416 22.247 1.00 59.00 298 MET A CA 1
ATOM 2109 C C . MET A 1 298 ? -18.220 -18.160 21.717 1.00 59.00 298 MET A C 1
ATOM 2111 O O . MET A 1 298 ? -17.678 -19.002 21.004 1.00 59.00 298 MET A O 1
ATOM 2115 N N . ARG A 1 299 ? -17.606 -17.004 22.002 1.00 66.56 299 ARG A N 1
ATOM 2116 C CA . ARG A 1 299 ? -16.320 -16.647 21.382 1.00 66.56 299 ARG A CA 1
ATOM 2117 C C . ARG A 1 299 ? -15.107 -17.150 22.178 1.00 66.56 299 ARG A C 1
ATOM 2119 O O . ARG A 1 299 ? -14.029 -17.204 21.602 1.00 66.56 299 ARG A O 1
ATOM 2126 N N . GLY A 1 300 ? -15.247 -17.552 23.444 1.00 66.81 300 GLY A N 1
ATOM 2127 C CA . GLY A 1 300 ? -14.123 -17.939 24.317 1.00 66.81 300 GLY A CA 1
ATOM 2128 C C . GLY A 1 300 ? -13.474 -16.745 25.042 1.00 66.81 300 GLY A C 1
ATOM 2129 O O . GLY A 1 300 ? -13.989 -15.626 24.940 1.00 66.81 300 GLY A O 1
ATOM 2130 N N . PRO A 1 301 ? -12.342 -16.917 25.754 1.00 75.69 301 PRO A N 1
ATOM 2131 C CA . PRO A 1 301 ? -11.696 -15.827 26.490 1.00 75.69 301 PRO A CA 1
ATOM 2132 C C . PRO A 1 301 ? -11.235 -14.710 25.548 1.00 75.69 301 PRO A C 1
ATOM 2134 O O . PRO A 1 301 ? -10.960 -14.939 24.369 1.00 75.69 301 PRO A O 1
ATOM 2137 N N . VAL A 1 302 ? -11.209 -13.480 26.046 1.00 75.06 302 VAL A N 1
ATOM 2138 C CA . VAL A 1 302 ? -10.807 -12.297 25.279 1.00 75.06 302 VAL A CA 1
ATOM 2139 C C . VAL A 1 302 ? -9.296 -12.352 25.078 1.00 75.06 302 VAL A C 1
ATOM 2141 O O . VAL A 1 302 ? -8.597 -12.507 26.071 1.00 75.06 302 VAL A O 1
ATOM 2144 N N . PRO A 1 303 ? -8.781 -12.213 23.843 1.00 81.62 303 PRO A N 1
ATOM 2145 C CA . PRO A 1 303 ? -7.342 -12.255 23.611 1.00 81.62 303 PRO A CA 1
ATOM 2146 C C . PRO A 1 303 ? -6.577 -11.221 24.434 1.00 81.62 303 PRO A C 1
ATOM 2148 O O . PRO A 1 303 ? -7.070 -10.101 24.587 1.00 81.62 303 PRO A O 1
ATOM 2151 N N . ASP A 1 304 ? -5.367 -11.563 24.883 1.00 82.44 304 ASP A N 1
ATOM 2152 C CA . ASP A 1 304 ? -4.477 -10.679 25.656 1.00 82.44 304 ASP A CA 1
ATOM 2153 C C . ASP A 1 304 ? -3.703 -9.700 24.763 1.00 82.44 304 ASP A C 1
ATOM 2155 O O . ASP A 1 304 ? -3.466 -8.544 25.127 1.00 82.44 304 ASP A O 1
ATOM 2159 N N . SER A 1 305 ? -3.378 -10.105 23.536 1.00 89.62 305 SER A N 1
ATOM 2160 C CA . SER A 1 305 ? -2.693 -9.232 22.584 1.00 89.62 305 SER A CA 1
ATOM 2161 C C . SER A 1 305 ? -3.686 -8.431 21.733 1.00 89.62 305 SER A C 1
ATOM 2163 O O . SER A 1 305 ? -4.696 -8.957 21.259 1.00 89.62 305 SER A O 1
ATOM 2165 N N . VAL A 1 306 ? -3.383 -7.150 21.480 1.00 91.50 306 VAL A N 1
ATOM 2166 C CA . VAL A 1 306 ? -4.183 -6.320 20.556 1.00 91.50 306 VAL A CA 1
ATOM 2167 C C . VAL A 1 306 ? -4.261 -6.944 19.154 1.00 91.50 306 VAL A C 1
ATOM 2169 O O . VAL A 1 306 ? -5.368 -7.034 18.631 1.00 91.50 306 VAL A O 1
ATOM 2172 N N . PRO A 1 307 ? -3.171 -7.450 18.541 1.00 91.06 307 PRO A N 1
ATOM 2173 C CA . PRO A 1 307 ? -3.259 -8.089 17.226 1.00 91.06 307 PRO A CA 1
ATOM 2174 C C . PRO A 1 307 ? -4.236 -9.269 17.155 1.00 91.06 307 PRO A C 1
ATOM 2176 O O . PRO A 1 307 ? -4.965 -9.414 16.175 1.00 91.06 307 PRO A O 1
ATOM 2179 N N . GLU A 1 308 ? -4.274 -10.122 18.177 1.00 91.25 308 GLU A N 1
ATOM 2180 C CA . GLU A 1 308 ? -5.216 -11.243 18.223 1.00 91.25 308 GLU A CA 1
ATOM 2181 C C . GLU A 1 308 ? -6.650 -10.773 18.483 1.00 91.25 308 GLU A C 1
ATOM 2183 O O . GLU A 1 308 ? -7.590 -11.269 17.859 1.00 91.25 308 GLU A O 1
ATOM 2188 N N . PHE A 1 309 ? -6.814 -9.755 19.329 1.00 93.56 309 PHE A N 1
ATOM 2189 C CA . PHE A 1 309 ? -8.093 -9.085 19.516 1.00 93.56 309 PHE A CA 1
ATOM 2190 C C . PHE A 1 309 ? -8.643 -8.538 18.189 1.00 93.56 309 PHE A C 1
ATOM 2192 O O . PHE A 1 309 ? -9.800 -8.806 17.859 1.00 93.56 309 PHE A O 1
ATOM 2199 N N . LEU A 1 310 ? -7.814 -7.852 17.393 1.00 94.75 310 LEU A N 1
ATOM 2200 C CA . LEU A 1 310 ? -8.196 -7.363 16.066 1.00 94.75 310 LEU A CA 1
ATOM 2201 C C . LEU A 1 310 ? -8.605 -8.518 15.150 1.00 94.75 310 LEU A C 1
ATOM 2203 O O . LEU A 1 310 ? -9.666 -8.455 14.541 1.00 94.75 310 LEU A O 1
ATOM 2207 N N . ARG A 1 311 ? -7.827 -9.609 15.096 1.00 92.81 311 ARG A N 1
ATOM 2208 C CA . ARG A 1 311 ? -8.174 -10.792 14.282 1.00 92.81 311 ARG A CA 1
ATOM 2209 C C . ARG A 1 311 ? -9.545 -11.377 14.609 1.00 92.81 311 ARG A C 1
ATOM 2211 O O . ARG A 1 311 ? -10.190 -11.929 13.724 1.00 92.81 311 ARG A O 1
ATOM 2218 N N . ARG A 1 312 ? -9.976 -11.271 15.863 1.00 91.88 312 ARG A N 1
ATOM 2219 C CA . ARG A 1 312 ? -11.219 -11.877 16.341 1.00 91.88 312 ARG A CA 1
ATOM 2220 C C . ARG A 1 312 ? -12.435 -10.957 16.290 1.00 91.88 312 ARG A C 1
ATOM 2222 O O . ARG A 1 312 ? -13.540 -11.437 16.044 1.00 91.88 312 ARG A O 1
ATOM 2229 N N . TYR A 1 313 ? -12.253 -9.676 16.589 1.00 94.06 313 TYR A N 1
ATOM 2230 C CA . TYR A 1 313 ? -13.352 -8.715 16.737 1.00 94.06 313 TYR A CA 1
ATOM 2231 C C . TYR A 1 313 ? -13.349 -7.610 15.684 1.00 94.06 313 TYR A C 1
ATOM 2233 O O . TYR A 1 313 ? -14.323 -6.863 15.580 1.00 94.06 313 TYR A O 1
ATOM 2241 N N . GLY A 1 314 ? -12.262 -7.482 14.933 1.00 95.12 314 GLY A N 1
ATOM 2242 C CA . GLY A 1 314 ? -12.120 -6.486 13.893 1.00 95.12 314 GLY A CA 1
ATOM 2243 C C . GLY A 1 314 ? -12.599 -6.965 12.530 1.00 95.12 314 GLY A C 1
ATOM 2244 O O . GLY A 1 314 ? -12.838 -8.149 12.286 1.00 95.12 314 GLY A O 1
ATOM 2245 N N . ARG A 1 315 ? -12.688 -6.008 11.613 1.00 95.06 315 ARG A N 1
ATOM 2246 C CA . ARG A 1 315 ? -12.881 -6.210 10.174 1.00 95.06 315 ARG A CA 1
ATOM 2247 C C . ARG A 1 315 ? -11.931 -5.294 9.396 1.00 95.06 315 ARG A C 1
ATOM 2249 O O . ARG A 1 315 ? -11.442 -4.324 9.979 1.00 95.06 315 ARG A O 1
ATOM 2256 N N . PRO A 1 316 ? -11.638 -5.567 8.116 1.00 94.38 316 PRO A N 1
ATOM 2257 C CA . PRO A 1 316 ? -10.905 -4.617 7.283 1.00 94.38 316 PRO A CA 1
ATOM 2258 C C . PRO A 1 316 ? -11.589 -3.249 7.276 1.00 94.38 316 PRO A C 1
ATOM 2260 O O . PRO A 1 316 ? -12.815 -3.162 7.379 1.00 94.38 316 PRO A O 1
ATOM 2263 N N . ILE A 1 317 ? -10.808 -2.180 7.141 1.00 92.31 317 ILE A N 1
ATOM 2264 C CA . ILE A 1 317 ? -11.383 -0.854 6.925 1.00 92.31 317 ILE A CA 1
ATOM 2265 C C . ILE A 1 317 ? -12.045 -0.853 5.547 1.00 92.31 317 ILE A C 1
ATOM 2267 O O . ILE A 1 317 ? -11.443 -1.226 4.539 1.00 92.31 317 ILE A O 1
ATOM 2271 N N . ARG A 1 318 ? -13.325 -0.484 5.518 1.00 89.88 318 ARG A N 1
ATOM 2272 C CA . ARG A 1 318 ? -14.100 -0.440 4.283 1.00 89.88 318 ARG A CA 1
ATOM 2273 C C . ARG A 1 318 ? -13.812 0.854 3.529 1.00 89.88 318 ARG A C 1
ATOM 2275 O O . ARG A 1 318 ? -13.967 1.938 4.086 1.00 89.88 318 ARG A O 1
ATOM 2282 N N . TYR A 1 319 ? -13.508 0.733 2.240 1.00 87.50 319 TYR A N 1
ATOM 2283 C CA . TYR A 1 319 ? -13.429 1.879 1.339 1.00 87.50 319 TYR A CA 1
ATOM 2284 C C . TYR A 1 319 ? -14.821 2.413 0.999 1.00 87.50 319 TYR A C 1
ATOM 2286 O O . TYR A 1 319 ? -15.724 1.636 0.677 1.00 87.50 319 TYR A O 1
ATOM 2294 N N . GLY A 1 320 ? -14.994 3.736 1.027 1.00 85.38 320 GLY A N 1
ATOM 2295 C CA . GLY A 1 320 ? -16.298 4.383 0.832 1.00 85.38 320 GLY A CA 1
ATOM 2296 C C . GLY A 1 320 ? -16.975 4.064 -0.507 1.00 85.38 320 GLY A C 1
ATOM 2297 O O . GLY A 1 320 ? -18.197 3.979 -0.556 1.00 85.38 320 GLY A O 1
ATOM 2298 N N . TYR A 1 321 ? -16.196 3.812 -1.563 1.00 84.50 321 TYR A N 1
ATOM 2299 C CA . TYR A 1 321 ? -16.705 3.487 -2.903 1.00 84.50 321 TYR A CA 1
ATOM 2300 C C . TYR A 1 321 ? -17.135 2.016 -3.070 1.00 84.50 321 TYR A C 1
ATOM 2302 O O . TYR A 1 321 ? -17.715 1.652 -4.093 1.00 84.50 321 TYR A O 1
ATOM 2310 N N . THR A 1 322 ? -16.829 1.140 -2.107 1.00 87.69 322 THR A N 1
ATOM 2311 C CA . THR A 1 322 ? -17.177 -0.288 -2.207 1.00 87.69 322 THR A CA 1
ATOM 2312 C C . THR A 1 322 ? -18.640 -0.527 -1.863 1.00 87.69 322 THR A C 1
ATOM 2314 O O . THR A 1 322 ? -19.194 0.118 -0.974 1.00 87.69 322 THR A O 1
ATOM 2317 N N . GLU A 1 323 ? -19.271 -1.497 -2.522 1.00 84.81 323 GLU A N 1
ATOM 2318 C CA . GLU A 1 323 ? -20.696 -1.813 -2.322 1.00 84.81 323 GLU A CA 1
ATOM 2319 C C . GLU A 1 323 ? -20.993 -2.437 -0.954 1.00 84.81 323 GLU A C 1
ATOM 2321 O O . GLU A 1 323 ? -22.043 -2.189 -0.354 1.00 84.81 323 GLU A O 1
ATOM 2326 N N . ARG A 1 324 ? -20.054 -3.226 -0.428 1.00 89.00 324 ARG A N 1
ATOM 2327 C CA . ARG A 1 324 ? -20.196 -4.001 0.811 1.00 89.00 324 ARG A CA 1
ATOM 2328 C C . ARG A 1 324 ? -18.837 -4.319 1.424 1.00 89.00 324 ARG A C 1
ATOM 2330 O O . ARG A 1 324 ? -17.816 -4.224 0.743 1.00 89.00 324 ARG A O 1
ATOM 2337 N N . ASP A 1 325 ? -18.848 -4.741 2.687 1.00 89.75 325 ASP A N 1
ATOM 2338 C CA . ASP A 1 325 ? -17.660 -5.279 3.352 1.00 89.75 325 ASP A CA 1
ATOM 2339 C C . ASP A 1 325 ? -17.085 -6.452 2.549 1.00 89.75 325 ASP A C 1
ATOM 2341 O O . ASP A 1 325 ? -17.817 -7.313 2.051 1.00 89.75 325 ASP A O 1
ATOM 2345 N N . GLN A 1 326 ? -15.759 -6.485 2.444 1.00 92.94 326 GLN A N 1
ATOM 2346 C CA . GLN A 1 326 ? -15.029 -7.561 1.786 1.00 92.94 326 GLN A CA 1
ATOM 2347 C C . GLN A 1 326 ? -14.309 -8.417 2.838 1.00 92.94 326 GLN A C 1
ATOM 2349 O O . GLN A 1 326 ? -13.897 -7.900 3.882 1.00 92.94 326 GLN A O 1
ATOM 2354 N N . PRO A 1 327 ? -14.151 -9.732 2.607 1.00 93.62 327 PRO A N 1
ATOM 2355 C CA . PRO A 1 327 ? -13.425 -10.586 3.539 1.00 93.62 327 PRO A CA 1
ATOM 2356 C C . PRO A 1 327 ? -11.961 -10.144 3.638 1.00 93.62 327 PRO A C 1
ATOM 2358 O O . PRO A 1 327 ? -11.396 -9.639 2.671 1.00 93.62 327 PRO A O 1
ATOM 2361 N N . LEU A 1 328 ? -11.307 -10.401 4.777 1.00 94.38 328 LEU A N 1
ATOM 2362 C CA . LEU A 1 328 ? -9.896 -10.037 4.978 1.00 94.38 328 LEU A CA 1
ATOM 2363 C C . LEU A 1 328 ? -8.982 -10.590 3.870 1.00 94.38 328 LEU A C 1
ATOM 2365 O O . LEU A 1 328 ? -8.045 -9.913 3.464 1.00 94.38 328 LEU A O 1
ATOM 2369 N N . SER A 1 329 ? -9.286 -11.773 3.327 1.00 94.69 329 SER A N 1
ATOM 2370 C CA . SER A 1 329 ? -8.552 -12.378 2.205 1.00 94.69 329 SER A CA 1
ATOM 2371 C C . SER A 1 329 ? -8.530 -11.515 0.938 1.00 94.69 329 SER A C 1
ATOM 2373 O O . SER A 1 329 ? -7.563 -11.590 0.180 1.00 94.69 329 SER A O 1
ATOM 2375 N N . ALA A 1 330 ? -9.540 -10.666 0.720 1.00 94.81 330 ALA A N 1
ATOM 2376 C CA . ALA A 1 330 ? -9.575 -9.734 -0.404 1.00 94.81 330 ALA A CA 1
ATOM 2377 C C . ALA A 1 330 ? -8.552 -8.596 -0.258 1.00 94.81 330 ALA A C 1
ATOM 2379 O O . ALA A 1 330 ? -8.162 -8.021 -1.273 1.00 94.81 330 ALA A O 1
ATOM 2380 N N . TYR A 1 331 ? -8.111 -8.300 0.970 1.00 95.12 331 TYR A N 1
ATOM 2381 C CA . TYR A 1 331 ? -7.104 -7.284 1.287 1.00 95.12 331 TYR A CA 1
ATOM 2382 C C . TYR A 1 331 ? -5.691 -7.872 1.420 1.00 95.12 331 TYR A C 1
ATOM 2384 O O . TYR A 1 331 ? -4.718 -7.130 1.468 1.00 95.12 331 TYR A O 1
ATOM 2392 N N . GLN A 1 332 ? -5.545 -9.202 1.465 1.00 95.50 332 GLN A N 1
ATOM 2393 C CA . GLN A 1 332 ? -4.232 -9.840 1.569 1.00 95.50 332 GLN A CA 1
ATOM 2394 C C . GLN A 1 332 ? -3.615 -10.111 0.194 1.00 95.50 332 GLN A C 1
ATOM 2396 O O . GLN A 1 332 ? -4.205 -10.749 -0.692 1.00 95.50 332 GLN A O 1
ATOM 2401 N N . THR A 1 333 ? -2.370 -9.671 0.039 1.00 96.81 333 THR A N 1
ATOM 2402 C CA . THR A 1 333 ? -1.538 -9.990 -1.124 1.00 96.81 333 THR A CA 1
ATOM 2403 C C . THR A 1 333 ? -0.848 -11.339 -0.927 1.00 96.81 333 THR A C 1
ATOM 2405 O O . THR A 1 333 ? -0.747 -11.848 0.188 1.00 96.81 333 THR A O 1
ATOM 2408 N N . VAL A 1 334 ? -0.329 -11.924 -2.008 1.00 97.38 334 VAL A N 1
ATOM 2409 C CA . VAL A 1 334 ? 0.473 -13.161 -1.928 1.00 97.38 334 VAL A CA 1
ATOM 2410 C C . VAL A 1 334 ? 1.827 -12.963 -1.237 1.00 97.38 334 VAL A C 1
ATOM 2412 O O . VAL A 1 334 ? 2.487 -13.940 -0.903 1.00 97.38 334 VAL A O 1
ATOM 2415 N N . PHE A 1 335 ? 2.239 -11.711 -1.017 1.00 98.00 335 PHE A N 1
ATOM 2416 C CA . PHE A 1 335 ? 3.493 -11.351 -0.349 1.00 98.00 335 PHE A CA 1
ATOM 2417 C C . PHE A 1 335 ? 3.315 -11.065 1.145 1.00 98.00 335 PHE A C 1
ATOM 2419 O O . PHE A 1 335 ? 4.295 -10.776 1.828 1.00 98.00 335 PHE A O 1
ATOM 2426 N N . ALA A 1 336 ? 2.078 -11.090 1.643 1.00 96.75 336 ALA A N 1
ATOM 2427 C CA . ALA A 1 336 ? 1.761 -10.749 3.017 1.00 96.75 336 ALA A CA 1
ATOM 2428 C C . ALA A 1 336 ? 2.451 -11.726 3.990 1.00 96.75 336 ALA A C 1
ATOM 2430 O O . ALA A 1 336 ? 2.225 -12.935 3.938 1.00 96.75 336 ALA A O 1
ATOM 2431 N N . ALA A 1 337 ? 3.291 -11.193 4.878 1.00 94.69 337 ALA A N 1
ATOM 2432 C CA . ALA A 1 337 ? 4.104 -11.953 5.818 1.00 94.69 337 ALA A CA 1
ATOM 2433 C C . ALA A 1 337 ? 3.842 -11.496 7.267 1.00 94.69 337 ALA A C 1
ATOM 2435 O O . ALA A 1 337 ? 3.773 -10.289 7.525 1.00 94.69 337 ALA A O 1
ATOM 2436 N N . PRO A 1 338 ? 3.713 -12.426 8.233 1.00 91.06 338 PRO A N 1
ATOM 2437 C CA . PRO A 1 338 ? 3.541 -12.070 9.636 1.00 91.06 338 PRO A CA 1
ATOM 2438 C C . PRO A 1 338 ? 4.714 -11.246 10.170 1.00 91.06 338 PRO A C 1
ATOM 2440 O O . PRO A 1 338 ? 5.877 -11.584 9.953 1.00 91.06 338 PRO A O 1
ATOM 2443 N N . SER A 1 339 ? 4.402 -10.197 10.929 1.00 88.75 339 SER A N 1
ATOM 2444 C CA . SER A 1 339 ? 5.395 -9.450 11.700 1.00 88.75 339 SER A CA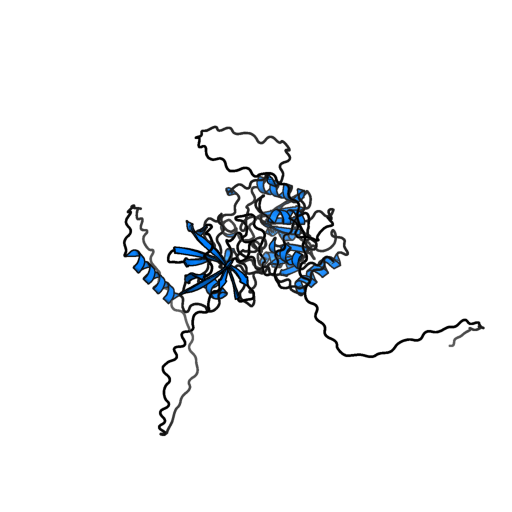 1
ATOM 2445 C C . SER A 1 339 ? 5.599 -10.100 13.078 1.00 88.75 339 SER A C 1
ATOM 2447 O O . SER A 1 339 ? 4.605 -10.515 13.683 1.00 88.75 339 SER A O 1
ATOM 2449 N N . PRO A 1 340 ? 6.833 -10.173 13.621 1.00 85.31 340 PRO A N 1
ATOM 2450 C CA . PRO A 1 340 ? 7.106 -10.819 14.911 1.00 85.31 340 PRO A CA 1
ATOM 2451 C C . PRO A 1 340 ? 6.285 -10.278 16.087 1.00 85.31 340 PRO A C 1
ATOM 2453 O O . PRO A 1 340 ? 5.921 -11.022 16.991 1.00 85.31 340 PRO A O 1
ATOM 2456 N N . ASP A 1 341 ? 5.963 -8.986 16.072 1.00 84.12 341 ASP A N 1
ATOM 2457 C CA . ASP A 1 341 ? 5.170 -8.324 17.112 1.00 84.12 341 ASP A CA 1
ATOM 2458 C C . ASP A 1 341 ? 3.664 -8.275 16.784 1.00 84.12 341 ASP A C 1
ATOM 2460 O O . ASP A 1 341 ? 2.894 -7.609 17.477 1.00 84.12 341 ASP A O 1
ATOM 2464 N N . GLY A 1 342 ? 3.228 -8.949 15.716 1.00 84.38 342 GLY A N 1
ATOM 2465 C CA . GLY A 1 342 ? 1.841 -8.966 15.256 1.00 84.38 342 GLY A CA 1
ATOM 2466 C C . GLY A 1 342 ? 1.348 -7.645 14.658 1.00 84.38 342 GLY A C 1
ATOM 2467 O O . GLY A 1 342 ? 0.148 -7.497 14.435 1.00 84.38 342 GLY A O 1
ATOM 2468 N N . SER A 1 343 ? 2.237 -6.682 14.416 1.00 87.12 343 SER A N 1
ATOM 2469 C CA . SER A 1 343 ? 1.909 -5.487 13.636 1.00 87.12 343 SER A CA 1
ATOM 2470 C C . SER A 1 343 ? 1.607 -5.822 12.172 1.00 87.12 343 SER A C 1
ATOM 2472 O O . SER A 1 343 ? 1.922 -6.897 11.658 1.00 87.12 343 SER A O 1
ATOM 2474 N N . GLY A 1 344 ? 0.985 -4.863 11.503 1.00 93.00 344 GLY A N 1
ATOM 2475 C CA . GLY A 1 344 ? 0.624 -4.917 10.100 1.00 93.00 344 GLY A CA 1
ATOM 2476 C C . GLY A 1 344 ? 0.077 -3.562 9.676 1.00 93.00 344 GLY A C 1
ATOM 2477 O O . GLY A 1 344 ? 0.111 -2.605 10.451 1.00 93.00 344 GLY A O 1
ATOM 2478 N N . SER A 1 345 ? -0.421 -3.489 8.454 1.00 94.81 345 SER A N 1
ATOM 2479 C CA . SER A 1 345 ? -1.002 -2.276 7.897 1.00 94.81 345 SER A CA 1
ATOM 2480 C C . SER A 1 345 ? -2.507 -2.213 8.142 1.00 94.81 345 SER A C 1
ATOM 2482 O O . SER A 1 345 ? -3.199 -3.214 7.989 1.00 94.81 345 SER A O 1
ATOM 2484 N N . ALA A 1 346 ? -3.042 -1.039 8.448 1.00 94.19 346 ALA A N 1
ATOM 2485 C CA . ALA A 1 346 ? -4.481 -0.792 8.375 1.00 94.19 346 ALA A CA 1
ATOM 2486 C C . ALA A 1 346 ? -4.965 -0.774 6.913 1.00 94.19 346 ALA A C 1
ATOM 2488 O O . ALA A 1 346 ? -6.034 -1.294 6.603 1.00 94.19 346 ALA A O 1
ATOM 2489 N N . GLU A 1 347 ? -4.132 -0.233 6.022 1.00 91.62 347 GLU A N 1
ATOM 2490 C CA . GLU A 1 347 ? -4.371 -0.157 4.578 1.00 91.62 347 GLU A CA 1
ATOM 2491 C C . GLU A 1 347 ? -3.651 -1.270 3.815 1.00 91.62 347 GLU A C 1
ATOM 2493 O O . GLU A 1 347 ? -2.558 -1.693 4.192 1.00 91.62 347 GLU A O 1
ATOM 2498 N N . MET A 1 348 ? -4.228 -1.759 2.719 1.00 93.44 348 MET A N 1
ATOM 2499 C CA . MET A 1 348 ? -3.574 -2.814 1.940 1.00 93.44 348 MET A CA 1
ATOM 2500 C C . MET A 1 348 ? -2.506 -2.262 0.975 1.00 93.44 348 MET A C 1
ATOM 2502 O O . MET A 1 348 ? -2.717 -1.212 0.367 1.00 93.44 348 MET A O 1
ATOM 2506 N N . PRO A 1 349 ? -1.406 -2.998 0.711 1.00 93.56 349 PRO A N 1
ATOM 2507 C CA . PRO A 1 349 ? -0.501 -2.710 -0.404 1.00 93.56 349 PRO A CA 1
ATOM 2508 C C . PRO A 1 349 ? -1.132 -3.130 -1.749 1.00 93.56 349 PRO A C 1
ATOM 2510 O O . PRO A 1 349 ? -0.746 -4.125 -2.367 1.00 93.56 349 PRO A O 1
ATOM 2513 N N . SER A 1 350 ? -2.136 -2.371 -2.196 1.00 94.50 350 SER A N 1
ATOM 2514 C CA . SER A 1 350 ? -3.097 -2.751 -3.249 1.00 94.50 350 SER A CA 1
ATOM 2515 C C . SER A 1 350 ? -2.470 -3.070 -4.606 1.00 94.50 350 SER A C 1
ATOM 2517 O O . SER A 1 350 ? -2.913 -3.994 -5.282 1.00 94.50 350 SER A O 1
ATOM 2519 N N . ALA A 1 351 ? -1.375 -2.405 -4.977 1.00 96.44 351 ALA A N 1
ATOM 2520 C CA . ALA A 1 351 ? -0.662 -2.671 -6.230 1.00 96.44 351 ALA A CA 1
ATOM 2521 C C . ALA A 1 351 ? -0.134 -4.115 -6.349 1.00 96.44 351 ALA A C 1
ATOM 2523 O O . ALA A 1 351 ? 0.045 -4.625 -7.453 1.00 96.44 351 ALA A O 1
ATOM 2524 N N . ALA A 1 352 ? 0.117 -4.785 -5.219 1.00 97.69 352 ALA A N 1
ATOM 2525 C CA . ALA A 1 352 ? 0.582 -6.171 -5.192 1.00 97.69 352 ALA A CA 1
ATOM 2526 C C . ALA A 1 352 ? -0.573 -7.190 -5.172 1.00 97.69 352 ALA A C 1
ATOM 2528 O O . ALA A 1 352 ? -0.340 -8.399 -5.227 1.00 97.69 352 ALA A O 1
ATOM 2529 N N . ARG A 1 353 ? -1.824 -6.727 -5.077 1.00 97.00 353 ARG A N 1
ATOM 2530 C CA . ARG A 1 353 ? -3.010 -7.578 -4.966 1.00 97.00 353 ARG A CA 1
ATOM 2531 C C . ARG A 1 353 ? -3.197 -8.518 -6.160 1.00 97.00 353 ARG A C 1
ATOM 2533 O O . ARG A 1 353 ? -3.494 -9.685 -5.899 1.00 97.00 353 ARG A O 1
ATOM 2540 N N . PRO A 1 354 ? -3.000 -8.086 -7.420 1.00 97.88 354 PRO A N 1
ATOM 2541 C CA . PRO A 1 354 ? -3.254 -8.954 -8.566 1.00 97.88 354 PRO A CA 1
ATOM 2542 C C . PRO A 1 354 ? -2.220 -10.067 -8.744 1.00 97.88 354 PRO A C 1
ATOM 2544 O O . PRO A 1 354 ? -2.446 -10.987 -9.518 1.00 97.88 354 PRO A O 1
ATOM 2547 N N . PHE A 1 355 ? -1.097 -10.048 -8.019 1.00 98.50 355 PHE A N 1
ATOM 2548 C CA . PHE A 1 355 ? -0.139 -11.148 -8.080 1.00 98.50 355 PHE A CA 1
ATOM 2549 C C . PHE A 1 355 ? -0.755 -12.445 -7.544 1.00 98.50 355 PHE A C 1
ATOM 2551 O O . PHE A 1 355 ? -1.328 -12.492 -6.452 1.00 98.50 355 PHE A O 1
ATOM 2558 N N . THR A 1 356 ? -0.580 -13.518 -8.310 1.00 97.75 356 THR A N 1
ATOM 2559 C CA . THR A 1 356 ? -0.885 -14.898 -7.922 1.00 97.75 356 THR A CA 1
ATOM 2560 C C . THR A 1 356 ? 0.411 -15.674 -7.704 1.00 97.75 356 THR A C 1
ATOM 2562 O O . THR A 1 356 ? 1.462 -15.305 -8.229 1.00 97.75 356 THR A O 1
ATOM 2565 N N . ALA A 1 357 ? 0.353 -16.782 -6.960 1.00 97.31 357 ALA A N 1
ATOM 2566 C CA . ALA A 1 357 ? 1.517 -17.656 -6.791 1.00 97.31 357 ALA A CA 1
ATOM 2567 C C . ALA A 1 357 ? 2.049 -18.174 -8.143 1.00 97.31 357 ALA A C 1
ATOM 2569 O O . ALA A 1 357 ? 3.260 -18.240 -8.342 1.00 97.31 357 ALA A O 1
ATOM 2570 N N . ALA A 1 358 ? 1.150 -18.470 -9.091 1.00 97.88 358 ALA A N 1
ATOM 2571 C CA . ALA A 1 358 ? 1.510 -18.896 -10.441 1.00 97.88 358 ALA A CA 1
ATOM 2572 C C . ALA A 1 358 ? 2.258 -17.797 -11.212 1.00 97.88 358 ALA A C 1
ATOM 2574 O O . ALA A 1 358 ? 3.305 -18.063 -11.801 1.00 97.88 358 ALA A O 1
ATOM 2575 N N . LEU A 1 359 ? 1.770 -16.552 -11.156 1.00 98.38 359 LEU A N 1
ATOM 2576 C CA . LEU A 1 359 ? 2.439 -15.419 -11.794 1.00 98.38 359 LEU A CA 1
ATOM 2577 C C . LEU A 1 359 ? 3.813 -15.137 -11.169 1.00 98.38 359 LEU A C 1
ATOM 2579 O O . LEU A 1 359 ? 4.776 -14.897 -11.893 1.00 98.38 359 LEU A O 1
ATOM 2583 N N . VAL A 1 360 ? 3.928 -15.200 -9.838 1.00 98.62 360 VAL A N 1
ATOM 2584 C CA . VAL A 1 360 ? 5.217 -15.040 -9.142 1.00 98.62 360 VAL A CA 1
ATOM 2585 C C . VAL A 1 360 ? 6.206 -16.121 -9.579 1.00 98.62 360 VAL A C 1
ATOM 2587 O O . VAL A 1 360 ? 7.346 -15.800 -9.909 1.00 98.62 360 VAL A O 1
ATOM 2590 N N . ALA A 1 361 ? 5.777 -17.384 -9.645 1.00 98.50 361 ALA A N 1
ATOM 2591 C CA . ALA A 1 361 ? 6.624 -18.481 -10.107 1.00 98.50 361 ALA A CA 1
ATOM 2592 C C . ALA A 1 361 ? 7.094 -18.282 -11.560 1.00 98.50 361 ALA A C 1
ATOM 2594 O O . ALA A 1 361 ? 8.267 -18.501 -11.858 1.00 98.50 361 ALA A O 1
ATOM 2595 N N . GLU A 1 362 ? 6.216 -17.814 -12.451 1.00 98.56 362 GLU A N 1
ATOM 2596 C CA . GLU A 1 362 ? 6.570 -17.504 -13.842 1.00 98.56 362 GLU A CA 1
ATOM 2597 C C . GLU A 1 362 ? 7.594 -16.365 -13.943 1.00 98.56 362 GLU A C 1
ATOM 2599 O O . GLU A 1 362 ? 8.554 -16.458 -14.709 1.00 98.56 362 GLU A O 1
ATOM 2604 N N . LEU A 1 363 ? 7.432 -15.308 -13.145 1.00 98.62 363 LEU A N 1
ATOM 2605 C CA . LEU A 1 363 ? 8.385 -14.199 -13.083 1.00 98.62 363 LEU A CA 1
ATOM 2606 C C . LEU A 1 363 ? 9.764 -14.669 -12.601 1.00 98.62 363 LEU A C 1
ATOM 2608 O O . LEU A 1 363 ? 10.771 -14.377 -13.250 1.00 98.62 363 LEU A O 1
ATOM 2612 N N . VAL A 1 364 ? 9.811 -15.465 -11.529 1.00 98.50 364 VAL A N 1
ATOM 2613 C CA . VAL A 1 364 ? 11.058 -16.067 -11.028 1.00 98.50 364 VAL A CA 1
ATOM 2614 C C . VAL A 1 364 ? 11.708 -16.949 -12.094 1.00 98.50 364 VAL A C 1
ATOM 2616 O O . VAL A 1 364 ? 12.910 -16.841 -12.333 1.00 98.50 364 VAL A O 1
ATOM 2619 N N . ARG A 1 365 ? 10.925 -17.774 -12.802 1.00 98.25 365 ARG A N 1
ATOM 2620 C CA . ARG A 1 365 ? 11.416 -18.630 -13.895 1.00 98.25 365 ARG A CA 1
ATOM 2621 C C . ARG A 1 365 ? 12.038 -17.826 -15.043 1.00 98.25 365 ARG A C 1
ATOM 2623 O O . ARG A 1 365 ? 12.956 -18.313 -15.696 1.00 98.25 365 ARG A O 1
ATOM 2630 N N . ARG A 1 366 ? 11.568 -16.597 -15.284 1.00 97.88 366 ARG A N 1
ATOM 2631 C CA . ARG A 1 366 ? 12.144 -15.655 -16.263 1.00 97.88 366 ARG A CA 1
ATOM 2632 C C . ARG A 1 366 ? 13.353 -14.872 -15.743 1.00 97.88 366 ARG A C 1
ATOM 2634 O O . ARG A 1 366 ? 13.883 -14.033 -16.466 1.00 97.88 366 ARG A O 1
ATOM 2641 N N . GLY A 1 367 ? 13.796 -15.131 -14.515 1.00 97.38 367 GLY A N 1
ATOM 2642 C CA . GLY A 1 367 ? 14.930 -14.445 -13.903 1.00 97.38 367 GLY A CA 1
ATOM 2643 C C . GLY A 1 367 ? 14.585 -13.078 -13.313 1.00 97.38 367 GLY A C 1
ATOM 2644 O O . GLY A 1 367 ? 15.496 -12.282 -13.093 1.00 97.38 367 GLY A O 1
ATOM 2645 N N . VAL A 1 368 ? 13.303 -12.785 -13.069 1.00 98.38 368 VAL A N 1
ATOM 2646 C CA . VAL A 1 368 ? 12.890 -11.613 -12.285 1.00 98.38 368 VAL A CA 1
ATOM 2647 C C . VAL A 1 368 ? 13.090 -11.916 -10.801 1.00 98.38 368 VAL A C 1
ATOM 2649 O O . VAL A 1 368 ? 12.712 -12.974 -10.299 1.00 98.38 368 VAL A O 1
ATOM 2652 N N . LEU A 1 369 ? 13.699 -10.972 -10.098 1.00 98.38 369 LEU A N 1
ATOM 2653 C CA . LEU A 1 369 ? 14.064 -11.063 -8.693 1.00 98.38 369 LEU A CA 1
ATOM 2654 C C . LEU A 1 369 ? 12.985 -10.397 -7.829 1.00 98.38 369 LEU A C 1
ATOM 2656 O O . LEU A 1 369 ? 12.324 -9.456 -8.262 1.00 98.38 369 LEU A O 1
ATOM 2660 N N . PHE A 1 370 ? 12.833 -10.843 -6.582 1.00 98.69 370 PHE A N 1
ATOM 2661 C CA . PHE A 1 370 ? 11.921 -10.232 -5.610 1.00 98.69 370 PHE A CA 1
ATOM 2662 C C . PHE A 1 370 ? 12.694 -9.774 -4.378 1.00 98.69 370 PHE A C 1
ATOM 2664 O O . PHE A 1 370 ? 13.469 -10.540 -3.806 1.00 98.69 370 PHE A O 1
ATOM 2671 N N . ALA A 1 371 ? 12.461 -8.533 -3.956 1.00 98.69 371 ALA A N 1
ATOM 2672 C CA . ALA A 1 371 ? 13.098 -7.941 -2.787 1.00 98.69 371 ALA A CA 1
ATOM 2673 C C . ALA A 1 371 ? 12.027 -7.488 -1.775 1.00 98.69 371 ALA A C 1
ATOM 2675 O O . ALA A 1 371 ? 11.349 -6.482 -2.006 1.00 98.69 371 ALA A O 1
ATOM 2676 N N . PRO A 1 372 ? 11.824 -8.226 -0.671 1.00 98.44 372 PRO A N 1
ATOM 2677 C CA . PRO A 1 372 ? 10.790 -7.901 0.302 1.00 98.44 372 PRO A CA 1
ATOM 2678 C C . PRO A 1 372 ? 11.198 -6.734 1.207 1.00 98.44 372 PRO A C 1
ATOM 2680 O O . PRO A 1 372 ? 12.316 -6.668 1.715 1.00 98.44 372 PRO A O 1
ATOM 2683 N N . LEU A 1 373 ? 10.266 -5.835 1.485 1.00 98.44 373 LEU A N 1
ATOM 2684 C CA . LEU A 1 373 ? 10.368 -4.857 2.568 1.00 98.44 373 LEU A CA 1
ATOM 2685 C C . LEU A 1 373 ? 9.041 -4.787 3.320 1.00 98.44 373 LEU A C 1
ATOM 2687 O O . LEU A 1 373 ? 8.056 -5.402 2.906 1.00 98.44 373 LEU A O 1
ATOM 2691 N N . SER A 1 374 ? 8.985 -4.028 4.407 1.00 97.38 374 SER A N 1
ATOM 2692 C CA . SER A 1 374 ? 7.723 -3.733 5.089 1.00 97.38 374 SER A CA 1
ATOM 2693 C C . SER A 1 374 ? 7.537 -2.231 5.260 1.00 97.38 374 SER A C 1
ATOM 2695 O O . SER A 1 374 ? 8.448 -1.560 5.737 1.00 97.38 374 SER A O 1
ATOM 2697 N N . LEU A 1 375 ? 6.349 -1.728 4.935 1.00 96.19 375 LEU A N 1
ATOM 2698 C CA . LEU A 1 375 ? 5.812 -0.448 5.399 1.00 96.19 375 LEU A CA 1
ATOM 2699 C C . LEU A 1 375 ? 4.402 -0.709 5.934 1.00 96.19 375 LEU A C 1
ATOM 2701 O O . LEU A 1 375 ? 3.507 -1.045 5.152 1.00 96.19 375 LEU A O 1
ATOM 2705 N N . HIS A 1 376 ? 4.232 -0.589 7.249 1.00 94.94 376 HIS A N 1
ATOM 2706 C CA . HIS A 1 376 ? 2.951 -0.750 7.926 1.00 94.94 376 HIS A CA 1
ATOM 2707 C C . HIS A 1 376 ? 2.165 0.547 7.799 1.00 94.94 376 HIS A C 1
ATOM 2709 O O . HIS A 1 376 ? 2.334 1.467 8.602 1.00 94.94 376 HIS A O 1
ATOM 2715 N N . THR A 1 377 ? 1.362 0.627 6.745 1.00 91.44 377 THR A N 1
ATOM 2716 C CA . THR A 1 377 ? 0.577 1.816 6.447 1.00 91.44 377 THR A CA 1
ATOM 2717 C C . THR A 1 377 ? -0.579 1.949 7.412 1.00 91.44 377 THR A C 1
ATOM 2719 O O . THR A 1 377 ? -1.295 0.982 7.687 1.00 91.44 377 THR A O 1
ATOM 2722 N N . GLY A 1 378 ? -0.750 3.154 7.928 1.00 88.25 378 GLY A N 1
ATOM 2723 C CA . GLY A 1 378 ? -1.862 3.474 8.797 1.00 88.25 378 GLY A CA 1
ATOM 2724 C C . GLY A 1 378 ? -3.131 3.803 8.007 1.00 88.25 378 GLY A C 1
ATOM 2725 O O . GLY A 1 378 ? -3.174 3.636 6.791 1.00 88.25 378 GLY A O 1
ATOM 2726 N N . VAL A 1 379 ? -4.181 4.259 8.692 1.00 84.12 379 VAL A N 1
ATOM 2727 C CA . VAL A 1 379 ? -5.427 4.711 8.048 1.00 84.12 379 VAL A CA 1
ATOM 2728 C C . VAL A 1 379 ? -5.167 5.854 7.065 1.00 84.12 379 VAL A C 1
ATOM 2730 O O . VAL A 1 379 ? -4.364 6.749 7.357 1.00 84.12 379 VAL A O 1
ATOM 2733 N N . ALA A 1 380 ? -5.840 5.819 5.912 1.00 66.06 380 ALA A N 1
ATOM 2734 C CA . ALA A 1 380 ? -5.587 6.746 4.818 1.00 66.06 380 ALA A CA 1
ATOM 2735 C C . ALA A 1 380 ? -5.795 8.229 5.198 1.00 66.06 380 ALA A C 1
ATOM 2737 O O . ALA A 1 380 ? -6.778 8.628 5.833 1.00 66.06 380 ALA A O 1
ATOM 2738 N N . SER A 1 381 ? -4.871 9.064 4.717 1.00 53.78 381 SER A N 1
ATOM 2739 C CA . SER A 1 381 ? -4.857 10.534 4.840 1.00 53.78 381 SER A CA 1
ATOM 2740 C C . SER A 1 381 ? -5.786 11.249 3.833 1.00 53.78 381 SER A C 1
ATOM 2742 O O . SER A 1 381 ? -5.796 12.474 3.712 1.00 53.78 381 SER A O 1
ATOM 2744 N N . ALA A 1 382 ? -6.542 10.478 3.043 1.00 45.88 382 ALA A N 1
ATOM 2745 C CA . ALA A 1 382 ? -7.188 10.951 1.818 1.00 45.88 382 ALA A CA 1
ATOM 2746 C C . ALA A 1 382 ? -8.365 11.915 2.038 1.00 45.88 382 ALA A C 1
ATOM 2748 O O . ALA A 1 382 ? -8.750 12.606 1.100 1.00 45.88 382 ALA A O 1
ATOM 2749 N N . GLU A 1 383 ? -8.925 12.007 3.248 1.00 47.47 383 GLU A N 1
ATOM 2750 C CA . GLU A 1 383 ? -10.086 12.875 3.489 1.00 47.47 383 GLU A CA 1
ATOM 2751 C C . GLU A 1 383 ? -9.737 14.377 3.433 1.00 47.47 383 GLU A C 1
ATOM 2753 O O . GLU A 1 383 ? -10.637 15.188 3.228 1.00 47.47 383 GLU A O 1
ATOM 2758 N N . VAL A 1 384 ? -8.456 14.769 3.569 1.00 48.94 384 VAL A N 1
ATOM 2759 C CA . VAL A 1 384 ? -8.074 16.194 3.726 1.00 48.94 384 VAL A CA 1
ATOM 2760 C C . VAL A 1 384 ? -6.766 16.585 3.000 1.00 48.94 384 VAL A C 1
ATOM 2762 O O . VAL A 1 384 ? -6.225 17.656 3.238 1.00 48.94 384 VAL A O 1
ATOM 2765 N N . HIS A 1 385 ? -6.238 15.766 2.077 1.00 58.53 385 HIS A N 1
ATOM 2766 C CA . HIS A 1 385 ? -4.906 16.002 1.464 1.00 58.53 385 HIS A CA 1
ATOM 2767 C C . HIS A 1 385 ? -3.800 16.218 2.521 1.00 58.53 385 HIS A C 1
ATOM 2769 O O . HIS A 1 385 ? -2.846 16.967 2.310 1.00 58.53 385 HIS A O 1
ATOM 2775 N N . GLU A 1 386 ? -3.940 15.569 3.676 1.00 62.94 386 GLU A N 1
ATOM 2776 C CA . GLU A 1 386 ? -2.994 15.678 4.779 1.00 62.94 386 GLU A CA 1
ATOM 2777 C C . GLU A 1 386 ? -1.692 14.936 4.429 1.00 62.94 386 GLU A C 1
ATOM 2779 O O . GLU A 1 386 ? -1.737 13.867 3.796 1.00 62.94 386 GLU A O 1
ATOM 2784 N N . PRO A 1 387 ? -0.522 15.455 4.845 1.00 63.62 387 PRO A N 1
ATOM 2785 C CA . PRO A 1 387 ? 0.729 14.727 4.697 1.00 63.62 387 PRO A CA 1
ATOM 2786 C C . PRO A 1 387 ? 0.647 13.385 5.440 1.00 63.62 387 PRO A C 1
ATOM 2788 O O . PRO A 1 387 ? -0.034 13.290 6.465 1.00 63.62 387 PRO A O 1
ATOM 2791 N N . PRO A 1 388 ? 1.331 12.331 4.962 1.00 71.62 388 PRO A N 1
ATOM 2792 C CA . PRO A 1 388 ? 1.397 11.093 5.719 1.00 71.62 388 PRO A CA 1
ATOM 2793 C C . PRO A 1 388 ? 2.045 11.376 7.079 1.00 71.62 388 PRO A C 1
ATOM 2795 O O . PRO A 1 388 ? 3.113 11.984 7.158 1.00 71.62 388 PRO A O 1
ATOM 2798 N N . TYR A 1 389 ? 1.411 10.921 8.155 1.00 78.19 389 TYR A N 1
ATOM 2799 C CA . TYR A 1 389 ? 2.074 10.854 9.454 1.00 78.19 389 TYR A CA 1
ATOM 2800 C C . TYR A 1 389 ? 3.145 9.753 9.426 1.00 78.19 389 TYR A C 1
ATOM 2802 O O . TYR A 1 389 ? 3.121 8.891 8.542 1.00 78.19 389 TYR A O 1
ATOM 2810 N N . PRO A 1 390 ? 4.091 9.760 10.382 1.00 86.62 390 PRO A N 1
ATOM 2811 C CA . PRO A 1 390 ? 5.136 8.752 10.423 1.00 86.62 390 PRO A CA 1
ATOM 2812 C C . PRO A 1 390 ? 4.568 7.328 10.462 1.00 86.62 390 PRO A C 1
ATOM 2814 O O . PRO A 1 390 ? 3.777 6.969 11.336 1.00 86.62 390 PRO A O 1
ATOM 2817 N N . GLU A 1 391 ? 5.028 6.492 9.536 1.00 90.75 391 GLU A N 1
ATOM 2818 C CA . GLU A 1 391 ? 4.657 5.082 9.427 1.00 90.75 391 GLU A CA 1
ATOM 2819 C C . GLU A 1 391 ? 5.868 4.189 9.653 1.00 90.75 391 GLU A C 1
ATOM 2821 O O . GLU A 1 391 ? 7.000 4.532 9.300 1.00 90.75 391 GLU A O 1
ATOM 2826 N N . ARG A 1 392 ? 5.637 3.014 10.239 1.00 93.12 392 ARG A N 1
ATOM 2827 C CA . ARG A 1 392 ? 6.727 2.103 10.570 1.00 93.12 392 ARG A CA 1
ATOM 2828 C C . ARG A 1 392 ? 7.166 1.325 9.339 1.00 93.12 392 ARG A C 1
ATOM 2830 O O . ARG A 1 392 ? 6.341 0.700 8.673 1.00 93.12 392 ARG A O 1
ATOM 2837 N N . PHE A 1 393 ? 8.466 1.290 9.082 1.00 96.12 393 PHE A N 1
ATOM 2838 C CA . PHE A 1 393 ? 9.032 0.572 7.948 1.00 96.12 393 PHE A CA 1
ATOM 2839 C C . PHE A 1 393 ? 10.300 -0.195 8.311 1.00 96.12 393 PHE A C 1
ATOM 2841 O O . PHE A 1 393 ? 10.942 0.062 9.331 1.00 96.12 393 PHE A O 1
ATOM 2848 N N . SER A 1 394 ? 10.651 -1.154 7.459 1.00 97.31 394 SER A N 1
ATOM 2849 C CA . SER A 1 394 ? 11.903 -1.895 7.529 1.00 97.31 394 SER A CA 1
ATOM 2850 C C . SER A 1 394 ? 12.355 -2.304 6.132 1.00 97.31 394 SER A C 1
ATOM 2852 O O . SER A 1 394 ? 11.577 -2.859 5.351 1.00 97.31 394 SER A O 1
ATOM 2854 N N . VAL A 1 395 ? 13.623 -2.038 5.835 1.00 98.62 395 VAL A N 1
ATOM 2855 C CA . VAL A 1 395 ? 14.344 -2.530 4.662 1.00 98.62 395 VAL A CA 1
ATOM 2856 C C . VAL A 1 395 ? 15.410 -3.513 5.159 1.00 98.62 395 VAL A C 1
ATOM 2858 O O . VAL A 1 395 ? 16.397 -3.088 5.765 1.00 98.62 395 VAL A O 1
ATOM 2861 N N . PRO A 1 396 ? 15.232 -4.829 4.934 1.00 98.19 396 PRO A N 1
ATOM 2862 C CA . PRO A 1 396 ? 16.183 -5.840 5.389 1.00 98.19 396 PRO A CA 1
ATOM 2863 C C . PRO A 1 396 ? 17.556 -5.745 4.697 1.00 98.19 396 PRO A C 1
ATOM 2865 O O . PRO A 1 396 ? 17.630 -5.308 3.543 1.00 98.19 396 PRO A O 1
ATOM 2868 N N . PRO A 1 397 ? 18.638 -6.258 5.323 1.00 98.69 397 PRO A N 1
ATOM 2869 C CA . PRO A 1 397 ? 19.967 -6.339 4.704 1.00 98.69 397 PRO A CA 1
ATOM 2870 C C . PRO A 1 397 ? 19.980 -7.025 3.337 1.00 98.69 397 PRO A C 1
ATOM 2872 O O . PRO A 1 397 ? 20.616 -6.522 2.415 1.00 98.69 397 PRO A O 1
ATOM 2875 N N . ALA A 1 398 ? 19.235 -8.123 3.178 1.00 98.38 398 ALA A N 1
ATOM 2876 C CA . ALA A 1 398 ? 19.143 -8.844 1.908 1.00 98.38 398 ALA A CA 1
ATOM 2877 C C . ALA A 1 398 ? 18.527 -7.983 0.791 1.00 98.38 398 ALA A C 1
ATOM 2879 O O . ALA A 1 398 ? 19.016 -7.991 -0.335 1.00 98.38 398 ALA A O 1
ATOM 2880 N N . THR A 1 399 ? 17.499 -7.195 1.112 1.00 98.69 399 THR A N 1
ATOM 2881 C CA . THR A 1 399 ? 16.837 -6.284 0.167 1.00 98.69 399 THR A CA 1
ATOM 2882 C C . THR A 1 399 ? 17.749 -5.135 -0.229 1.00 98.69 399 THR A C 1
ATOM 2884 O O . THR A 1 399 ? 17.894 -4.859 -1.418 1.00 98.69 399 THR A O 1
ATOM 2887 N N . ALA A 1 400 ? 18.414 -4.506 0.744 1.00 98.69 400 ALA A N 1
ATOM 2888 C CA . ALA A 1 400 ? 19.392 -3.457 0.475 1.00 98.69 400 ALA A CA 1
ATOM 2889 C C . ALA A 1 400 ? 20.538 -3.972 -0.412 1.00 98.69 400 ALA A C 1
ATOM 2891 O O . ALA A 1 400 ? 20.881 -3.339 -1.410 1.00 98.69 400 ALA A O 1
ATOM 2892 N N . TRP A 1 401 ? 21.086 -5.147 -0.086 1.00 98.44 401 TRP A N 1
ATOM 2893 C CA . TRP A 1 401 ? 22.130 -5.795 -0.876 1.00 98.44 401 TRP A CA 1
ATOM 2894 C C . TRP A 1 401 ? 21.663 -6.067 -2.307 1.00 98.44 401 TRP A C 1
ATOM 2896 O O . TRP A 1 401 ? 22.298 -5.594 -3.242 1.00 98.44 401 TRP A O 1
ATOM 2906 N N . LEU A 1 402 ? 20.519 -6.736 -2.484 1.00 98.19 402 LEU A N 1
ATOM 2907 C CA . LEU A 1 402 ? 20.005 -7.116 -3.799 1.00 98.19 402 LEU A CA 1
ATOM 2908 C C . LEU A 1 402 ? 19.754 -5.898 -4.693 1.00 98.19 402 LEU A C 1
ATOM 2910 O O . LEU A 1 402 ? 20.197 -5.871 -5.839 1.00 98.19 402 LEU A O 1
ATOM 2914 N N . VAL A 1 403 ? 19.087 -4.870 -4.160 1.00 97.50 403 VAL A N 1
ATOM 2915 C CA . VAL A 1 403 ? 18.817 -3.626 -4.894 1.00 97.50 403 VAL A CA 1
ATOM 2916 C C . VAL A 1 403 ? 20.121 -2.936 -5.299 1.00 97.50 403 VAL A C 1
ATOM 2918 O O . VAL A 1 403 ? 20.262 -2.512 -6.448 1.00 97.50 403 VAL A O 1
ATOM 2921 N N . ASN A 1 404 ? 21.099 -2.852 -4.395 1.00 96.94 404 ASN A N 1
ATOM 2922 C CA . ASN A 1 404 ? 22.393 -2.251 -4.709 1.00 96.94 404 ASN A CA 1
ATOM 2923 C C . ASN A 1 404 ? 23.181 -3.077 -5.732 1.00 96.94 404 ASN A C 1
ATOM 2925 O O . ASN A 1 404 ? 23.770 -2.490 -6.633 1.00 96.94 404 ASN A O 1
ATOM 2929 N N . SER A 1 405 ? 23.166 -4.409 -5.647 1.00 95.44 405 SER A N 1
ATOM 2930 C CA . SER A 1 405 ? 23.832 -5.302 -6.604 1.00 95.44 405 SER A CA 1
ATOM 2931 C C . SER A 1 405 ? 23.243 -5.176 -8.004 1.00 95.44 405 SER A C 1
ATOM 2933 O O . SER A 1 405 ? 23.987 -5.038 -8.973 1.00 95.44 405 SER A O 1
ATOM 2935 N N . VAL A 1 406 ? 21.912 -5.154 -8.105 1.00 93.88 406 VAL A N 1
ATOM 2936 C CA . VAL A 1 406 ? 21.198 -4.956 -9.371 1.00 93.88 406 VAL A CA 1
ATOM 2937 C C . VAL A 1 406 ? 21.564 -3.608 -9.996 1.00 93.88 406 VAL A C 1
ATOM 2939 O O . VAL A 1 406 ? 21.835 -3.542 -11.192 1.00 93.88 406 VAL A O 1
ATOM 2942 N N . ARG A 1 407 ? 21.645 -2.538 -9.196 1.00 91.50 407 ARG A N 1
ATOM 2943 C CA . ARG A 1 407 ? 22.050 -1.206 -9.678 1.00 91.50 407 ARG A CA 1
ATOM 2944 C C . ARG A 1 407 ? 23.535 -1.130 -10.039 1.00 91.50 407 ARG A C 1
ATOM 2946 O O . ARG A 1 407 ? 23.875 -0.526 -11.051 1.00 91.50 407 ARG A O 1
ATOM 2953 N N . ALA A 1 408 ? 24.411 -1.752 -9.253 1.00 90.25 408 ALA A N 1
ATOM 2954 C CA . ALA A 1 408 ? 25.851 -1.775 -9.501 1.00 90.25 408 ALA A CA 1
ATOM 2955 C C . ALA A 1 408 ? 26.197 -2.526 -10.795 1.00 90.25 408 ALA A C 1
ATOM 2957 O O . ALA A 1 408 ? 27.048 -2.070 -11.555 1.00 90.25 408 ALA A O 1
ATOM 2958 N N . ALA A 1 409 ? 25.489 -3.623 -11.086 1.00 87.00 409 ALA A N 1
ATOM 2959 C CA . ALA A 1 409 ? 25.667 -4.401 -12.311 1.00 87.00 409 ALA A CA 1
ATOM 2960 C C . ALA A 1 409 ? 25.397 -3.596 -13.596 1.00 87.00 409 ALA A C 1
ATOM 2962 O O . ALA A 1 409 ? 25.866 -3.987 -14.661 1.00 87.00 409 ALA A O 1
ATOM 2963 N N . ARG A 1 410 ? 24.682 -2.468 -13.506 1.00 80.25 410 ARG A N 1
ATOM 2964 C CA . ARG A 1 410 ? 24.420 -1.579 -14.646 1.00 80.25 410 ARG A CA 1
ATOM 2965 C C . ARG A 1 410 ? 25.533 -0.576 -14.942 1.00 80.25 410 ARG A C 1
ATOM 2967 O O . ARG A 1 410 ? 25.465 0.133 -15.936 1.00 80.25 410 ARG A O 1
ATOM 2974 N N . GLY A 1 411 ? 26.528 -0.431 -14.064 1.00 67.81 411 GLY A N 1
ATOM 2975 C CA . GLY A 1 411 ? 27.661 0.476 -14.296 1.00 67.81 411 GLY A CA 1
ATOM 2976 C C . GLY A 1 411 ? 27.293 1.957 -14.499 1.00 67.81 411 GLY A C 1
ATOM 2977 O O . GLY A 1 411 ? 28.082 2.703 -15.066 1.00 67.81 411 GLY A O 1
ATOM 2978 N N . GLY A 1 412 ? 26.106 2.389 -14.056 1.00 65.38 412 GLY A N 1
ATOM 2979 C CA . GLY A 1 412 ? 25.597 3.753 -14.250 1.00 65.38 412 GLY A CA 1
ATOM 2980 C C . GLY A 1 412 ? 24.792 3.972 -15.538 1.00 65.38 412 GLY A C 1
ATOM 2981 O O . GLY A 1 412 ? 24.103 4.987 -15.638 1.00 65.38 412 GLY A O 1
ATOM 2982 N N . ASP A 1 413 ? 24.799 3.020 -16.474 1.00 66.38 413 ASP A N 1
ATOM 2983 C CA . ASP A 1 413 ? 23.924 3.031 -17.644 1.00 66.38 413 ASP A CA 1
ATOM 2984 C C . ASP A 1 413 ? 22.543 2.483 -17.262 1.00 66.38 413 ASP A C 1
ATOM 2986 O O . ASP A 1 413 ? 22.361 1.295 -17.019 1.00 66.38 413 ASP A O 1
ATOM 2990 N N . ARG A 1 414 ? 21.534 3.354 -17.176 1.00 66.50 414 ARG A N 1
ATOM 2991 C CA . ARG A 1 414 ? 20.175 2.936 -16.797 1.00 66.50 414 ARG A CA 1
ATOM 2992 C C . ARG A 1 414 ? 19.419 2.208 -17.915 1.00 66.50 414 ARG A C 1
ATOM 2994 O O . ARG A 1 414 ? 18.352 1.668 -17.628 1.00 66.50 414 ARG A O 1
ATOM 3001 N N . THR A 1 415 ? 19.961 2.176 -19.133 1.00 64.06 415 THR A N 1
ATOM 3002 C CA . THR A 1 415 ? 19.350 1.527 -20.306 1.00 64.06 415 THR A CA 1
ATOM 3003 C C . THR A 1 415 ? 19.721 0.042 -20.411 1.00 64.06 415 THR A C 1
ATOM 3005 O O . THR A 1 415 ? 18.971 -0.758 -20.983 1.00 64.06 415 THR A O 1
ATOM 3008 N N . THR A 1 416 ? 20.834 -0.365 -19.784 1.00 64.88 416 THR A N 1
ATOM 3009 C CA . THR A 1 416 ? 21.338 -1.744 -19.780 1.00 64.88 416 THR A CA 1
ATOM 3010 C C . THR A 1 416 ? 21.319 -2.366 -18.376 1.00 64.88 416 THR A C 1
ATOM 3012 O O . THR A 1 416 ? 21.544 -1.711 -17.366 1.00 64.88 416 THR A O 1
ATOM 3015 N N . GLY A 1 417 ? 21.005 -3.663 -18.287 1.00 77.06 417 GLY A N 1
ATOM 3016 C CA . GLY A 1 417 ? 20.863 -4.391 -17.016 1.00 77.06 417 GLY A CA 1
ATOM 3017 C C . GLY A 1 417 ? 19.463 -4.319 -16.384 1.00 77.06 417 GLY A C 1
ATOM 3018 O O . GLY A 1 417 ? 18.518 -3.788 -16.964 1.00 77.06 417 GLY A O 1
ATOM 3019 N N . GLY A 1 418 ? 19.296 -4.949 -15.219 1.00 88.06 418 GLY A N 1
ATOM 3020 C CA . GLY A 1 418 ? 17.970 -5.210 -14.641 1.00 88.06 418 GLY A CA 1
ATOM 3021 C C . GLY A 1 418 ? 17.457 -4.086 -13.751 1.00 88.06 418 GLY A C 1
ATOM 3022 O O . GLY A 1 418 ? 18.209 -3.644 -12.902 1.00 88.06 418 GLY A O 1
ATOM 3023 N N . ARG A 1 419 ? 16.212 -3.630 -13.922 1.00 93.56 419 ARG A N 1
ATOM 3024 C CA . ARG A 1 419 ? 15.537 -2.461 -13.305 1.00 93.56 419 ARG A CA 1
ATOM 3025 C C . ARG A 1 419 ? 15.112 -2.678 -11.850 1.00 93.56 419 ARG A C 1
ATOM 3027 O O . ARG A 1 419 ? 14.746 -3.785 -11.483 1.00 93.56 419 ARG A O 1
ATOM 3034 N N . VAL A 1 420 ? 15.084 -1.620 -11.034 1.00 96.31 420 VAL A N 1
ATOM 3035 C CA . VAL A 1 420 ? 14.465 -1.634 -9.698 1.00 96.31 420 VAL A CA 1
ATOM 3036 C C . VAL A 1 420 ? 13.046 -1.099 -9.825 1.00 96.31 420 VAL A C 1
ATOM 3038 O O . VAL A 1 420 ? 12.839 0.105 -9.980 1.00 96.31 420 VAL A O 1
ATOM 3041 N N . ILE A 1 421 ? 12.065 -1.995 -9.772 1.00 98.06 421 ILE A N 1
ATOM 3042 C CA . ILE A 1 421 ? 10.654 -1.650 -9.935 1.00 98.06 421 ILE A CA 1
ATOM 3043 C C . ILE A 1 421 ? 9.954 -1.808 -8.589 1.00 98.06 421 ILE A C 1
ATOM 3045 O O . ILE A 1 421 ? 9.873 -2.902 -8.032 1.00 98.06 421 ILE A O 1
ATOM 3049 N N . ALA A 1 422 ? 9.444 -0.706 -8.052 1.00 98.62 422 ALA A N 1
ATOM 3050 C CA . ALA A 1 422 ? 8.662 -0.726 -6.826 1.00 98.62 422 ALA A CA 1
ATOM 3051 C C . ALA A 1 422 ? 7.232 -1.198 -7.118 1.00 98.62 422 ALA A C 1
ATOM 3053 O O . ALA A 1 422 ? 6.590 -0.716 -8.051 1.00 98.62 422 ALA A O 1
ATOM 3054 N N . VAL A 1 423 ? 6.715 -2.117 -6.304 1.00 98.69 423 VAL A N 1
ATOM 3055 C CA . VAL A 1 423 ? 5.319 -2.563 -6.363 1.00 98.69 423 VAL A CA 1
ATOM 3056 C C . VAL A 1 423 ? 4.526 -1.806 -5.300 1.00 98.69 423 VAL A C 1
ATOM 3058 O O . VAL A 1 423 ? 4.487 -2.182 -4.128 1.00 98.69 423 VAL A O 1
ATOM 3061 N N . GLY A 1 424 ? 3.914 -0.707 -5.729 1.00 96.19 424 GLY A N 1
ATOM 3062 C CA . GLY A 1 424 ? 3.128 0.213 -4.917 1.00 96.19 424 GLY A CA 1
ATOM 3063 C C . GLY A 1 424 ? 3.913 1.424 -4.412 1.00 96.19 424 GLY A C 1
ATOM 3064 O O . GLY A 1 424 ? 5.123 1.378 -4.178 1.00 96.19 424 GLY A O 1
ATOM 3065 N N . THR A 1 425 ? 3.190 2.520 -4.180 1.00 94.19 425 THR A N 1
ATOM 3066 C CA . THR A 1 425 ? 3.726 3.782 -3.634 1.00 94.19 425 THR A CA 1
ATOM 3067 C C . THR A 1 425 ? 4.363 3.595 -2.252 1.00 94.19 425 THR A C 1
ATOM 3069 O O . THR A 1 425 ? 5.346 4.251 -1.910 1.00 94.19 425 THR A O 1
ATOM 3072 N N . THR A 1 426 ? 3.875 2.625 -1.474 1.00 94.56 426 THR A N 1
ATOM 3073 C CA . THR A 1 426 ? 4.454 2.232 -0.183 1.00 94.56 426 THR A CA 1
ATOM 3074 C C . THR A 1 426 ? 5.876 1.692 -0.319 1.00 94.56 426 THR A C 1
ATOM 3076 O O . THR A 1 426 ? 6.740 2.005 0.498 1.00 94.56 426 THR A O 1
ATOM 3079 N N . ALA A 1 427 ? 6.143 0.897 -1.362 1.00 97.44 427 ALA A N 1
ATOM 3080 C CA . ALA A 1 427 ? 7.471 0.344 -1.605 1.00 97.44 427 ALA A CA 1
ATOM 3081 C C . ALA A 1 427 ? 8.458 1.437 -2.035 1.00 97.44 427 ALA A C 1
ATOM 3083 O O . ALA A 1 427 ? 9.597 1.436 -1.571 1.00 97.44 427 ALA A O 1
ATOM 3084 N N . VAL A 1 428 ? 8.000 2.413 -2.831 1.00 96.81 428 VAL A N 1
ATOM 3085 C CA . VAL A 1 428 ? 8.790 3.608 -3.172 1.00 96.81 428 VAL A CA 1
ATOM 3086 C C . VAL A 1 428 ? 9.191 4.359 -1.906 1.00 96.81 428 VAL A C 1
ATOM 3088 O O . VAL A 1 428 ? 10.378 4.576 -1.692 1.00 96.81 428 VAL A O 1
ATOM 3091 N N . ARG A 1 429 ? 8.234 4.709 -1.033 1.00 95.19 429 ARG A N 1
ATOM 3092 C CA . ARG A 1 429 ? 8.522 5.468 0.200 1.00 95.19 429 ARG A CA 1
ATOM 3093 C C . ARG A 1 429 ? 9.517 4.753 1.102 1.00 95.19 429 ARG A C 1
ATOM 3095 O O . ARG A 1 429 ? 10.483 5.376 1.535 1.00 95.19 429 ARG A O 1
ATOM 3102 N N . ALA A 1 430 ? 9.321 3.462 1.358 1.00 97.00 430 ALA A N 1
ATOM 3103 C CA . ALA A 1 430 ? 10.228 2.689 2.203 1.00 97.00 430 ALA A CA 1
ATOM 3104 C C . ALA A 1 430 ? 11.647 2.621 1.615 1.00 97.00 430 ALA A C 1
ATOM 3106 O O . ALA A 1 430 ? 12.625 2.855 2.325 1.00 97.00 430 ALA A O 1
ATOM 3107 N N . LEU A 1 431 ? 11.766 2.353 0.312 1.00 97.38 431 LEU A N 1
ATOM 3108 C CA . LEU A 1 431 ? 13.062 2.228 -0.350 1.00 97.38 431 LEU A CA 1
ATOM 3109 C C . LEU A 1 431 ? 13.797 3.572 -0.445 1.00 97.38 431 LEU A C 1
ATOM 3111 O O . LEU A 1 431 ? 14.991 3.645 -0.169 1.00 97.38 431 LEU A O 1
ATOM 3115 N N . GLU A 1 432 ? 13.079 4.644 -0.776 1.00 96.31 432 GLU A N 1
ATOM 3116 C CA . GLU A 1 432 ? 13.621 6.002 -0.865 1.00 96.31 432 GLU A CA 1
ATOM 3117 C C . GLU A 1 432 ? 13.961 6.602 0.506 1.00 96.31 432 GLU A C 1
ATOM 3119 O O . GLU A 1 432 ? 14.821 7.477 0.576 1.00 96.31 432 GLU A O 1
ATOM 3124 N N . SER A 1 433 ? 13.331 6.124 1.585 1.00 96.69 433 SER A N 1
ATOM 3125 C CA . SER A 1 433 ? 13.707 6.469 2.967 1.00 96.69 433 SER A CA 1
ATOM 3126 C C . SER A 1 433 ? 14.995 5.769 3.402 1.00 96.69 433 SER A C 1
ATOM 3128 O O . SER A 1 433 ? 15.758 6.303 4.198 1.00 96.69 433 SER A O 1
ATOM 3130 N N . ALA A 1 434 ? 15.252 4.574 2.867 1.00 97.81 434 ALA A N 1
ATOM 3131 C CA . ALA A 1 434 ? 16.477 3.816 3.105 1.00 97.81 434 ALA A CA 1
ATOM 3132 C C . ALA A 1 434 ? 17.651 4.246 2.202 1.00 97.81 434 ALA A C 1
ATOM 3134 O O . ALA A 1 434 ? 18.773 3.760 2.372 1.00 97.81 434 ALA A O 1
ATOM 3135 N N . ALA A 1 435 ? 17.404 5.123 1.227 1.00 96.44 435 ALA A N 1
ATOM 3136 C CA . ALA A 1 435 ? 18.399 5.583 0.270 1.00 96.44 435 ALA A CA 1
ATOM 3137 C C . ALA A 1 435 ? 19.204 6.766 0.824 1.00 96.44 435 ALA A C 1
ATOM 3139 O O . ALA A 1 435 ? 18.646 7.803 1.179 1.00 96.44 435 ALA A O 1
ATOM 3140 N N . GLY A 1 436 ? 20.531 6.636 0.846 1.00 91.88 436 GLY A N 1
ATOM 3141 C CA . GLY A 1 436 ? 21.418 7.754 1.167 1.00 91.88 436 GLY A CA 1
ATOM 3142 C C . GLY A 1 436 ? 21.537 8.766 0.025 1.00 91.88 436 GLY A C 1
ATOM 3143 O O . GLY A 1 436 ? 21.092 8.531 -1.101 1.00 91.88 436 GLY A O 1
ATOM 3144 N N . ALA A 1 437 ? 22.197 9.894 0.300 1.00 88.81 437 ALA A N 1
ATOM 3145 C CA . ALA A 1 437 ? 22.507 10.904 -0.716 1.00 88.81 437 ALA A CA 1
ATOM 3146 C C . ALA A 1 437 ? 23.400 10.359 -1.849 1.00 88.81 437 ALA A C 1
ATOM 3148 O O . ALA A 1 437 ? 23.292 10.807 -2.984 1.00 88.81 437 ALA A O 1
ATOM 3149 N N . ASP A 1 438 ? 24.209 9.341 -1.551 1.00 88.75 438 ASP A N 1
ATOM 3150 C CA . ASP A 1 438 ? 25.015 8.567 -2.503 1.00 88.75 438 ASP A CA 1
ATOM 3151 C C . ASP A 1 438 ? 24.190 7.614 -3.388 1.00 88.75 438 ASP A C 1
ATOM 3153 O O . ASP A 1 438 ? 24.730 6.915 -4.243 1.00 88.75 438 ASP A O 1
ATOM 3157 N N . GLY A 1 439 ? 22.873 7.552 -3.176 1.00 89.06 439 GLY A N 1
ATOM 3158 C CA . GLY A 1 439 ? 21.972 6.665 -3.895 1.00 89.06 439 GLY A CA 1
ATOM 3159 C C . GLY A 1 439 ? 22.113 5.194 -3.508 1.00 89.06 439 GLY A C 1
ATOM 3160 O O . GLY A 1 439 ? 21.550 4.356 -4.209 1.00 89.06 439 GLY 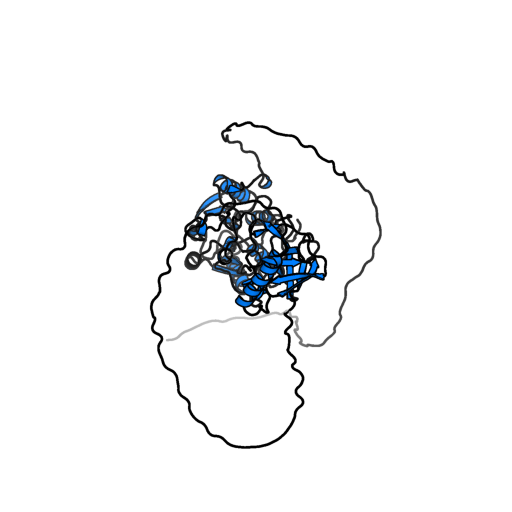A O 1
ATOM 3161 N N . LEU A 1 440 ? 22.839 4.852 -2.437 1.00 95.00 440 LEU A N 1
ATOM 3162 C CA . LEU A 1 440 ? 22.914 3.485 -1.919 1.00 95.00 440 LEU A CA 1
ATOM 3163 C C . LEU A 1 440 ? 21.789 3.225 -0.917 1.00 95.00 440 LEU A C 1
ATOM 3165 O O . LEU A 1 440 ? 21.560 4.018 0.001 1.00 95.00 440 LEU A O 1
ATOM 3169 N N . VAL A 1 441 ? 21.122 2.080 -1.064 1.00 98.00 441 VAL A N 1
ATOM 3170 C CA . VAL A 1 441 ? 20.117 1.602 -0.107 1.00 98.00 441 VAL A CA 1
ATOM 3171 C C . VAL A 1 441 ? 20.823 0.991 1.094 1.00 98.00 441 VAL A C 1
ATOM 3173 O O . VAL A 1 441 ? 21.707 0.150 0.933 1.00 98.00 441 VAL A O 1
ATOM 3176 N N . ARG A 1 442 ? 20.436 1.387 2.305 1.00 98.25 442 ARG A N 1
ATOM 3177 C CA . ARG A 1 442 ? 20.987 0.852 3.556 1.00 98.25 442 ARG A CA 1
ATOM 3178 C C . ARG A 1 442 ? 19.925 0.057 4.313 1.00 98.25 442 ARG A C 1
ATOM 3180 O O . ARG A 1 442 ? 18.758 0.440 4.284 1.00 98.25 442 ARG A O 1
ATOM 3187 N N . PRO A 1 443 ? 20.300 -1.035 5.001 1.00 98.56 443 PRO A N 1
ATOM 3188 C CA . PRO A 1 443 ? 19.371 -1.701 5.898 1.00 98.56 443 PRO A CA 1
ATOM 3189 C C . PRO A 1 443 ? 18.970 -0.751 7.022 1.00 98.56 443 PRO A C 1
ATOM 3191 O O . PRO A 1 443 ? 19.827 -0.145 7.665 1.00 98.56 443 PRO A O 1
ATOM 3194 N N . VAL A 1 444 ? 17.670 -0.624 7.255 1.00 98.00 444 VAL A N 1
ATOM 3195 C CA . VAL A 1 444 ? 17.127 0.278 8.270 1.00 98.00 444 VAL A CA 1
ATOM 3196 C C . VAL A 1 444 ? 15.757 -0.208 8.711 1.00 98.00 444 VAL A C 1
ATOM 3198 O O . VAL A 1 444 ? 14.979 -0.704 7.900 1.00 98.00 444 VAL A O 1
ATOM 3201 N N . ALA A 1 445 ? 15.458 -0.046 9.995 1.00 96.00 445 ALA A N 1
ATOM 3202 C CA . ALA A 1 445 ? 14.116 -0.163 10.541 1.00 96.00 445 ALA A CA 1
ATOM 3203 C C . ALA A 1 445 ? 13.823 1.097 11.356 1.00 96.00 445 ALA A C 1
ATOM 3205 O O . ALA A 1 445 ? 14.697 1.592 12.069 1.00 96.00 445 ALA A O 1
ATOM 3206 N N . GLY A 1 446 ? 12.613 1.629 11.238 1.00 94.38 446 GLY A N 1
ATOM 3207 C CA . GLY A 1 446 ? 12.257 2.878 11.894 1.00 94.38 446 GLY A CA 1
ATOM 3208 C C . GLY A 1 446 ? 10.944 3.445 11.385 1.00 94.38 446 GLY A C 1
ATOM 3209 O O . GLY A 1 446 ? 10.017 2.702 11.061 1.00 94.38 446 GLY A O 1
ATOM 3210 N N . TRP A 1 447 ? 10.886 4.769 11.324 1.00 93.75 447 TRP A N 1
ATOM 3211 C CA . TRP A 1 447 ? 9.710 5.530 10.923 1.00 93.75 447 TRP A CA 1
ATOM 3212 C C . TRP A 1 447 ? 10.013 6.343 9.672 1.00 93.75 447 TRP A C 1
ATOM 3214 O O . TRP A 1 447 ? 11.118 6.865 9.532 1.00 93.75 447 TRP A O 1
ATOM 3224 N N . THR A 1 448 ? 9.040 6.445 8.773 1.00 91.94 448 THR A N 1
ATOM 3225 C CA . THR A 1 448 ? 9.115 7.309 7.596 1.00 91.94 448 THR A CA 1
ATOM 3226 C C . THR A 1 448 ? 7.881 8.190 7.499 1.00 91.94 448 THR A C 1
ATOM 3228 O O . THR A 1 448 ? 6.746 7.716 7.504 1.00 91.94 448 THR A O 1
ATOM 3231 N N . ASP A 1 449 ? 8.120 9.486 7.385 1.00 88.19 449 ASP A N 1
ATOM 3232 C CA . ASP A 1 449 ? 7.177 10.534 7.001 1.00 88.19 449 ASP A CA 1
ATOM 3233 C C . ASP A 1 449 ? 7.509 11.073 5.597 1.00 88.19 449 ASP A C 1
ATOM 3235 O O . ASP A 1 449 ? 7.020 12.122 5.184 1.00 88.19 449 ASP A O 1
ATOM 3239 N N . LEU A 1 450 ? 8.348 10.346 4.844 1.00 89.25 450 LEU A N 1
ATOM 3240 C CA . LEU A 1 450 ? 8.856 10.797 3.559 1.00 89.25 450 LEU A CA 1
ATOM 3241 C C . LEU A 1 450 ? 7.716 11.028 2.565 1.00 89.25 450 LEU A C 1
ATOM 3243 O O . LEU A 1 450 ? 6.933 10.115 2.267 1.00 89.25 450 LEU A O 1
ATOM 3247 N N . VAL A 1 451 ? 7.733 12.217 1.967 1.00 86.69 451 VAL A N 1
ATOM 3248 C CA . VAL A 1 451 ? 6.893 12.593 0.833 1.00 86.69 451 VAL A CA 1
ATOM 3249 C C . VAL A 1 451 ? 7.760 12.729 -0.407 1.00 86.69 451 VAL A C 1
ATOM 3251 O O . VAL A 1 451 ? 8.759 13.443 -0.427 1.00 86.69 451 VAL A O 1
ATOM 3254 N N . VAL A 1 452 ? 7.382 12.004 -1.457 1.00 87.62 452 VAL A N 1
ATOM 3255 C CA . VAL A 1 452 ? 8.081 12.037 -2.741 1.00 87.62 452 VAL A CA 1
ATOM 3256 C C . VAL A 1 452 ? 7.352 13.007 -3.662 1.00 87.62 452 VAL A C 1
ATOM 3258 O O . VAL A 1 452 ? 6.214 12.754 -4.052 1.00 87.62 452 VAL A O 1
ATOM 3261 N N . THR A 1 453 ? 8.025 14.101 -4.008 1.00 88.44 453 THR A N 1
ATOM 3262 C CA . THR A 1 453 ? 7.536 15.136 -4.928 1.00 88.44 453 THR A CA 1
ATOM 3263 C C . THR A 1 453 ? 8.363 15.151 -6.216 1.00 88.44 453 THR A C 1
ATOM 3265 O O . THR A 1 453 ? 9.491 14.649 -6.216 1.00 88.44 453 THR A O 1
ATOM 3268 N N . PRO A 1 454 ? 7.873 15.747 -7.321 1.00 86.06 454 PRO A N 1
ATOM 3269 C CA . PRO A 1 454 ? 8.651 15.871 -8.555 1.00 86.06 454 PRO A CA 1
ATOM 3270 C C . PRO A 1 454 ? 9.946 16.669 -8.378 1.00 86.06 454 PRO A C 1
ATOM 3272 O O . PRO A 1 454 ? 10.941 16.360 -9.029 1.00 86.06 454 PRO A O 1
ATOM 3275 N N . ARG A 1 455 ? 9.945 17.666 -7.478 1.00 84.19 455 ARG A N 1
ATOM 3276 C CA . ARG A 1 455 ? 11.124 18.477 -7.138 1.00 84.19 455 ARG A CA 1
ATOM 3277 C C . ARG A 1 455 ? 12.223 17.613 -6.522 1.00 84.19 455 ARG A C 1
ATOM 3279 O O . ARG A 1 455 ? 13.351 17.672 -6.992 1.00 84.19 455 ARG A O 1
ATOM 3286 N N . ARG A 1 456 ? 11.867 16.771 -5.543 1.00 86.12 456 ARG A N 1
ATOM 3287 C CA . ARG A 1 456 ? 12.781 15.797 -4.928 1.00 86.12 456 ARG A CA 1
ATOM 3288 C C . ARG A 1 456 ? 13.161 14.675 -5.902 1.00 86.12 456 ARG A C 1
ATOM 3290 O O . ARG A 1 456 ? 14.301 14.232 -5.943 1.00 86.12 456 ARG A O 1
ATOM 3297 N N . GLY A 1 457 ? 12.210 14.134 -6.653 1.00 87.25 457 GLY A N 1
ATOM 3298 C CA . GLY A 1 457 ? 12.436 12.944 -7.472 1.00 87.25 457 GLY A CA 1
ATOM 3299 C C . GLY A 1 457 ? 12.688 11.666 -6.653 1.00 87.25 457 GLY A C 1
ATOM 3300 O O . GLY A 1 457 ? 12.462 11.608 -5.438 1.00 87.25 457 GLY A O 1
ATOM 3301 N N . VAL A 1 458 ? 13.176 10.629 -7.341 1.00 91.62 458 VAL A N 1
ATOM 3302 C CA . VAL A 1 458 ? 13.568 9.321 -6.783 1.00 91.62 458 VAL A CA 1
ATOM 3303 C C . VAL A 1 458 ? 15.020 8.984 -7.136 1.00 91.62 458 VAL A C 1
ATOM 3305 O O . VAL A 1 458 ? 15.488 9.298 -8.236 1.00 91.62 458 VAL A O 1
ATOM 3308 N N . ARG A 1 459 ? 15.739 8.336 -6.210 1.00 90.75 459 ARG A N 1
ATOM 3309 C CA . ARG A 1 459 ? 17.162 7.970 -6.366 1.00 90.75 459 ARG A CA 1
ATOM 3310 C C . ARG A 1 459 ? 17.375 6.525 -6.809 1.00 90.75 459 ARG A C 1
ATOM 3312 O O . ARG A 1 459 ? 18.365 6.216 -7.485 1.00 90.75 459 ARG A O 1
ATOM 3319 N N . VAL A 1 460 ? 16.498 5.634 -6.359 1.00 92.62 460 VAL A N 1
ATOM 3320 C CA . VAL A 1 460 ? 16.696 4.182 -6.432 1.00 92.62 460 VAL A CA 1
ATOM 3321 C C . VAL A 1 460 ? 15.756 3.543 -7.439 1.00 92.62 460 VAL A C 1
ATOM 3323 O O . VAL A 1 460 ? 16.175 2.646 -8.164 1.00 92.62 460 VAL A O 1
ATOM 3326 N N . VAL A 1 461 ? 14.505 3.998 -7.471 1.00 94.00 461 VAL A N 1
ATOM 3327 C CA . VAL A 1 461 ? 13.435 3.388 -8.263 1.00 94.00 461 VAL A CA 1
ATOM 3328 C C . VAL A 1 461 ? 13.536 3.787 -9.739 1.00 94.00 461 VAL A C 1
ATOM 3330 O O . VAL A 1 461 ? 13.608 4.970 -10.067 1.00 94.00 461 VAL A O 1
ATOM 3333 N N . ASP A 1 462 ? 13.493 2.793 -10.629 1.00 92.88 462 ASP A N 1
ATOM 3334 C CA . ASP A 1 462 ? 13.482 2.966 -12.090 1.00 92.88 462 ASP A CA 1
ATOM 3335 C C . ASP A 1 462 ? 12.070 2.846 -12.691 1.00 92.88 462 ASP A C 1
ATOM 3337 O O . ASP A 1 462 ? 11.808 3.299 -13.806 1.00 92.88 462 ASP A O 1
ATOM 3341 N N . GLY A 1 463 ? 11.150 2.217 -11.960 1.00 95.25 463 GLY A N 1
ATOM 3342 C CA . GLY A 1 463 ? 9.760 2.068 -12.366 1.00 95.25 463 GLY A CA 1
ATOM 3343 C C . GLY A 1 463 ? 8.837 1.772 -11.192 1.00 95.25 463 GLY A C 1
ATOM 3344 O O . GLY A 1 463 ? 9.268 1.342 -10.124 1.00 95.25 463 GLY A O 1
ATOM 3345 N N . LEU A 1 464 ? 7.549 1.999 -11.396 1.00 97.75 464 LEU A N 1
ATOM 3346 C CA . LEU A 1 464 ? 6.513 1.830 -10.389 1.00 97.75 464 LEU A CA 1
ATOM 3347 C C . LEU A 1 464 ? 5.351 1.045 -10.988 1.00 97.75 464 LEU A C 1
ATOM 3349 O O . LEU A 1 464 ? 4.764 1.458 -11.981 1.00 97.75 464 LEU A O 1
ATOM 3353 N N . LEU A 1 465 ? 4.994 -0.062 -10.350 1.00 98.44 465 LEU A N 1
ATOM 3354 C CA . LEU A 1 465 ? 3.731 -0.750 -10.573 1.00 98.44 465 LEU A CA 1
ATOM 3355 C C . LEU A 1 465 ? 2.739 -0.276 -9.505 1.00 98.44 465 LEU A C 1
ATOM 3357 O O . LEU A 1 465 ? 3.010 -0.421 -8.315 1.00 98.44 465 LEU A O 1
ATOM 3361 N N . THR A 1 466 ? 1.618 0.321 -9.895 1.00 97.06 466 THR A N 1
ATOM 3362 C CA . THR A 1 466 ? 0.676 0.982 -8.975 1.00 97.06 466 THR A CA 1
ATOM 3363 C C . THR A 1 466 ? -0.767 0.845 -9.456 1.00 97.06 466 THR A C 1
ATOM 3365 O O . THR A 1 466 ? -0.988 0.535 -10.618 1.00 97.06 466 THR A O 1
ATOM 3368 N N . GLY A 1 467 ? -1.758 1.059 -8.590 1.00 94.62 467 GLY A N 1
ATOM 3369 C CA . GLY A 1 467 ? -3.141 1.263 -9.043 1.00 94.62 467 GLY A CA 1
ATOM 3370 C C . GLY A 1 467 ? -3.327 2.635 -9.704 1.00 94.62 467 GLY A C 1
ATOM 3371 O O . GLY A 1 467 ? -2.424 3.475 -9.667 1.00 94.62 467 GLY A O 1
ATOM 3372 N N . LEU A 1 468 ? -4.508 2.880 -10.271 1.00 93.25 468 LEU A N 1
ATOM 3373 C CA . LEU A 1 468 ? -4.905 4.204 -10.759 1.00 93.25 468 LEU A CA 1
ATOM 3374 C C . LEU A 1 468 ? -5.469 5.052 -9.607 1.00 93.25 468 LEU A C 1
ATOM 3376 O O . LEU A 1 468 ? -6.398 4.637 -8.910 1.00 93.25 468 LEU A O 1
ATOM 3380 N N . HIS A 1 469 ? -4.889 6.239 -9.415 1.00 88.69 469 HIS A N 1
ATOM 3381 C CA . HIS A 1 469 ? -5.196 7.163 -8.312 1.00 88.69 469 HIS A CA 1
ATOM 3382 C C . HIS A 1 469 ? -5.883 8.411 -8.830 1.00 88.69 469 HIS A C 1
ATOM 3384 O O . HIS A 1 469 ? -5.434 8.951 -9.837 1.00 88.69 469 HIS A O 1
ATOM 3390 N N . GLU A 1 470 ? -6.884 8.925 -8.117 1.00 82.19 470 GLU A N 1
ATOM 3391 C CA . GLU A 1 470 ? -7.578 10.150 -8.522 1.00 82.19 470 GLU A CA 1
ATOM 3392 C C . GLU A 1 470 ? -6.626 11.331 -8.812 1.00 82.19 470 GLU A C 1
ATOM 3394 O O . GLU A 1 470 ? -5.689 11.533 -8.040 1.00 82.19 470 GLU A O 1
ATOM 3399 N N . PRO A 1 471 ? -6.908 12.168 -9.838 1.00 70.50 471 PRO A N 1
ATOM 3400 C CA . PRO A 1 471 ? -6.141 13.355 -10.257 1.00 70.50 471 PRO A CA 1
ATOM 3401 C C . PRO A 1 471 ? -5.790 14.396 -9.176 1.00 70.50 471 PRO A C 1
ATOM 3403 O O . PRO A 1 471 ? -4.981 15.287 -9.423 1.00 70.50 471 PRO A O 1
ATOM 3406 N N . ARG A 1 472 ? -6.391 14.317 -7.986 1.00 65.94 472 ARG A N 1
ATOM 3407 C CA . ARG A 1 472 ? -6.103 15.204 -6.844 1.00 65.94 472 ARG A CA 1
ATOM 3408 C C . ARG A 1 472 ? -5.365 14.505 -5.699 1.00 65.94 472 ARG A C 1
ATOM 3410 O O . ARG A 1 472 ? -4.987 15.148 -4.729 1.00 65.94 472 ARG A O 1
ATOM 3417 N N . ALA A 1 473 ? -5.125 13.200 -5.800 1.00 66.88 473 ALA A N 1
ATOM 3418 C CA . ALA A 1 473 ? -4.451 12.442 -4.759 1.00 66.88 473 ALA A CA 1
ATOM 3419 C C . ALA A 1 473 ? -2.976 12.855 -4.626 1.00 66.88 473 ALA A C 1
ATOM 3421 O O . ALA A 1 473 ? -2.254 12.984 -5.616 1.00 66.88 473 ALA A O 1
ATOM 3422 N N . SER A 1 474 ? -2.492 12.950 -3.385 1.00 65.44 474 SER A N 1
ATOM 3423 C CA . SER A 1 474 ? -1.087 13.251 -3.065 1.00 65.44 474 SER A CA 1
ATOM 3424 C C . SER A 1 474 ? -0.090 12.267 -3.697 1.00 65.44 474 SER A C 1
ATOM 3426 O O . SER A 1 474 ? 1.053 12.629 -3.974 1.00 65.44 474 SER A O 1
ATOM 3428 N N . HIS A 1 475 ? -0.522 11.039 -4.007 1.00 75.31 475 HIS A N 1
ATOM 3429 C CA . HIS A 1 475 ? 0.283 10.040 -4.711 1.00 75.31 475 HIS A CA 1
ATOM 3430 C C . HIS A 1 475 ? 0.711 10.463 -6.122 1.00 75.31 475 HIS A C 1
ATOM 3432 O O . HIS A 1 475 ? 1.741 9.988 -6.597 1.00 75.31 475 HIS A O 1
ATOM 3438 N N . LEU A 1 476 ? -0.011 11.365 -6.792 1.00 82.88 476 LEU A N 1
ATOM 3439 C CA . LEU A 1 476 ? 0.353 11.792 -8.147 1.00 82.88 476 LEU A CA 1
ATOM 3440 C C . LEU A 1 476 ? 1.698 12.493 -8.208 1.00 82.88 476 LEU A C 1
ATOM 3442 O O . LEU A 1 476 ? 2.430 12.295 -9.171 1.00 82.88 476 LEU A O 1
ATOM 3446 N N . LEU A 1 477 ? 2.052 13.236 -7.159 1.00 86.38 477 LEU A N 1
ATOM 3447 C CA . LEU A 1 477 ? 3.365 13.861 -7.035 1.00 86.38 477 LEU A CA 1
ATOM 3448 C C . LEU A 1 477 ? 4.483 12.810 -7.096 1.00 86.38 477 LEU A C 1
ATOM 3450 O O . LEU A 1 477 ? 5.503 13.019 -7.749 1.00 86.38 477 LEU A O 1
ATOM 3454 N N . MET A 1 478 ? 4.265 11.645 -6.483 1.00 90.19 478 MET A N 1
ATOM 3455 C CA . MET A 1 478 ? 5.204 10.527 -6.528 1.00 90.19 478 MET A CA 1
ATOM 3456 C C . MET A 1 478 ? 5.209 9.829 -7.888 1.00 90.19 478 MET A C 1
ATOM 3458 O O . MET A 1 478 ? 6.277 9.489 -8.391 1.00 90.19 478 MET A O 1
ATOM 3462 N N . LEU A 1 479 ? 4.041 9.608 -8.496 1.00 92.12 479 LEU A N 1
ATOM 3463 C CA . LEU A 1 479 ? 3.956 9.010 -9.833 1.00 92.12 479 LEU A CA 1
ATOM 3464 C C . LEU A 1 479 ? 4.665 9.901 -10.868 1.00 92.12 479 LEU A C 1
ATOM 3466 O O . LEU A 1 479 ? 5.447 9.401 -11.677 1.00 92.12 479 LEU A O 1
ATOM 3470 N N . GLU A 1 480 ? 4.468 11.219 -10.787 1.00 90.69 480 GLU A N 1
ATOM 3471 C CA . GLU A 1 480 ? 5.168 12.213 -11.602 1.00 90.69 480 GLU A CA 1
ATOM 3472 C C . GLU A 1 480 ? 6.678 12.218 -11.315 1.00 90.69 480 GLU A C 1
ATOM 3474 O O . GLU A 1 480 ? 7.470 12.272 -12.254 1.00 90.69 480 GLU A O 1
ATOM 3479 N N . ALA A 1 481 ? 7.098 12.090 -10.052 1.00 90.19 481 ALA A N 1
ATOM 3480 C CA . ALA A 1 481 ? 8.511 11.980 -9.680 1.00 90.19 481 ALA A CA 1
ATOM 3481 C C . ALA A 1 481 ? 9.202 10.733 -10.266 1.00 90.19 481 ALA A C 1
ATOM 3483 O O . ALA A 1 481 ? 10.403 10.772 -10.541 1.00 90.19 481 ALA A O 1
ATOM 3484 N N . VAL A 1 482 ? 8.465 9.631 -10.449 1.00 91.62 482 VAL A N 1
ATOM 3485 C CA . VAL A 1 482 ? 8.991 8.379 -11.019 1.00 91.62 482 VAL A CA 1
ATOM 3486 C C . VAL A 1 482 ? 9.012 8.418 -12.549 1.00 91.62 482 VAL A C 1
ATOM 3488 O O . VAL A 1 482 ? 10.034 8.100 -13.155 1.00 91.62 482 VAL A O 1
ATOM 3491 N N . ALA A 1 483 ? 7.893 8.783 -13.178 1.00 90.69 483 ALA A N 1
ATOM 3492 C CA . ALA A 1 483 ? 7.687 8.600 -14.619 1.00 90.69 483 ALA A CA 1
ATOM 3493 C C . ALA A 1 483 ? 7.819 9.886 -15.444 1.00 90.69 483 ALA A C 1
ATOM 3495 O O . ALA A 1 483 ? 8.035 9.833 -16.653 1.00 90.69 483 ALA A O 1
ATOM 3496 N N . GLY A 1 484 ? 7.682 11.042 -14.798 1.00 89.44 484 GLY A N 1
ATOM 3497 C CA . GLY A 1 484 ? 7.532 12.334 -15.451 1.00 89.44 484 GLY A CA 1
ATOM 3498 C C . GLY A 1 484 ? 6.078 12.669 -15.792 1.00 89.44 484 GLY A C 1
ATOM 3499 O O . GLY A 1 484 ? 5.239 11.804 -16.050 1.00 89.44 484 GLY A O 1
ATOM 3500 N N . ARG A 1 485 ? 5.795 13.976 -15.819 1.00 88.75 485 ARG A N 1
ATOM 3501 C CA . ARG A 1 485 ? 4.452 14.543 -16.011 1.00 88.75 485 ARG A CA 1
ATOM 3502 C C . ARG A 1 485 ? 3.773 14.077 -17.293 1.00 88.75 485 ARG A C 1
ATOM 3504 O O . ARG A 1 485 ? 2.600 13.725 -17.276 1.00 88.75 485 ARG A O 1
ATOM 3511 N N . GLU A 1 486 ? 4.506 14.078 -18.400 1.00 88.62 486 GLU A N 1
ATOM 3512 C CA . GLU A 1 486 ? 3.932 13.790 -19.715 1.00 88.62 486 GLU A CA 1
ATOM 3513 C C . GLU A 1 486 ? 3.544 12.313 -19.871 1.00 88.62 486 GLU A C 1
ATOM 3515 O O . GLU A 1 486 ? 2.464 12.016 -20.376 1.00 88.62 486 GLU A O 1
ATOM 3520 N N . ALA A 1 487 ? 4.375 11.391 -19.372 1.00 90.75 487 ALA A N 1
ATOM 3521 C CA . ALA A 1 487 ? 4.067 9.960 -19.359 1.00 90.75 487 ALA A CA 1
ATOM 3522 C C . ALA A 1 487 ? 2.808 9.665 -18.532 1.00 90.75 487 ALA A C 1
ATOM 3524 O O . ALA A 1 487 ? 1.952 8.875 -18.940 1.00 90.75 487 ALA A O 1
ATOM 3525 N N . LEU A 1 488 ? 2.684 10.337 -17.381 1.00 91.75 488 LEU A N 1
ATOM 3526 C CA . LEU A 1 488 ? 1.531 10.212 -16.498 1.00 91.75 488 LEU A CA 1
ATOM 3527 C C . LEU A 1 488 ? 0.261 10.781 -17.142 1.00 91.75 488 LEU A C 1
ATOM 3529 O O . LEU A 1 488 ? -0.767 10.110 -17.129 1.00 91.75 488 LEU A O 1
ATOM 3533 N N . ARG A 1 489 ? 0.343 11.968 -17.760 1.00 91.81 489 ARG A N 1
ATOM 3534 C CA . ARG A 1 489 ? -0.774 12.609 -18.473 1.00 91.81 489 ARG A CA 1
ATOM 3535 C C . ARG A 1 489 ? -1.310 11.724 -19.592 1.00 91.81 489 ARG A C 1
ATOM 3537 O O . ARG A 1 489 ? -2.496 11.409 -19.592 1.00 91.81 489 ARG A O 1
ATOM 3544 N N . LEU A 1 490 ? -0.435 11.271 -20.489 1.00 93.44 490 LEU A N 1
ATOM 3545 C CA . LEU A 1 490 ? -0.812 10.397 -21.603 1.00 93.44 490 LEU A CA 1
ATOM 3546 C C . LEU A 1 490 ? -1.391 9.065 -21.111 1.00 93.44 490 LEU A C 1
ATOM 3548 O O . LEU A 1 490 ? -2.385 8.586 -21.651 1.00 93.44 490 LEU A O 1
ATOM 3552 N N . GLY A 1 491 ? -0.797 8.479 -20.066 1.00 95.38 491 GLY A N 1
ATOM 3553 C CA . GLY A 1 491 ? -1.315 7.260 -19.451 1.00 95.38 491 GLY A CA 1
ATOM 3554 C C . GLY A 1 491 ? -2.723 7.449 -18.884 1.00 95.38 491 GLY A C 1
ATOM 3555 O O . GLY A 1 491 ? -3.606 6.646 -19.161 1.00 95.38 491 GLY A O 1
ATOM 3556 N N . TYR A 1 492 ? -2.958 8.523 -18.132 1.00 94.62 492 TYR A N 1
ATOM 3557 C CA . TYR A 1 492 ? -4.259 8.791 -17.516 1.00 94.62 492 TYR A CA 1
ATOM 3558 C C . TYR A 1 492 ? -5.342 9.134 -18.545 1.00 94.62 492 TYR A C 1
ATOM 3560 O O . TYR A 1 492 ? -6.476 8.680 -18.407 1.00 94.62 492 TYR A O 1
ATOM 3568 N N . GLU A 1 493 ? -5.003 9.884 -19.594 1.00 94.81 493 GLU A N 1
ATOM 3569 C CA . GLU A 1 493 ? -5.912 10.133 -20.717 1.00 94.81 493 GLU A CA 1
ATOM 3570 C C . GLU A 1 493 ? -6.331 8.823 -21.384 1.00 94.81 493 GLU A C 1
ATOM 3572 O O . GLU A 1 493 ? -7.526 8.574 -21.542 1.00 94.81 493 GLU A O 1
ATOM 3577 N N . ALA A 1 494 ? -5.368 7.948 -21.686 1.00 96.56 494 ALA A N 1
ATOM 3578 C CA . ALA A 1 494 ? -5.651 6.634 -22.249 1.00 96.56 494 ALA A CA 1
ATOM 3579 C C . ALA A 1 494 ? -6.463 5.757 -21.280 1.00 96.56 494 ALA A C 1
ATOM 3581 O O . ALA A 1 494 ? -7.389 5.073 -21.702 1.00 96.56 494 ALA A O 1
ATOM 3582 N N . ALA A 1 495 ? -6.171 5.800 -19.975 1.00 97.00 495 ALA A N 1
ATOM 3583 C CA . ALA A 1 495 ? -6.912 5.058 -18.955 1.00 97.00 495 ALA A CA 1
ATOM 3584 C C . ALA A 1 495 ? -8.393 5.463 -18.914 1.00 97.00 495 ALA A C 1
ATOM 3586 O O . ALA A 1 495 ? -9.268 4.603 -18.826 1.00 97.00 495 ALA A O 1
ATOM 3587 N N . LEU A 1 496 ? -8.675 6.767 -18.991 1.00 95.56 496 LEU A N 1
ATOM 3588 C CA . LEU A 1 496 ? -10.037 7.301 -19.009 1.00 95.56 496 LEU A CA 1
ATOM 3589 C C . LEU A 1 496 ? -10.758 6.968 -20.317 1.00 95.56 496 LEU A C 1
ATOM 3591 O O . LEU A 1 496 ? -11.896 6.502 -20.277 1.00 95.56 496 LEU A O 1
ATOM 3595 N N . GLN A 1 497 ? -10.094 7.165 -21.460 1.00 96.31 497 GLN A N 1
ATOM 3596 C CA . GLN A 1 497 ? -10.637 6.834 -22.783 1.00 96.31 497 GLN A CA 1
ATOM 3597 C C . GLN A 1 497 ? -11.014 5.355 -22.876 1.00 96.31 497 GLN A C 1
ATOM 3599 O O . GLN A 1 497 ? -12.109 5.011 -23.313 1.00 96.31 497 GLN A O 1
ATOM 3604 N N . GLU A 1 498 ? -10.134 4.492 -22.379 1.00 97.94 498 GLU A N 1
ATOM 3605 C CA . GLU A 1 498 ? -10.310 3.046 -22.397 1.00 97.94 498 GLU A CA 1
ATOM 3606 C C . GLU A 1 498 ? -11.081 2.513 -21.184 1.00 97.94 498 GLU A C 1
ATOM 3608 O O . GLU A 1 498 ? -11.201 1.298 -21.029 1.00 97.94 498 GLU A O 1
ATOM 3613 N N . ARG A 1 499 ? -11.620 3.389 -20.323 1.00 97.12 499 ARG A N 1
ATOM 3614 C CA . ARG A 1 499 ? -12.471 3.039 -19.171 1.00 97.12 499 ARG A CA 1
ATOM 3615 C C . ARG A 1 499 ? -11.834 2.024 -18.213 1.00 97.12 499 ARG A C 1
ATOM 3617 O O . ARG A 1 499 ? -12.465 1.048 -17.811 1.00 97.12 499 ARG A O 1
ATOM 3624 N N . TYR A 1 500 ? -10.568 2.234 -17.870 1.00 98.12 500 TYR A N 1
ATOM 3625 C CA . TYR A 1 500 ? -9.903 1.477 -16.808 1.00 98.12 500 TYR A CA 1
ATOM 3626 C C . TYR A 1 500 ? -10.631 1.652 -15.473 1.00 98.12 500 TYR A C 1
ATOM 3628 O O . TYR A 1 500 ? -11.224 2.701 -15.221 1.00 98.12 500 TYR A O 1
ATOM 3636 N N . LEU A 1 501 ? -10.554 0.634 -14.620 1.00 97.00 501 LEU A N 1
ATOM 3637 C CA . LEU A 1 501 ? -11.099 0.654 -13.269 1.00 97.00 501 LEU A CA 1
ATOM 3638 C C . LEU A 1 501 ? -10.083 1.222 -12.268 1.00 97.00 501 LEU A C 1
ATOM 3640 O O . LEU A 1 501 ? -8.902 0.889 -12.312 1.00 97.00 501 LEU A O 1
ATOM 3644 N N . TRP A 1 502 ? -10.547 2.050 -11.337 1.00 94.44 502 TRP A N 1
ATOM 3645 C CA . TRP A 1 502 ? -9.717 2.845 -10.425 1.00 94.44 502 TRP A CA 1
ATOM 3646 C C . TRP A 1 502 ? -9.790 2.335 -8.983 1.00 94.44 502 TRP A C 1
ATOM 3648 O O . TRP A 1 502 ? -10.655 1.521 -8.639 1.00 94.44 502 TRP A O 1
ATOM 3658 N N . HIS A 1 503 ? -8.907 2.878 -8.138 1.00 91.19 503 HIS A N 1
ATOM 3659 C CA . HIS A 1 503 ? -8.765 2.583 -6.706 1.00 91.19 503 HIS A CA 1
ATOM 3660 C C . HIS A 1 503 ? -8.236 1.170 -6.395 1.00 91.19 503 HIS A C 1
ATOM 3662 O O . HIS A 1 503 ? -7.741 0.459 -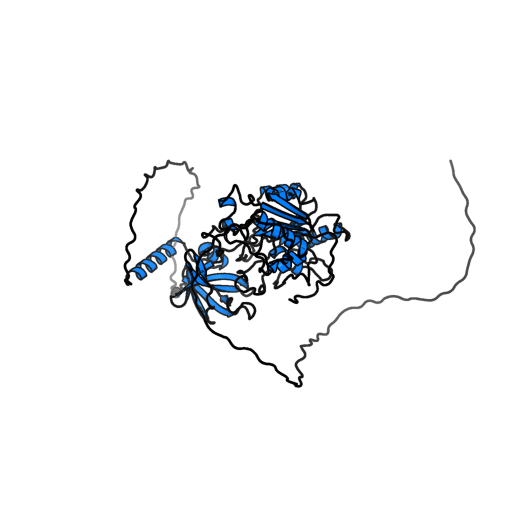7.266 1.00 91.19 503 HIS A O 1
ATOM 3668 N N . GLU A 1 504 ? -8.273 0.771 -5.121 1.00 91.50 504 GLU A N 1
ATOM 3669 C CA . GLU A 1 504 ? -7.528 -0.369 -4.570 1.00 91.50 504 GLU A CA 1
ATOM 3670 C C . GLU A 1 504 ? -7.918 -1.739 -5.155 1.00 91.50 504 GLU A C 1
ATOM 3672 O O . GLU A 1 504 ? -7.111 -2.670 -5.113 1.00 91.50 504 GLU A O 1
ATOM 3677 N N . PHE A 1 505 ? -9.124 -1.875 -5.719 1.00 94.81 505 PHE A N 1
ATOM 3678 C CA . PHE A 1 505 ? -9.592 -3.089 -6.411 1.00 94.81 505 PHE A CA 1
ATOM 3679 C C . PHE A 1 505 ? -9.621 -2.970 -7.945 1.00 94.81 505 PHE A C 1
ATOM 3681 O O . PHE A 1 505 ? -10.169 -3.853 -8.628 1.00 94.81 505 PHE A O 1
ATOM 3688 N N . GLY A 1 506 ? -9.098 -1.862 -8.468 1.00 95.62 506 GLY A N 1
ATOM 3689 C CA . GLY A 1 506 ? -9.087 -1.531 -9.884 1.00 95.62 506 GLY A CA 1
ATOM 3690 C C . GLY A 1 506 ? -7.968 -2.200 -10.670 1.00 95.62 506 GLY A C 1
ATOM 3691 O O . GLY A 1 506 ? -7.377 -3.201 -10.259 1.00 95.62 506 GLY A O 1
ATOM 3692 N N . ASP A 1 507 ? -7.724 -1.626 -11.838 1.00 98.12 507 ASP A N 1
ATOM 3693 C CA . ASP A 1 507 ? -6.665 -2.004 -12.755 1.00 98.12 507 ASP A CA 1
ATOM 3694 C C . ASP A 1 507 ? -5.309 -1.428 -12.317 1.00 98.12 507 ASP A C 1
ATOM 3696 O O . ASP A 1 507 ? -5.203 -0.584 -11.420 1.00 98.12 507 ASP A O 1
ATOM 3700 N N . VAL A 1 508 ? -4.246 -1.902 -12.966 1.00 98.06 508 VAL A N 1
ATOM 3701 C CA . VAL A 1 508 ? -2.861 -1.589 -12.605 1.00 98.06 508 VAL A CA 1
ATOM 3702 C C . VAL A 1 508 ? -2.189 -0.769 -13.700 1.00 98.06 508 VAL A C 1
ATOM 3704 O O . VAL A 1 508 ? -2.442 -0.948 -14.889 1.00 98.06 508 VAL A O 1
ATOM 3707 N N . HIS A 1 509 ? -1.273 0.103 -13.302 1.00 98.12 509 HIS A N 1
ATOM 3708 C CA . HIS A 1 509 ? -0.434 0.930 -14.152 1.00 98.12 509 HIS A CA 1
ATOM 3709 C C . HIS A 1 509 ? 1.044 0.645 -13.861 1.00 98.12 509 HIS A C 1
ATOM 3711 O O . HIS A 1 509 ? 1.521 0.846 -12.743 1.00 98.12 509 HIS A O 1
ATOM 3717 N N . LEU A 1 510 ? 1.774 0.165 -14.866 1.00 98.31 510 LEU A N 1
ATOM 3718 C CA . LEU A 1 510 ? 3.230 0.099 -14.872 1.00 98.31 510 LEU A CA 1
ATOM 3719 C C . LEU A 1 510 ? 3.787 1.379 -15.497 1.00 98.31 510 LEU A C 1
ATOM 3721 O O . LEU A 1 510 ? 3.684 1.608 -16.702 1.00 98.31 510 LEU A O 1
ATOM 3725 N N . LEU A 1 511 ? 4.404 2.192 -14.656 1.00 96.12 511 LEU A N 1
ATOM 3726 C CA . LEU A 1 511 ? 5.104 3.410 -15.012 1.00 96.12 511 LEU A CA 1
ATOM 3727 C C . LEU A 1 511 ? 6.599 3.118 -15.094 1.00 96.12 511 LEU A C 1
ATOM 3729 O O . LEU A 1 511 ? 7.227 2.754 -14.099 1.00 96.12 511 LEU A O 1
ATOM 3733 N N . LEU A 1 512 ? 7.178 3.288 -16.274 1.00 91.19 512 LEU A N 1
ATOM 3734 C CA . LEU A 1 512 ? 8.611 3.154 -16.501 1.00 91.19 512 LEU A CA 1
ATOM 3735 C C . LEU A 1 512 ? 9.180 4.523 -16.853 1.00 91.19 512 LEU A C 1
ATOM 3737 O O . LEU A 1 512 ? 8.618 5.242 -17.683 1.00 91.19 512 LEU A O 1
ATOM 3741 N N . ARG A 1 513 ? 10.295 4.876 -16.215 1.00 80.12 513 ARG A N 1
ATOM 3742 C CA . ARG A 1 513 ? 10.980 6.140 -16.470 1.00 80.12 513 ARG A CA 1
ATOM 3743 C C . ARG A 1 513 ? 11.466 6.204 -17.920 1.00 80.12 513 ARG A C 1
ATOM 3745 O O . ARG A 1 513 ? 11.914 5.198 -18.468 1.00 80.12 513 ARG A O 1
ATOM 3752 N N . ASP A 1 514 ? 11.366 7.389 -18.517 1.00 65.81 514 ASP A N 1
ATOM 3753 C CA . ASP A 1 514 ? 11.977 7.669 -19.817 1.00 65.81 514 ASP A CA 1
ATOM 3754 C C . ASP A 1 514 ? 13.500 7.744 -19.650 1.00 65.81 514 ASP A C 1
ATOM 3756 O O . ASP A 1 514 ? 13.991 8.376 -18.707 1.00 65.81 514 ASP A O 1
ATOM 3760 N N . GLU A 1 515 ? 14.251 7.086 -20.530 1.00 56.94 515 GLU A N 1
ATOM 3761 C CA . GLU A 1 515 ? 15.697 6.860 -20.366 1.00 56.94 515 GLU A CA 1
ATOM 3762 C C . GLU A 1 515 ? 16.524 8.171 -20.389 1.00 56.94 515 GLU A C 1
ATOM 3764 O O . GLU A 1 515 ? 17.674 8.185 -19.954 1.00 56.94 515 GLU A O 1
ATOM 3769 N N . GLU A 1 516 ? 15.924 9.302 -20.787 1.00 43.66 516 GLU A N 1
ATOM 3770 C CA . GLU A 1 516 ? 16.613 10.574 -21.058 1.00 43.66 516 GLU A CA 1
ATOM 3771 C C . GLU A 1 516 ? 16.543 11.649 -19.944 1.00 43.66 516 GLU A C 1
ATOM 3773 O O . GLU A 1 516 ? 17.199 12.686 -20.066 1.00 43.66 516 GLU A O 1
ATOM 3778 N N . ARG A 1 517 ? 15.798 11.472 -18.834 1.00 46.25 517 ARG A N 1
ATOM 3779 C CA . ARG A 1 517 ? 15.570 12.573 -17.856 1.00 46.25 517 ARG A CA 1
ATOM 3780 C C . ARG A 1 517 ? 16.223 12.365 -16.480 1.00 46.25 517 ARG A C 1
ATOM 3782 O O . ARG A 1 517 ? 15.711 11.629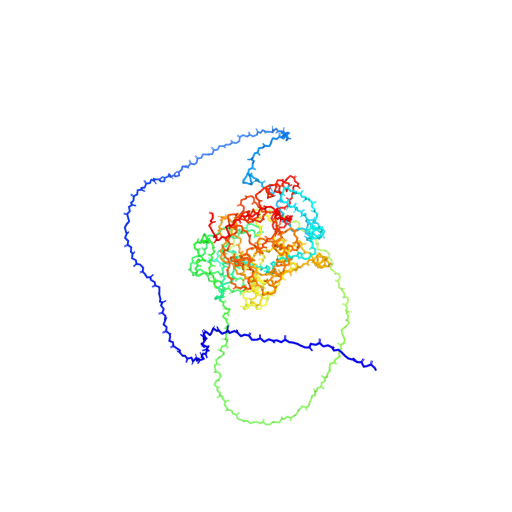 -15.633 1.00 46.25 517 ARG A O 1
ATOM 3789 N N . ASN A 1 518 ? 17.292 13.116 -16.199 1.00 43.72 518 ASN A N 1
ATOM 3790 C CA . ASN A 1 518 ? 17.836 13.343 -14.851 1.00 43.72 518 ASN A CA 1
ATOM 3791 C C . ASN A 1 518 ? 17.360 14.708 -14.320 1.00 43.72 518 ASN A C 1
ATOM 3793 O O . ASN A 1 518 ? 17.516 15.711 -15.010 1.00 43.72 518 ASN A O 1
ATOM 3797 N N . ALA A 1 519 ? 16.820 14.769 -13.099 1.00 48.66 519 ALA A N 1
ATOM 3798 C CA . ALA A 1 519 ? 16.703 16.022 -12.346 1.00 48.66 519 ALA A CA 1
ATOM 3799 C C . ALA A 1 519 ? 17.576 15.916 -11.078 1.00 48.66 519 ALA A C 1
ATOM 3801 O O . ALA A 1 519 ? 17.586 14.837 -10.479 1.00 48.66 519 ALA A O 1
ATOM 3802 N N . PRO A 1 520 ? 18.340 16.960 -10.691 1.00 47.34 520 PRO A N 1
ATOM 3803 C CA . PRO A 1 520 ? 19.527 16.795 -9.847 1.00 47.34 520 PRO A CA 1
ATOM 3804 C C . PRO A 1 520 ? 19.313 17.027 -8.345 1.00 47.34 520 PRO A C 1
ATOM 3806 O O . PRO A 1 520 ? 20.288 16.957 -7.604 1.00 47.34 520 PRO A O 1
ATOM 3809 N N . ASP A 1 521 ? 18.099 17.312 -7.867 1.00 43.94 521 ASP A N 1
ATOM 3810 C CA . ASP A 1 521 ? 17.925 17.842 -6.508 1.00 43.94 521 ASP A CA 1
ATOM 3811 C C . ASP A 1 521 ? 17.032 16.971 -5.615 1.00 43.94 521 ASP A C 1
ATOM 3813 O O . ASP A 1 521 ? 15.864 17.253 -5.375 1.00 43.94 521 ASP A O 1
ATOM 3817 N N . CYS A 1 522 ? 17.591 15.868 -5.107 1.00 52.72 522 CYS A N 1
ATOM 3818 C CA . CYS A 1 522 ? 16.845 14.919 -4.273 1.00 52.72 522 CYS A CA 1
ATOM 3819 C C . CYS A 1 522 ? 16.830 15.245 -2.771 1.00 52.72 522 CYS A C 1
ATOM 3821 O O . CYS A 1 522 ? 16.539 14.362 -1.957 1.00 52.72 522 CYS A O 1
ATOM 3823 N N . SER A 1 523 ? 17.190 16.460 -2.361 1.00 48.06 523 SER A N 1
ATOM 3824 C CA . SER A 1 523 ? 17.677 16.714 -1.000 1.00 48.06 523 SER A CA 1
ATOM 3825 C C . SER A 1 523 ? 16.649 17.182 0.047 1.00 48.06 523 SER A C 1
ATOM 3827 O O . SER A 1 523 ? 17.013 17.215 1.221 1.00 48.06 523 SER A O 1
ATOM 3829 N N . SER A 1 524 ? 15.380 17.461 -0.291 1.00 45.88 524 SER A N 1
ATOM 3830 C CA . SER A 1 524 ? 14.417 18.008 0.689 1.00 45.88 524 SER A CA 1
ATOM 3831 C C . SER A 1 524 ? 12.979 17.466 0.585 1.00 45.88 524 SER A C 1
ATOM 3833 O O . SER A 1 524 ? 12.558 16.955 -0.453 1.00 45.88 524 SER A O 1
ATOM 3835 N N . ASN A 1 525 ? 12.233 17.588 1.694 1.00 43.38 525 ASN A N 1
ATOM 3836 C CA . ASN A 1 525 ? 10.779 17.370 1.799 1.00 43.38 525 ASN A CA 1
ATOM 3837 C C . ASN A 1 525 ? 9.988 18.668 1.514 1.00 43.38 525 ASN A C 1
ATOM 3839 O O . ASN A 1 525 ? 8.881 18.838 2.022 1.00 43.38 525 ASN A O 1
ATOM 3843 N N . GLU A 1 526 ? 10.570 19.631 0.793 1.00 45.25 526 GLU A N 1
ATOM 3844 C CA . GLU A 1 526 ? 9.872 20.882 0.485 1.00 45.25 526 GLU A CA 1
ATOM 3845 C C . GLU A 1 526 ? 8.718 20.615 -0.492 1.00 45.25 526 GLU A C 1
ATOM 3847 O O . GLU A 1 526 ? 8.898 19.949 -1.519 1.00 45.25 526 GLU A O 1
ATOM 3852 N N . TRP A 1 527 ? 7.540 21.103 -0.101 1.00 41.66 527 TRP A N 1
ATOM 3853 C CA . TRP A 1 527 ? 6.252 20.925 -0.770 1.00 41.66 527 TRP A CA 1
ATOM 3854 C C . TRP A 1 527 ? 6.073 21.859 -1.959 1.00 41.66 527 TRP A C 1
ATOM 3856 O O . TRP A 1 527 ? 6.439 23.051 -1.827 1.00 41.66 527 TRP A O 1
#

Foldseek 3Di:
DDDDDDDDDDDYDDDDDDDDDDDDDDDDDDDDDDDDDDDDDDDDDDDDDDDDDDDDDDDDDDDDDDDDDDDPDDDDDPDALLNDDDDLVLAPQDFPVVVDVANQQAKEWEFAFQDIDIGRSLCVLVVFAALAEEEEAQFAAFLQWFWWDWPNAIWIKGWFAQDPVRWTWIFIFDQDPQRATHQDQDDPAQTWIQTALRWIKGFHAAPDPLQVNGITTIHTDFDPPPPPPDPDDDDDDDDDDDDDDDDDDDDDDDDDDDDDDDDDDDDDDDDDDDDDDDDDDPPVVVVVVVVSVVVSVVQDHQDRAPLVNRVRRGGQNDDPSHPHGDHSLQQDAPSHDADPSSAGASHGLLLRRSDDPVSVVVSVVSNYHYAYWHWRGTPDPFPPLGQGDKTWIWRAPVNLVSLVVQVVVCVPQPVDGYFHEYRHPRSQQRQQVQADPVLRGDTDTDITSDQAALLQAGSRHQKYKYFADGSPHSCVRHLCSRANRSSVVSSVVVCSVVSWRGDSSTHIYIGGHHSPDDDNHNDDSDD

pLDDT: mean 72.38, std 27.21, range [22.34, 98.88]

Organism: NCBI:txid3231512

InterPro domains:
  IPR003699 S-adenosylmethionine:tRNA ribosyltransferase-isomerase, QueA [PF02547] (86-174)
  IPR003699 S-adenosylmethionine:tRNA ribosyltransferase-isomerase, QueA [PF02547] (298-511)
  IPR003699 S-adenosylmethionine:tRNA ribosyltransferase-isomerase, QueA [PTHR30307] (291-512)
  IPR036100 S-adenosylmethionine:tRNA ribosyltransferase-isomerase, QueA superfamily [SSF111337] (85-178)
  IPR036100 S-adenosylmethionine:tRNA ribosyltransferase-isomerase, QueA superfamily [SSF111337] (289-512)
  IPR042118 QueA, domain 1 [G3DSA:3.40.1780.10] (83-169)
  IPR042118 QueA, domain 1 [G3DSA:3.40.1780.10] (333-512)